Protein AF-A0A812QPU1-F1 (afdb_monomer)

Secondary structure (DSSP, 8-state):
-HHHHHHHHTTTS-----EESS--SS--HHHHHHHHHTT---TT---EEGGGGTTS--S-EEE--TTTTTTPPP-TT-S-EEE-----GGG--S-HHHHHHHHHHHHHHHHHHHHHHHSS--SEEETTEEE---SSSPP-------SS-----TTS-EEEEE-SSHHHHHHHHHHHHHTT---EEEEEEEETTEEEEEEEEE-TTS-EEEEEEEEES-----------S---PPPEEEEEEE-S-HHHHHHHHHHHHT-S-S-EEEEEEE---S-TTS-HHHHHTT-TTEEEEE-SS--HHHHHHHHTTSS--SEEEE--TT----TTHHHHHHHHHHH-TT-SEEE----EE-TTS-EE--HHHHHHHHHH--SS-----HHHHHHHHHHH----GGGEEEEGGGGTT----TT-SS-HHHHHHH-

Mean predicted aligned error: 20.41 Å

Foldseek 3Di:
DVQQVCCVVCVPVDRDDDEDLDFPQADDPVVQVVCVLVVTHCRVPTHHHQVVCQAPQAQEAEAEDPPPPPGHHHNPNHVYYYYDYDDDLVPDDDDPVSSVVVVVVVLVQLQVQVCLQLVHAFPDDDVSDGHHDDPPPDFDDDDDDDPDDDDDDPANDEGEGEHADPVVQVVSVVSCVVVVFDKDWDAQDDDPQFGKTWMWTAGPSGYIYIYMYTPGDHDDDDDDDDDDDDPPQAQEEEEEEDEDDLVLLLQQVVLQVLAPDPSYAAEYEYQPHPDPVSCNVVSQVVPPRYHYHYDPHRPPDQRSQQVQLVDPRQKYAYAYSNDHHHRHLSVVQSVVCVVCVLDQKDFDADFDADSVRHGDDDPLSVVCCVVPDDPDDDDDDDPRVLVSCVVRVRGDRRGMMGRSVNLVPQGFDPVDDPCSVVVSVVD

Solvent-accessible surface area (backbone atoms only — not comparable to full-atom values): 25826 Å² total; per-residue (Å²): 107,68,30,62,51,47,35,60,74,39,71,73,81,42,89,60,79,60,57,32,79,77,47,77,66,50,62,55,70,66,59,36,52,59,37,44,76,76,73,40,85,51,80,88,49,62,34,32,56,38,66,81,51,32,84,48,74,36,71,65,44,78,48,59,60,88,79,48,89,81,67,63,73,75,52,85,48,38,74,37,79,48,78,52,77,62,88,62,76,80,74,52,78,74,53,75,70,57,38,49,49,54,58,50,50,54,51,52,50,55,51,52,49,51,33,64,72,68,72,45,78,58,78,41,76,53,94,98,42,76,40,75,75,64,89,68,56,57,82,59,84,85,82,84,90,70,99,65,96,75,84,84,57,93,68,74,62,66,49,55,39,54,44,95,37,67,70,54,32,51,52,46,48,52,51,39,52,75,72,69,50,74,71,51,77,47,78,72,44,75,58,92,62,19,36,21,36,35,30,36,39,64,48,101,88,61,38,42,32,38,34,29,19,76,79,38,85,75,66,70,95,70,90,76,91,73,92,79,94,72,82,83,65,66,58,38,36,36,28,28,49,35,68,71,64,43,74,37,39,51,50,23,50,52,22,60,74,51,36,75,46,84,53,60,43,43,35,37,39,31,38,36,59,90,52,88,82,50,49,56,66,69,55,42,69,74,38,91,78,46,46,76,48,69,41,97,50,67,57,51,74,47,50,44,54,47,54,65,70,72,55,90,59,59,27,34,31,50,38,46,30,87,45,70,55,58,41,56,47,63,47,53,50,32,54,46,42,74,73,40,74,83,44,38,69,44,73,53,88,84,80,52,56,49,101,82,67,48,79,46,92,49,69,70,62,56,50,46,52,71,77,66,59,68,90,73,93,80,92,68,61,70,70,61,33,53,54,54,44,74,73,62,62,81,76,52,61,63,42,32,36,36,29,50,81,60,44,79,81,69,67,60,53,73,90,50,90,87,48,38,59,60,54,45,75,74,104

Nearest PDB structures (foldseek):
  6h4m-assembly4_Q  TM=7.814E-01  e=2.892E-09  Staphylococcus aureus subsp. aureus N315
  5v0f-assembly1_A  TM=5.474E-01  e=8.734E-08  Thermomonospora curvata DSM 43183
  1qgs-assembly1_A  TM=7.054E-01  e=6.122E-07  Bacillus subtilis
  5cb9-assembly1_A  TM=5.422E-01  e=9.282E-08  Thermomonospora curvata DSM 43183
  9fmv-assembly1_A  TM=7.334E-01  e=4.335E-05  Escherichia coli

Structure (mmCIF, N/CA/C/O backbone):
data_AF-A0A812QPU1-F1
#
_entry.id   AF-A0A812QPU1-F1
#
loop_
_atom_site.group_PDB
_atom_site.id
_atom_site.type_symbol
_atom_site.label_atom_id
_atom_site.label_alt_id
_atom_site.label_comp_id
_atom_site.label_asym_id
_atom_site.label_entity_id
_atom_site.label_seq_id
_atom_site.pdbx_PDB_ins_code
_atom_site.Cartn_x
_atom_site.Cartn_y
_atom_site.Cartn_z
_atom_site.occupancy
_atom_site.B_iso_or_equiv
_atom_site.auth_seq_id
_atom_site.auth_comp_id
_atom_site.auth_asym_id
_atom_site.auth_atom_id
_atom_site.pdbx_PDB_model_num
ATOM 1 N N . MET A 1 1 ? 9.754 3.186 -41.020 1.00 65.38 1 MET A N 1
ATOM 2 C CA . MET A 1 1 ? 8.805 2.048 -41.126 1.00 65.38 1 MET A CA 1
ATOM 3 C C . MET A 1 1 ? 7.471 2.398 -40.488 1.00 65.38 1 MET A C 1
ATOM 5 O O . MET A 1 1 ? 6.480 2.326 -41.197 1.00 65.38 1 MET A O 1
ATOM 9 N N . ALA A 1 2 ? 7.450 2.844 -39.224 1.00 73.69 2 ALA A N 1
ATOM 10 C CA . ALA A 1 2 ? 6.230 3.303 -38.550 1.00 73.69 2 ALA A CA 1
ATOM 11 C C . ALA A 1 2 ? 5.450 4.364 -39.354 1.00 73.69 2 ALA A C 1
ATOM 13 O O . ALA A 1 2 ? 4.275 4.152 -39.615 1.00 73.69 2 ALA A O 1
ATOM 14 N N . GLU A 1 3 ? 6.116 5.415 -39.856 1.00 81.94 3 GLU A N 1
ATOM 15 C CA . GLU A 1 3 ? 5.499 6.448 -40.720 1.00 81.94 3 GLU A CA 1
ATOM 16 C C . GLU A 1 3 ? 4.743 5.851 -41.918 1.00 81.94 3 GLU A C 1
ATOM 18 O O . GLU A 1 3 ? 3.584 6.164 -42.158 1.00 81.94 3 GLU A O 1
ATOM 23 N N . GLY A 1 4 ? 5.379 4.931 -42.652 1.00 75.50 4 GLY A N 1
ATOM 24 C CA . GLY A 1 4 ? 4.765 4.292 -43.818 1.00 75.50 4 GLY A CA 1
ATOM 25 C C . GLY A 1 4 ? 3.597 3.367 -43.467 1.00 75.50 4 GLY A C 1
ATOM 26 O O . GLY A 1 4 ? 2.638 3.291 -44.225 1.00 75.50 4 GLY A O 1
ATOM 27 N N . LEU A 1 5 ? 3.655 2.681 -42.320 1.00 74.50 5 LEU A N 1
ATOM 28 C CA . LEU A 1 5 ? 2.548 1.848 -41.838 1.00 74.50 5 LEU A CA 1
ATOM 29 C C . LEU A 1 5 ? 1.350 2.699 -41.427 1.00 74.50 5 LEU A C 1
ATOM 31 O O . LEU A 1 5 ? 0.229 2.394 -41.818 1.00 74.50 5 LEU A O 1
ATOM 35 N N . TRP A 1 6 ? 1.589 3.758 -40.659 1.00 70.94 6 TRP A N 1
ATOM 36 C CA . TRP A 1 6 ? 0.530 4.627 -40.159 1.00 70.94 6 TRP A CA 1
ATOM 37 C C . TRP A 1 6 ? -0.170 5.387 -41.282 1.00 70.94 6 TRP A C 1
ATOM 39 O O . TRP A 1 6 ? -1.396 5.409 -41.307 1.00 70.94 6 TRP A O 1
ATOM 49 N N . ASN A 1 7 ? 0.575 5.905 -42.261 1.00 76.69 7 ASN A N 1
ATOM 50 C CA . ASN A 1 7 ? -0.028 6.592 -43.406 1.00 76.69 7 ASN A CA 1
ATOM 51 C C . ASN A 1 7 ? -0.871 5.652 -44.279 1.00 76.69 7 ASN A C 1
ATOM 53 O O . ASN A 1 7 ? -1.946 6.038 -44.737 1.00 76.69 7 ASN A O 1
ATOM 57 N N . GLU A 1 8 ? -0.442 4.400 -44.466 1.00 76.12 8 GLU A N 1
ATOM 58 C CA . GLU A 1 8 ? -1.251 3.414 -45.190 1.00 76.12 8 GLU A CA 1
ATOM 59 C C . GLU A 1 8 ? -2.503 3.007 -44.396 1.00 76.12 8 GLU A C 1
ATOM 61 O O . GLU A 1 8 ? -3.612 2.971 -44.935 1.00 76.12 8 GLU A O 1
ATOM 66 N N . LEU A 1 9 ? -2.340 2.671 -43.112 1.00 66.75 9 LEU A N 1
ATOM 67 C CA . LEU A 1 9 ? -3.431 2.177 -42.269 1.00 66.75 9 LEU A CA 1
ATOM 68 C C . LEU A 1 9 ? -4.469 3.264 -41.982 1.00 66.75 9 LEU A C 1
ATOM 70 O O . LEU A 1 9 ? -5.663 2.968 -41.973 1.00 66.75 9 LEU A O 1
ATOM 74 N N . GLY A 1 10 ? -4.015 4.505 -41.809 1.00 64.50 10 GLY A N 1
ATOM 75 C CA . GLY A 1 10 ? -4.851 5.673 -41.566 1.00 64.50 10 GLY A CA 1
ATOM 76 C C . GLY A 1 10 ? -5.626 6.155 -42.792 1.00 64.50 10 GLY A C 1
ATOM 77 O O . GLY A 1 10 ? -6.510 6.986 -42.635 1.00 64.50 10 GLY A O 1
ATOM 78 N N . LYS A 1 11 ? -5.333 5.662 -44.008 1.00 73.62 11 LYS A N 1
ATOM 79 C CA . LYS A 1 11 ? -6.052 5.983 -45.263 1.00 73.62 11 LYS A CA 1
ATOM 80 C C . LYS A 1 11 ? -6.354 7.480 -45.480 1.00 73.62 11 LYS A C 1
ATOM 82 O O . LYS A 1 11 ? -7.382 7.827 -46.061 1.00 73.62 11 LYS A O 1
ATOM 87 N N . GLY A 1 12 ? -5.448 8.358 -45.050 1.00 70.75 12 GLY A N 1
ATOM 88 C CA . GLY A 1 12 ? -5.582 9.814 -45.179 1.00 70.75 12 GLY A CA 1
ATOM 89 C C . GLY A 1 12 ? -6.377 10.509 -44.067 1.00 70.75 12 GLY A C 1
ATOM 90 O O . GLY A 1 12 ? -6.554 11.720 -44.138 1.00 70.75 12 GLY A O 1
ATOM 91 N N . GLU A 1 13 ? -6.832 9.780 -43.046 1.00 68.62 13 GLU A N 1
ATOM 92 C CA . GLU A 1 13 ? -7.361 10.363 -41.802 1.00 68.62 13 GLU A CA 1
ATOM 93 C C . GLU A 1 13 ? -6.237 10.820 -40.859 1.00 68.62 13 GLU A C 1
ATOM 95 O O . GLU A 1 13 ? -6.461 11.667 -40.000 1.00 68.62 13 GLU A O 1
ATOM 100 N N . TRP A 1 14 ? -5.024 10.297 -41.059 1.00 73.00 14 TRP A N 1
ATOM 101 C CA . TRP A 1 14 ? -3.821 10.629 -40.300 1.00 73.00 14 TRP A CA 1
ATOM 102 C C . TRP A 1 14 ? -2.693 11.017 -41.253 1.00 73.00 14 TRP A C 1
ATOM 104 O O . TRP A 1 14 ? -2.534 10.393 -42.305 1.00 73.00 14 TRP A O 1
ATOM 114 N N . ASP A 1 15 ? -1.903 12.013 -40.858 1.00 79.00 15 ASP A N 1
ATOM 115 C CA . ASP A 1 15 ? -0.673 12.411 -41.543 1.00 79.00 15 ASP A CA 1
ATOM 116 C C . ASP A 1 15 ? 0.508 12.202 -40.589 1.00 79.00 15 ASP A C 1
ATOM 118 O O . ASP A 1 15 ? 0.799 13.021 -39.716 1.00 79.00 15 ASP A O 1
ATOM 122 N N . ALA A 1 16 ? 1.117 11.024 -40.683 1.00 83.00 16 ALA A N 1
ATOM 123 C CA . ALA A 1 16 ? 2.183 10.580 -39.805 1.00 83.00 16 ALA A CA 1
ATOM 124 C C . ALA A 1 16 ? 3.555 10.991 -40.341 1.00 83.00 16 ALA A C 1
ATOM 126 O O . ALA A 1 16 ? 3.847 10.888 -41.536 1.00 83.00 16 ALA A O 1
ATOM 127 N N . TYR A 1 17 ? 4.430 11.352 -39.403 1.00 84.25 17 TYR A N 1
ATOM 128 C CA . TYR A 1 17 ? 5.825 11.717 -39.629 1.00 84.25 17 TYR A CA 1
ATOM 129 C C . TYR A 1 17 ? 6.719 10.886 -38.701 1.00 84.25 17 TYR A C 1
ATOM 131 O O . TYR A 1 17 ? 6.343 10.571 -37.575 1.00 84.25 17 TYR A O 1
ATOM 139 N N . SER A 1 18 ? 7.916 10.519 -39.160 1.00 84.50 18 SER A N 1
ATOM 140 C CA . SER A 1 18 ? 8.953 9.902 -38.332 1.00 84.50 18 SER A CA 1
ATOM 141 C C . SER A 1 18 ? 10.262 10.673 -38.409 1.00 84.50 18 SER A C 1
ATOM 143 O O . SER A 1 18 ? 10.690 11.121 -39.475 1.00 84.50 18 SER A O 1
ATOM 145 N N . ALA A 1 19 ? 10.906 10.801 -37.253 1.00 82.62 19 ALA A N 1
ATOM 146 C CA . ALA A 1 19 ? 12.175 11.485 -37.093 1.00 82.62 19 ALA A CA 1
ATOM 147 C C . ALA A 1 19 ? 12.984 10.841 -35.959 1.00 82.62 19 ALA A C 1
ATOM 149 O O . ALA A 1 19 ? 12.420 10.231 -35.051 1.00 82.62 19 ALA A O 1
ATOM 150 N N . GLY A 1 20 ? 14.310 10.943 -36.038 1.00 78.69 20 GLY A N 1
ATOM 151 C CA . GLY A 1 20 ? 15.233 10.389 -35.045 1.00 78.69 20 GLY A CA 1
ATOM 152 C C . GLY A 1 20 ? 16.086 11.469 -34.384 1.00 78.69 20 GLY A C 1
ATOM 153 O O . GLY A 1 20 ? 16.313 12.531 -34.965 1.00 78.69 20 GLY A O 1
ATOM 154 N N . SER A 1 21 ? 16.602 11.188 -33.184 1.00 73.12 21 SER A N 1
ATOM 155 C CA . SER A 1 21 ? 17.559 12.064 -32.485 1.00 73.12 21 SER A CA 1
ATOM 156 C C . SER A 1 21 ? 18.915 12.139 -33.201 1.00 73.12 21 SER A C 1
ATOM 158 O O . SER A 1 21 ? 19.580 13.173 -33.183 1.00 73.12 21 SER A O 1
ATOM 160 N N . ARG A 1 22 ? 19.310 11.060 -33.891 1.00 73.56 22 ARG A N 1
ATOM 161 C CA . ARG A 1 22 ? 20.542 10.964 -34.694 1.00 73.56 22 ARG A CA 1
ATOM 162 C C . ARG A 1 22 ? 20.234 10.358 -36.072 1.00 73.56 22 ARG A C 1
ATOM 164 O O . ARG A 1 22 ? 20.447 9.160 -36.267 1.00 73.56 22 ARG A O 1
ATOM 171 N N . PRO A 1 23 ? 19.670 11.129 -37.015 1.00 78.69 23 PRO A N 1
ATOM 172 C CA . PRO A 1 23 ? 19.273 10.609 -38.315 1.00 78.69 23 PRO A CA 1
ATOM 173 C C . PRO A 1 23 ? 20.483 10.229 -39.171 1.00 78.69 23 PRO A C 1
ATOM 175 O O . PRO A 1 23 ? 21.500 10.919 -39.203 1.00 78.69 23 PRO A O 1
ATOM 178 N N . SER A 1 24 ? 20.348 9.146 -39.932 1.00 74.69 24 SER A N 1
ATOM 179 C CA . SER A 1 24 ? 21.346 8.707 -40.915 1.00 74.69 24 SER A CA 1
ATOM 180 C C . SER A 1 24 ? 21.235 9.445 -42.255 1.00 74.69 24 SER A C 1
ATOM 182 O O . SER A 1 24 ? 22.062 9.224 -43.136 1.00 74.69 24 SER A O 1
ATOM 184 N N . GLY A 1 25 ? 20.200 10.272 -42.446 1.00 75.06 25 GLY A N 1
ATOM 185 C CA . GLY A 1 25 ? 19.896 10.970 -43.704 1.00 75.06 25 GLY A CA 1
ATOM 186 C C . GLY A 1 25 ? 19.336 10.077 -44.820 1.00 75.06 25 GLY A C 1
ATOM 187 O O . GLY A 1 25 ? 18.933 10.572 -45.864 1.00 75.06 25 GLY A O 1
ATOM 188 N N . TYR A 1 26 ? 19.267 8.761 -44.614 1.00 78.88 26 TYR A N 1
ATOM 189 C CA . TYR A 1 26 ? 18.641 7.804 -45.529 1.00 78.88 26 TYR A CA 1
ATOM 190 C C . TYR A 1 26 ? 17.935 6.699 -44.744 1.00 78.88 26 TYR A C 1
ATOM 192 O O . TYR A 1 26 ? 18.321 6.379 -43.617 1.00 78.88 26 TYR A O 1
ATOM 200 N N . VAL A 1 27 ? 16.919 6.082 -45.347 1.00 80.81 27 VAL A N 1
ATOM 201 C CA . VAL A 1 27 ? 16.248 4.906 -44.780 1.00 80.81 27 VAL A CA 1
ATOM 202 C C . VAL A 1 27 ? 17.054 3.647 -45.092 1.00 80.81 27 VAL A C 1
ATOM 204 O O . VAL A 1 27 ? 17.413 3.388 -46.240 1.00 80.81 27 VAL A O 1
ATOM 207 N N . HIS A 1 28 ? 17.325 2.835 -44.069 1.00 80.44 28 HIS A N 1
ATOM 208 C CA . HIS A 1 28 ? 18.141 1.631 -44.207 1.00 80.44 28 HIS A CA 1
ATOM 209 C C . HIS A 1 28 ? 17.579 0.664 -45.281 1.00 80.44 28 HIS A C 1
ATOM 211 O O . HIS A 1 28 ? 16.386 0.343 -45.240 1.00 80.44 28 HIS A O 1
ATOM 217 N N . PRO A 1 29 ? 18.402 0.116 -46.201 1.00 81.06 29 PRO A N 1
ATOM 218 C CA . PRO A 1 29 ? 17.927 -0.741 -47.296 1.00 81.06 29 PRO A CA 1
ATOM 219 C C . PRO A 1 29 ? 17.118 -1.968 -46.854 1.00 81.06 29 PRO A C 1
ATOM 221 O O . PRO A 1 29 ? 16.185 -2.382 -47.543 1.00 81.06 29 PRO A O 1
ATOM 224 N N . LEU A 1 30 ? 17.434 -2.539 -45.686 1.00 72.25 30 LEU A N 1
ATOM 225 C CA . LEU A 1 30 ? 16.667 -3.659 -45.125 1.00 72.25 30 LEU A CA 1
ATOM 226 C C . LEU A 1 30 ? 15.257 -3.245 -44.680 1.00 72.25 30 LEU A C 1
ATOM 228 O O . LEU A 1 30 ? 14.326 -4.027 -44.847 1.00 72.25 30 LEU A O 1
ATOM 232 N N . ALA A 1 31 ? 15.076 -2.016 -44.191 1.00 72.19 31 ALA A N 1
ATOM 233 C CA . ALA A 1 31 ? 13.757 -1.489 -43.849 1.00 72.19 31 ALA A CA 1
ATOM 234 C C . ALA A 1 31 ? 12.904 -1.279 -45.111 1.00 72.19 31 ALA A C 1
ATOM 236 O O . ALA A 1 31 ? 11.732 -1.649 -45.131 1.00 72.19 31 ALA A O 1
ATOM 237 N N . ILE A 1 32 ? 13.505 -0.772 -46.195 1.00 83.12 32 ILE A N 1
ATOM 238 C CA . ILE A 1 32 ? 12.839 -0.638 -47.504 1.00 83.12 32 ILE A CA 1
ATOM 239 C C . ILE A 1 32 ? 12.403 -2.015 -48.018 1.00 83.12 32 ILE A C 1
ATOM 241 O O . ILE A 1 32 ? 11.263 -2.194 -48.445 1.00 83.12 32 ILE A O 1
ATOM 245 N N . ARG A 1 33 ? 13.289 -3.016 -47.941 1.00 74.81 33 ARG A N 1
ATOM 246 C CA . ARG A 1 33 ? 12.982 -4.389 -48.362 1.00 74.81 33 ARG A CA 1
ATOM 247 C C . ARG A 1 33 ? 11.854 -5.006 -47.531 1.00 74.81 33 ARG A C 1
ATOM 249 O O . ARG A 1 33 ? 10.932 -5.564 -48.116 1.00 74.81 33 ARG A O 1
ATOM 256 N N . ALA A 1 34 ? 11.898 -4.863 -46.207 1.00 68.19 34 ALA A N 1
ATOM 257 C CA . ALA A 1 34 ? 10.877 -5.391 -45.304 1.00 68.19 34 ALA A CA 1
ATOM 258 C C . ALA A 1 34 ? 9.490 -4.777 -45.561 1.00 68.19 34 ALA A C 1
ATOM 260 O O . ALA A 1 34 ? 8.488 -5.487 -45.571 1.00 68.19 34 ALA A O 1
ATOM 261 N N . MET A 1 35 ? 9.428 -3.472 -45.825 1.00 77.50 35 MET A N 1
ATOM 262 C CA . MET A 1 35 ? 8.171 -2.787 -46.145 1.00 77.50 35 MET A CA 1
ATOM 263 C C . MET A 1 35 ? 7.645 -3.166 -47.535 1.00 77.50 35 MET A C 1
ATOM 265 O O . MET A 1 35 ? 6.445 -3.370 -47.724 1.00 77.50 35 MET A O 1
ATOM 269 N N . LYS A 1 36 ? 8.539 -3.377 -48.506 1.00 83.88 36 LYS A N 1
ATOM 270 C CA . LYS A 1 36 ? 8.151 -3.809 -49.852 1.00 83.88 36 LYS A CA 1
ATOM 271 C C . LYS A 1 36 ? 7.509 -5.199 -49.865 1.00 83.88 36 LYS A C 1
ATOM 273 O O . LYS A 1 36 ? 6.615 -5.445 -50.671 1.00 83.88 36 LYS A O 1
ATOM 278 N N . GLU A 1 37 ? 7.909 -6.093 -48.959 1.00 79.56 37 GLU A N 1
ATOM 279 C CA . GLU A 1 37 ? 7.293 -7.422 -48.799 1.00 79.56 37 GLU A CA 1
ATOM 280 C C . GLU A 1 37 ? 5.808 -7.354 -48.412 1.00 79.56 37 GLU A C 1
ATOM 282 O O . GLU A 1 37 ? 5.036 -8.239 -48.786 1.00 79.56 37 GLU A O 1
ATOM 287 N N . ILE A 1 38 ? 5.390 -6.291 -47.719 1.00 68.12 38 ILE A N 1
ATOM 288 C CA . ILE A 1 38 ? 3.987 -6.047 -47.352 1.00 68.12 38 ILE A CA 1
ATOM 289 C C . ILE A 1 38 ? 3.265 -5.107 -48.330 1.00 68.12 38 ILE A C 1
ATOM 291 O O . ILE A 1 38 ? 2.103 -4.774 -48.113 1.00 68.12 38 ILE A O 1
ATOM 295 N N . GLY A 1 39 ? 3.914 -4.748 -49.442 1.00 79.94 39 GLY A N 1
ATOM 296 C CA . GLY A 1 39 ? 3.347 -3.910 -50.499 1.00 79.94 39 GLY A CA 1
ATOM 297 C C . GLY A 1 39 ? 3.499 -2.405 -50.279 1.00 79.94 39 GLY A C 1
ATOM 298 O O . GLY A 1 39 ? 2.877 -1.645 -51.013 1.00 79.94 39 GLY A O 1
ATOM 299 N N . LEU A 1 40 ? 4.321 -1.978 -49.315 1.00 77.69 40 LEU A N 1
ATOM 300 C CA . LEU A 1 40 ? 4.552 -0.568 -49.002 1.00 77.69 40 LEU A CA 1
ATOM 301 C C . LEU A 1 40 ? 5.922 -0.122 -49.495 1.00 77.69 40 LEU A C 1
ATOM 303 O O . LEU A 1 40 ? 6.953 -0.647 -49.072 1.00 77.69 40 LEU A O 1
ATOM 307 N N . ASP A 1 41 ? 5.933 0.853 -50.398 1.00 85.94 41 ASP A N 1
ATOM 308 C CA . ASP A 1 41 ? 7.172 1.434 -50.896 1.00 85.94 41 ASP A CA 1
ATOM 309 C C . ASP A 1 41 ? 7.547 2.671 -50.078 1.00 85.94 41 ASP A C 1
ATOM 311 O O . ASP A 1 41 ? 6.924 3.723 -50.193 1.00 85.94 41 ASP A O 1
ATOM 315 N N . ILE A 1 42 ? 8.582 2.530 -49.251 1.00 84.38 42 ILE A N 1
ATOM 316 C CA . ILE A 1 42 ? 9.158 3.634 -48.474 1.00 84.38 42 ILE A CA 1
ATOM 317 C C . ILE A 1 42 ? 10.519 4.077 -49.023 1.00 84.38 42 ILE A C 1
ATOM 319 O O . ILE A 1 42 ? 11.284 4.727 -48.318 1.00 84.38 42 ILE A O 1
ATOM 323 N N . ALA A 1 43 ? 10.866 3.713 -50.262 1.00 85.00 43 ALA A N 1
ATOM 324 C CA . ALA A 1 43 ? 12.161 4.069 -50.844 1.00 85.00 43 ALA A CA 1
ATOM 325 C C . ALA A 1 43 ? 12.369 5.588 -50.978 1.00 85.00 43 ALA A C 1
ATOM 327 O O . ALA A 1 43 ? 13.509 6.039 -50.988 1.00 85.00 43 ALA A O 1
ATOM 328 N N . GLY A 1 44 ? 11.281 6.361 -51.068 1.00 83.19 44 GLY A N 1
ATOM 329 C CA . GLY A 1 44 ? 11.311 7.826 -51.094 1.00 83.19 44 GLY A CA 1
ATOM 330 C C . GLY A 1 44 ? 11.301 8.494 -49.716 1.00 83.19 44 GLY A C 1
ATOM 331 O O . GLY A 1 44 ? 11.228 9.715 -49.651 1.00 83.19 44 GLY A O 1
ATOM 332 N N . TYR A 1 45 ? 11.314 7.724 -48.626 1.00 85.69 45 TYR A N 1
ATOM 333 C CA . TYR A 1 45 ? 11.306 8.275 -47.273 1.00 85.69 45 TYR A CA 1
ATOM 334 C C . TYR A 1 45 ? 12.732 8.629 -46.857 1.00 85.69 45 TYR A C 1
ATOM 336 O O . TYR A 1 45 ? 13.704 8.011 -47.296 1.00 85.69 45 TYR A O 1
ATOM 344 N N . GLU A 1 46 ? 12.847 9.582 -45.940 1.00 83.88 46 GLU A N 1
ATOM 345 C CA . GLU A 1 46 ? 14.128 10.054 -45.425 1.00 83.88 46 GLU A CA 1
ATOM 346 C C . GLU A 1 46 ? 14.193 9.894 -43.907 1.00 83.88 46 GLU A C 1
ATOM 348 O O . GLU A 1 46 ? 13.177 9.903 -43.212 1.00 83.88 46 GLU A O 1
ATOM 353 N N . SER A 1 47 ? 15.410 9.730 -43.388 1.00 82.69 47 SER A N 1
ATOM 354 C CA . SER A 1 47 ? 15.655 9.789 -41.949 1.00 82.69 47 SER A CA 1
ATOM 355 C C . SER A 1 47 ? 15.803 11.261 -41.565 1.00 82.69 47 SER A C 1
ATOM 357 O O . SER A 1 47 ? 16.827 11.872 -41.866 1.00 82.69 47 SER A O 1
ATOM 359 N N . LYS A 1 48 ? 14.749 11.824 -40.967 1.00 86.44 48 LYS A N 1
ATOM 360 C CA . LYS A 1 48 ? 14.616 13.253 -40.644 1.00 86.44 48 LYS A CA 1
ATOM 361 C C . LYS A 1 48 ? 15.089 13.532 -39.210 1.00 86.44 48 LYS A C 1
ATOM 363 O O . LYS A 1 48 ? 15.025 12.643 -38.355 1.00 86.44 48 LYS A O 1
ATOM 368 N N . GLN A 1 49 ? 15.555 14.750 -38.938 1.00 86.00 49 GLN A N 1
ATOM 369 C CA . GLN A 1 49 ? 15.990 15.163 -37.601 1.00 86.00 49 GLN A CA 1
ATOM 370 C C . GLN A 1 49 ? 14.770 15.487 -36.732 1.00 86.00 49 GLN A C 1
ATOM 372 O O . GLN A 1 49 ? 13.914 16.270 -37.126 1.00 86.00 49 GLN A O 1
ATOM 377 N N . ALA A 1 50 ? 14.703 14.915 -35.528 1.00 83.06 50 ALA A N 1
ATOM 378 C CA . ALA A 1 50 ? 13.592 15.138 -34.596 1.00 83.06 50 ALA A CA 1
ATOM 379 C C . ALA A 1 50 ? 13.392 16.623 -34.231 1.00 83.06 50 ALA A C 1
ATOM 381 O O . ALA A 1 50 ? 12.265 17.094 -34.127 1.00 83.06 50 ALA A O 1
ATOM 382 N N . ALA A 1 51 ? 14.483 17.384 -34.102 1.00 82.62 51 ALA A N 1
ATOM 383 C CA . ALA A 1 51 ? 14.434 18.801 -33.733 1.00 82.62 51 ALA A CA 1
ATOM 384 C C . ALA A 1 51 ? 13.744 19.692 -34.781 1.00 82.62 51 ALA A C 1
ATOM 386 O O . ALA A 1 51 ? 13.207 20.737 -34.424 1.00 82.62 51 ALA A O 1
ATOM 387 N N . ASP A 1 52 ? 13.692 19.273 -36.048 1.00 84.50 52 ASP A N 1
ATOM 388 C CA . ASP A 1 52 ? 13.051 20.053 -37.116 1.00 84.50 52 ASP A CA 1
ATOM 389 C C . ASP A 1 52 ? 11.525 20.139 -36.933 1.00 84.50 52 ASP A C 1
ATOM 391 O O . ASP A 1 52 ? 10.871 21.025 -37.479 1.00 84.50 52 ASP A O 1
ATOM 395 N N . PHE A 1 53 ? 10.965 19.235 -36.128 1.00 84.12 53 PHE A N 1
ATOM 396 C CA . PHE A 1 53 ? 9.536 19.082 -35.881 1.00 84.12 53 PHE A CA 1
ATOM 397 C C . PHE A 1 53 ? 9.071 19.712 -34.559 1.00 84.12 53 PHE A C 1
ATOM 399 O O . PHE A 1 53 ? 7.895 19.624 -34.215 1.00 84.12 53 PHE A O 1
ATOM 406 N N . GLN A 1 54 ? 9.972 20.353 -33.808 1.00 81.69 54 GLN A N 1
ATOM 407 C CA . GLN A 1 54 ? 9.737 20.772 -32.422 1.00 81.69 54 GLN A CA 1
ATOM 408 C C . GLN A 1 54 ? 8.543 21.731 -32.239 1.00 81.69 54 GLN A C 1
ATOM 410 O O . GLN A 1 54 ? 7.866 21.692 -31.215 1.00 81.69 54 GLN A O 1
ATOM 415 N N . HIS A 1 55 ? 8.281 22.578 -33.236 1.00 82.00 55 HIS A N 1
ATOM 416 C CA . HIS A 1 55 ? 7.211 23.587 -33.226 1.00 82.00 55 HIS A CA 1
ATOM 417 C C . HIS A 1 55 ? 6.034 23.221 -34.134 1.00 82.00 55 HIS A C 1
ATOM 419 O O . HIS A 1 55 ? 5.250 24.082 -34.522 1.00 82.00 55 HIS A O 1
ATOM 425 N N . GLN A 1 56 ? 5.939 21.960 -34.554 1.00 84.00 56 GLN A N 1
ATOM 426 C CA . GLN A 1 56 ? 4.808 21.513 -35.348 1.00 84.00 56 GLN A CA 1
ATOM 427 C C . GLN A 1 56 ? 3.665 21.092 -34.406 1.00 84.00 56 GLN A C 1
ATOM 429 O O . GLN A 1 56 ? 3.910 20.320 -33.475 1.00 84.00 56 GLN A O 1
ATOM 434 N N . PRO A 1 57 ? 2.427 21.579 -34.620 1.00 84.25 57 PRO A N 1
ATOM 435 C CA . PRO A 1 57 ? 1.311 21.321 -33.715 1.00 84.25 57 PRO A CA 1
ATOM 436 C C . PRO A 1 57 ? 0.716 19.931 -33.966 1.00 84.25 57 PRO A C 1
ATOM 438 O O . PRO A 1 57 ? -0.324 19.793 -34.610 1.00 84.25 57 PRO A O 1
ATOM 441 N N . PHE A 1 58 ? 1.408 18.885 -33.516 1.00 85.12 58 PHE A N 1
ATOM 442 C CA . PHE A 1 58 ? 0.922 17.513 -33.642 1.00 85.12 58 PHE A CA 1
ATOM 443 C C . PHE A 1 58 ? -0.246 17.241 -32.693 1.00 85.12 58 PHE A C 1
ATOM 445 O O . PHE A 1 58 ? -0.239 17.642 -31.534 1.00 85.12 58 PHE A O 1
ATOM 452 N N . ASP A 1 59 ? -1.238 16.484 -33.151 1.00 82.44 59 ASP A N 1
ATOM 453 C CA . ASP A 1 59 ? -2.273 15.980 -32.248 1.00 82.44 59 ASP A CA 1
ATOM 454 C C . ASP A 1 59 ? -1.725 14.883 -31.316 1.00 82.44 59 ASP A C 1
ATOM 456 O O . ASP A 1 59 ? -2.181 14.773 -30.184 1.00 82.44 59 ASP A O 1
ATOM 460 N N . LEU A 1 60 ? -0.714 14.122 -31.758 1.00 74.88 60 LEU A N 1
ATOM 461 C CA . LEU A 1 60 ? -0.121 13.014 -31.007 1.00 74.88 60 LEU A CA 1
ATOM 462 C C . LEU A 1 60 ? 1.373 12.837 -31.325 1.00 74.88 60 LEU A C 1
ATOM 464 O O . LEU A 1 60 ? 1.755 12.745 -32.494 1.00 74.88 60 LEU A O 1
ATOM 468 N N . VAL A 1 61 ? 2.212 12.718 -30.292 1.00 80.50 61 VAL A N 1
ATOM 469 C CA . VAL A 1 61 ? 3.641 12.373 -30.400 1.00 80.50 61 VAL A CA 1
ATOM 470 C C . VAL A 1 61 ? 3.911 11.050 -29.687 1.00 80.50 61 VAL A C 1
ATOM 472 O O . VAL A 1 61 ? 3.557 10.890 -28.527 1.00 80.50 61 VAL A O 1
ATOM 475 N N . ILE A 1 62 ? 4.574 10.101 -30.356 1.00 72.62 62 ILE A N 1
ATOM 476 C CA . ILE A 1 62 ? 4.933 8.797 -29.773 1.00 72.62 62 ILE A CA 1
ATOM 477 C C . ILE A 1 62 ? 6.456 8.651 -29.752 1.00 72.62 62 ILE A C 1
ATOM 479 O O . ILE A 1 62 ? 7.106 8.672 -30.799 1.00 72.62 62 ILE A O 1
ATOM 483 N N . THR A 1 63 ? 7.032 8.475 -28.564 1.00 72.44 63 THR A N 1
ATOM 484 C CA . THR A 1 63 ? 8.469 8.214 -28.379 1.00 72.44 63 THR A CA 1
ATOM 485 C C . THR A 1 63 ? 8.713 6.722 -28.164 1.00 72.44 63 THR A C 1
ATOM 487 O O . THR A 1 63 ? 7.978 6.081 -27.420 1.00 72.44 63 THR A O 1
ATOM 490 N N . VAL A 1 64 ? 9.720 6.161 -28.844 1.00 58.78 64 VAL A N 1
ATOM 491 C CA . VAL A 1 64 ? 9.837 4.699 -29.032 1.00 58.78 64 VAL A CA 1
ATOM 492 C C . VAL A 1 64 ? 11.187 4.081 -28.640 1.00 58.78 64 VAL A C 1
ATOM 494 O O . VAL A 1 64 ? 11.386 2.902 -28.906 1.00 58.78 64 VAL A O 1
ATOM 497 N N . CYS A 1 65 ? 12.148 4.832 -28.079 1.00 57.34 65 CYS A N 1
ATOM 498 C CA . CYS A 1 65 ? 13.445 4.256 -27.683 1.00 57.34 65 CYS A CA 1
ATOM 499 C C . CYS A 1 65 ? 13.774 4.436 -26.195 1.00 57.34 65 CYS A C 1
ATOM 501 O O . CYS A 1 65 ? 13.568 5.508 -25.629 1.00 57.34 65 CYS A O 1
ATOM 503 N N . ASP A 1 66 ? 14.360 3.399 -25.594 1.00 47.09 66 ASP A N 1
ATOM 504 C CA . ASP A 1 66 ? 14.650 3.333 -24.150 1.00 47.09 66 ASP A CA 1
ATOM 505 C C . ASP A 1 66 ? 15.867 4.171 -23.729 1.00 47.09 66 ASP A C 1
ATOM 507 O O . ASP A 1 66 ? 16.026 4.526 -22.564 1.00 47.09 66 ASP A O 1
ATOM 511 N N . ASN A 1 67 ? 16.701 4.574 -24.693 1.00 45.22 67 ASN A N 1
ATOM 512 C CA . ASN A 1 67 ? 17.835 5.483 -24.482 1.00 45.22 67 ASN A CA 1
ATOM 513 C C . ASN A 1 67 ? 17.479 6.964 -24.752 1.00 45.22 67 ASN A C 1
ATOM 515 O O . ASN A 1 67 ? 18.364 7.811 -24.870 1.00 45.22 67 ASN A O 1
ATOM 519 N N . ALA A 1 68 ? 16.186 7.297 -24.867 1.00 40.31 68 ALA A N 1
ATOM 520 C CA . ALA A 1 68 ? 15.695 8.633 -25.229 1.00 40.31 68 ALA A CA 1
ATOM 521 C C . ALA A 1 68 ? 15.790 9.698 -24.123 1.00 40.31 68 ALA A C 1
ATOM 523 O O . ALA A 1 68 ? 15.399 10.838 -24.368 1.00 40.31 68 ALA A O 1
ATOM 524 N N . LYS A 1 69 ? 16.279 9.372 -22.919 1.00 44.91 69 LYS A N 1
ATOM 525 C CA . LYS A 1 69 ? 16.298 10.328 -21.798 1.00 44.91 69 LYS A CA 1
ATOM 526 C C . LYS A 1 69 ? 17.373 11.421 -21.889 1.00 44.91 69 LYS A C 1
ATOM 528 O O . LYS A 1 69 ? 17.312 12.339 -21.081 1.00 44.91 69 LYS A O 1
ATOM 533 N N . GLU A 1 70 ? 18.289 11.396 -22.865 1.00 48.91 70 GLU A N 1
ATOM 534 C CA . GLU A 1 70 ? 19.330 12.444 -22.971 1.00 48.91 70 GLU A CA 1
ATOM 535 C C . GLU A 1 70 ? 19.332 13.305 -24.254 1.00 48.91 70 GLU A C 1
ATOM 537 O O . GLU A 1 70 ? 19.927 14.374 -24.218 1.00 48.91 70 GLU A O 1
ATOM 542 N N . ASP A 1 71 ? 18.632 12.948 -25.345 1.00 56.22 71 ASP A N 1
ATOM 543 C CA . ASP A 1 71 ? 18.804 13.648 -26.646 1.00 56.22 71 ASP A CA 1
ATOM 544 C C . ASP A 1 71 ? 17.504 13.949 -27.444 1.00 56.22 71 ASP A C 1
ATOM 546 O O . ASP A 1 71 ? 17.577 14.445 -28.574 1.00 56.22 71 ASP A O 1
ATOM 550 N N . CYS A 1 72 ? 16.303 13.651 -26.927 1.00 62.47 72 CYS A N 1
ATOM 551 C CA . CYS A 1 72 ? 15.050 13.912 -27.658 1.00 62.47 72 CYS A CA 1
ATOM 552 C C . CYS A 1 72 ? 14.491 15.330 -27.387 1.00 62.47 72 CYS A C 1
ATOM 554 O O . CYS A 1 72 ? 14.342 15.707 -26.224 1.00 62.47 72 CYS A O 1
ATOM 556 N N . PRO A 1 73 ? 14.142 16.119 -28.426 1.00 67.06 73 PRO A N 1
ATOM 557 C CA . PRO A 1 73 ? 13.506 17.428 -28.258 1.00 67.06 73 PRO A CA 1
ATOM 558 C C . PRO A 1 73 ? 12.132 17.324 -27.585 1.00 67.06 73 PRO A C 1
ATOM 560 O O . PRO A 1 73 ? 11.396 16.366 -27.808 1.00 67.06 73 PRO A O 1
ATOM 563 N N . ILE A 1 74 ? 11.765 18.349 -26.814 1.00 76.12 74 ILE A N 1
ATOM 564 C CA . ILE A 1 74 ? 10.414 18.511 -26.255 1.00 76.12 74 ILE A CA 1
ATOM 565 C C . ILE A 1 74 ? 9.517 19.147 -27.320 1.00 76.12 74 ILE A C 1
ATOM 567 O O . ILE A 1 74 ? 9.921 20.155 -27.897 1.00 76.12 74 ILE A O 1
ATOM 571 N N . TYR A 1 75 ? 8.308 18.613 -27.524 1.00 81.50 75 TYR A N 1
ATOM 572 C CA . TYR A 1 75 ? 7.310 19.101 -28.490 1.00 81.50 75 TYR A CA 1
ATOM 573 C C . TYR A 1 75 ? 6.176 19.862 -27.776 1.00 81.50 75 TYR A C 1
ATOM 575 O O . TYR A 1 75 ? 5.125 19.286 -27.509 1.00 81.50 75 TYR A O 1
ATOM 583 N N . PRO A 1 76 ? 6.362 21.147 -27.425 1.00 76.31 76 PRO A N 1
ATOM 584 C CA . PRO A 1 76 ? 5.419 21.900 -26.590 1.00 76.31 76 PRO A CA 1
ATOM 585 C C . PRO A 1 76 ? 4.058 22.173 -27.246 1.00 76.31 76 PRO A C 1
ATOM 587 O O . PRO A 1 76 ? 3.119 22.537 -26.547 1.00 76.31 76 PRO A O 1
ATOM 590 N N . GLU A 1 77 ? 3.953 22.047 -28.571 1.00 82.38 77 GLU A N 1
ATOM 591 C CA . GLU A 1 77 ? 2.705 22.270 -29.316 1.00 82.38 77 GLU A CA 1
ATOM 592 C C . GLU A 1 77 ? 1.927 20.971 -29.586 1.00 82.38 77 GLU A C 1
ATOM 594 O O . GLU A 1 77 ? 0.893 21.006 -30.255 1.00 82.38 77 GLU A O 1
ATOM 599 N N . ALA A 1 78 ? 2.403 19.831 -29.070 1.00 82.81 78 ALA A N 1
ATOM 600 C CA . ALA A 1 78 ? 1.695 18.563 -29.174 1.00 82.81 78 ALA A CA 1
ATOM 601 C C . ALA A 1 78 ? 0.508 18.507 -28.197 1.00 82.81 78 ALA A C 1
ATOM 603 O O . ALA A 1 78 ? 0.662 18.854 -27.027 1.00 82.81 78 ALA A O 1
ATOM 604 N N . LYS A 1 79 ? -0.669 18.051 -28.648 1.00 77.94 79 LYS A N 1
ATOM 605 C CA . LYS A 1 79 ? -1.845 17.898 -27.763 1.00 77.94 79 LYS A CA 1
ATOM 606 C C . LYS A 1 79 ? -1.727 16.705 -26.815 1.00 77.94 79 LYS A C 1
ATOM 608 O O . LYS A 1 79 ? -2.261 16.766 -25.714 1.00 77.94 79 LYS A O 1
ATOM 613 N N . GLU A 1 80 ? -1.043 15.647 -27.243 1.00 67.69 80 GLU A N 1
ATOM 614 C CA . GLU A 1 80 ? -0.850 14.418 -26.474 1.00 67.69 80 GLU A CA 1
ATOM 615 C C . GLU A 1 80 ? 0.530 13.811 -26.773 1.00 67.69 80 GLU A C 1
ATOM 617 O O . GLU A 1 80 ? 0.994 13.829 -27.918 1.00 67.69 80 GLU A O 1
ATOM 622 N N . THR A 1 81 ? 1.211 13.280 -25.751 1.00 70.88 81 THR A N 1
ATOM 623 C CA . THR A 1 81 ? 2.507 12.598 -25.902 1.00 70.88 81 THR A CA 1
ATOM 624 C C . THR A 1 81 ? 2.495 11.250 -25.188 1.00 70.88 81 THR A C 1
ATOM 626 O O . THR A 1 81 ? 2.259 11.181 -23.987 1.00 70.88 81 THR A O 1
ATOM 629 N N . LEU A 1 82 ? 2.811 10.182 -25.921 1.00 63.06 82 LEU A N 1
ATOM 630 C CA . LEU A 1 82 ? 2.900 8.812 -25.422 1.00 63.06 82 LEU A CA 1
ATOM 631 C C . LEU A 1 82 ? 4.344 8.295 -25.494 1.00 63.06 82 LEU A C 1
ATOM 633 O O . LEU A 1 82 ? 5.113 8.635 -26.402 1.00 63.06 82 LEU A O 1
ATOM 637 N N . HIS A 1 83 ? 4.715 7.437 -24.546 1.00 61.12 83 HIS A N 1
ATOM 638 C CA . HIS A 1 83 ? 5.979 6.704 -24.568 1.00 61.12 83 HIS A CA 1
ATOM 639 C C . HIS A 1 83 ? 5.693 5.208 -24.665 1.00 61.12 83 HIS A C 1
ATOM 641 O O . HIS A 1 83 ? 5.082 4.633 -23.768 1.00 61.12 83 HIS A O 1
ATOM 647 N N . TRP A 1 84 ? 6.116 4.592 -25.767 1.00 60.81 84 TRP A N 1
ATOM 648 C CA . TRP A 1 84 ? 5.953 3.163 -26.024 1.00 60.81 84 TRP A CA 1
ATOM 649 C C . TRP A 1 84 ? 7.329 2.511 -26.167 1.00 60.81 84 TRP A C 1
ATOM 651 O O . TRP A 1 84 ? 7.869 2.483 -27.278 1.00 60.81 84 TRP A O 1
ATOM 661 N N . PRO A 1 85 ? 7.916 2.021 -25.059 1.00 49.91 85 PRO A N 1
ATOM 662 C CA . PRO A 1 85 ? 9.171 1.288 -25.107 1.00 49.91 85 PRO A CA 1
ATOM 663 C C . PRO A 1 85 ? 8.955 -0.068 -25.795 1.00 49.91 85 PRO A C 1
ATOM 665 O O . PRO A 1 85 ? 7.966 -0.756 -25.537 1.00 49.91 85 PRO A O 1
ATOM 668 N N . PHE A 1 86 ? 9.872 -0.455 -26.680 1.00 44.81 86 PHE A N 1
ATOM 669 C CA . PHE A 1 86 ? 9.887 -1.775 -27.314 1.00 44.81 86 PHE A CA 1
ATOM 670 C C . PHE A 1 86 ? 11.249 -2.432 -27.067 1.00 44.81 86 PHE A C 1
ATOM 672 O O . PHE A 1 86 ? 12.273 -1.826 -27.387 1.00 44.81 86 PHE A O 1
ATOM 679 N N . GLU A 1 87 ? 11.268 -3.687 -26.596 1.00 40.34 87 GLU A N 1
ATOM 680 C CA . GLU A 1 87 ? 12.466 -4.532 -26.707 1.00 40.34 87 GLU A CA 1
ATOM 681 C C . GLU A 1 87 ? 12.778 -4.734 -28.193 1.00 40.34 87 GLU A C 1
ATOM 683 O O . GLU A 1 87 ? 11.926 -5.192 -28.962 1.00 40.34 87 GLU A O 1
ATOM 688 N N . ASP A 1 88 ? 13.987 -4.366 -28.619 1.00 44.16 88 ASP A N 1
ATOM 689 C CA . ASP A 1 88 ? 14.382 -4.467 -30.018 1.00 44.16 88 ASP A CA 1
ATOM 690 C C . ASP A 1 88 ? 14.732 -5.928 -30.344 1.00 44.16 88 ASP A C 1
ATOM 692 O O . ASP A 1 88 ? 15.750 -6.449 -29.883 1.00 44.16 88 ASP A O 1
ATOM 696 N N . PRO A 1 89 ? 13.967 -6.629 -31.199 1.00 42.50 89 PRO A N 1
ATOM 697 C CA . PRO A 1 89 ? 14.334 -7.974 -31.622 1.00 42.50 89 PRO A CA 1
ATOM 698 C C . PRO A 1 89 ? 15.630 -7.998 -32.474 1.00 42.50 89 PRO A C 1
ATOM 700 O O . PRO A 1 89 ? 16.094 -9.073 -32.869 1.00 42.50 89 PRO A O 1
ATOM 703 N N . ALA A 1 90 ? 16.261 -6.841 -32.732 1.00 43.84 90 ALA A N 1
ATOM 704 C CA . ALA A 1 90 ? 17.655 -6.721 -33.160 1.00 43.84 90 ALA A CA 1
ATOM 705 C C . ALA A 1 90 ? 18.678 -7.269 -32.146 1.00 43.84 90 ALA A C 1
ATOM 707 O O . ALA A 1 90 ? 19.777 -7.649 -32.574 1.00 43.84 90 ALA A O 1
ATOM 708 N N . ASP A 1 91 ? 18.308 -7.398 -30.867 1.00 46.41 91 ASP A N 1
ATOM 709 C CA . ASP A 1 91 ? 19.138 -7.993 -29.810 1.00 46.41 91 ASP A CA 1
ATOM 710 C C . ASP A 1 91 ? 19.254 -9.521 -29.925 1.00 46.41 91 ASP A C 1
ATOM 712 O O . ASP A 1 91 ? 20.117 -10.144 -29.298 1.00 46.41 91 ASP A O 1
ATOM 716 N N . ALA A 1 92 ? 18.460 -10.152 -30.803 1.00 52.03 92 ALA A N 1
ATOM 717 C CA . ALA A 1 92 ? 18.685 -11.537 -31.196 1.00 52.03 92 ALA A CA 1
ATOM 718 C C . ALA A 1 92 ? 20.093 -11.672 -31.802 1.00 52.03 92 ALA A C 1
ATOM 720 O O . ALA A 1 92 ? 20.413 -11.054 -32.819 1.00 52.03 92 ALA A O 1
ATOM 721 N N . THR A 1 93 ? 20.953 -12.487 -31.195 1.00 50.59 93 THR A N 1
ATOM 722 C CA . THR A 1 93 ? 22.319 -12.746 -31.671 1.00 50.59 93 THR A CA 1
ATOM 723 C C . THR A 1 93 ? 22.352 -13.981 -32.578 1.00 50.59 93 THR A C 1
ATOM 725 O O . THR A 1 93 ? 21.592 -14.925 -32.379 1.00 50.59 93 THR A O 1
ATOM 728 N N . GLY A 1 94 ? 23.199 -13.968 -33.614 1.00 64.12 94 GLY A N 1
ATOM 729 C CA . GLY A 1 94 ? 23.283 -15.041 -34.618 1.00 64.12 94 GLY A CA 1
ATOM 730 C C . GLY A 1 94 ? 23.210 -14.537 -36.062 1.00 64.12 94 GLY A C 1
ATOM 731 O O . GLY A 1 94 ? 23.181 -13.329 -36.312 1.00 64.12 94 GLY A O 1
ATOM 732 N N . SER A 1 95 ? 23.210 -15.468 -37.014 1.00 61.28 95 SER A N 1
ATOM 733 C CA . SER A 1 95 ? 23.046 -15.200 -38.449 1.00 61.28 95 SER A CA 1
ATOM 734 C C . SER A 1 95 ? 21.630 -14.721 -38.798 1.00 61.28 95 SER A C 1
ATOM 736 O O . SER A 1 95 ? 20.678 -14.974 -38.060 1.00 61.28 95 SER A O 1
ATOM 738 N N . ASP A 1 96 ? 21.466 -14.051 -39.944 1.00 48.75 96 ASP A N 1
ATOM 739 C CA . ASP A 1 96 ? 20.166 -13.533 -40.406 1.00 48.75 96 ASP A CA 1
ATOM 740 C C . ASP A 1 96 ? 19.073 -14.617 -40.463 1.00 48.75 96 ASP A C 1
ATOM 742 O O . ASP A 1 96 ? 17.913 -14.349 -40.144 1.00 48.75 96 ASP A O 1
ATOM 746 N N . ASP A 1 97 ? 19.438 -15.856 -40.804 1.00 54.19 97 ASP A N 1
ATOM 747 C CA . ASP A 1 97 ? 18.513 -16.991 -40.824 1.00 54.19 97 ASP A CA 1
ATOM 748 C C . ASP A 1 97 ? 18.098 -17.436 -39.409 1.00 54.19 97 ASP A C 1
ATOM 750 O O . ASP A 1 97 ? 16.931 -17.762 -39.191 1.00 54.19 97 ASP A O 1
ATOM 754 N N . GLU A 1 98 ? 19.007 -17.390 -38.431 1.00 53.22 98 GLU A N 1
ATOM 755 C CA . GLU A 1 98 ? 18.735 -17.734 -37.025 1.00 53.22 98 GLU A CA 1
ATOM 756 C C . GLU A 1 98 ? 17.874 -16.671 -36.340 1.00 53.22 98 GLU A C 1
ATOM 758 O O . GLU A 1 98 ? 16.886 -17.004 -35.681 1.00 53.22 98 GLU A O 1
ATOM 763 N N . LYS A 1 99 ? 18.165 -15.387 -36.580 1.00 50.91 99 LYS A N 1
ATOM 764 C CA . LYS A 1 99 ? 17.297 -14.289 -36.137 1.00 50.91 99 LYS A CA 1
ATOM 765 C C . LYS A 1 99 ? 15.902 -14.451 -36.741 1.00 50.91 99 LYS A C 1
ATOM 767 O O . LYS A 1 99 ? 14.905 -14.405 -36.026 1.00 50.91 99 LYS A O 1
ATOM 772 N N . MET A 1 100 ? 15.802 -14.759 -38.037 1.00 50.53 100 MET A N 1
ATOM 773 C CA . MET A 1 100 ? 14.508 -14.969 -38.693 1.00 50.53 100 MET A CA 1
ATOM 774 C C . MET A 1 100 ? 13.702 -16.152 -38.144 1.00 50.53 100 MET A C 1
ATOM 776 O O . MET A 1 100 ? 12.472 -16.114 -38.218 1.00 50.53 100 MET A O 1
ATOM 780 N N . VAL A 1 101 ? 14.337 -17.184 -37.584 1.00 58.31 101 VAL A N 1
ATOM 781 C CA . VAL A 1 101 ? 13.629 -18.270 -36.885 1.00 58.31 101 VAL A CA 1
ATOM 782 C C . VAL A 1 101 ? 12.966 -17.748 -35.609 1.00 58.31 101 VAL A C 1
ATOM 784 O O . VAL A 1 101 ? 11.786 -18.025 -35.395 1.00 58.31 101 VAL A O 1
ATOM 787 N N . THR A 1 102 ? 13.664 -16.929 -34.820 1.00 50.69 102 THR A N 1
ATOM 788 C CA . THR A 1 102 ? 13.127 -16.317 -33.591 1.00 50.69 102 THR A CA 1
ATOM 789 C C . THR A 1 102 ? 11.946 -15.393 -33.886 1.00 50.69 102 THR A C 1
ATOM 791 O O . THR A 1 102 ? 10.885 -15.538 -33.282 1.00 50.69 102 THR A O 1
ATOM 794 N N . PHE A 1 103 ? 12.065 -14.529 -34.898 1.00 47.69 103 PHE A N 1
ATOM 795 C CA . PHE A 1 103 ? 10.966 -13.654 -35.328 1.00 47.69 103 PHE A CA 1
ATOM 796 C C .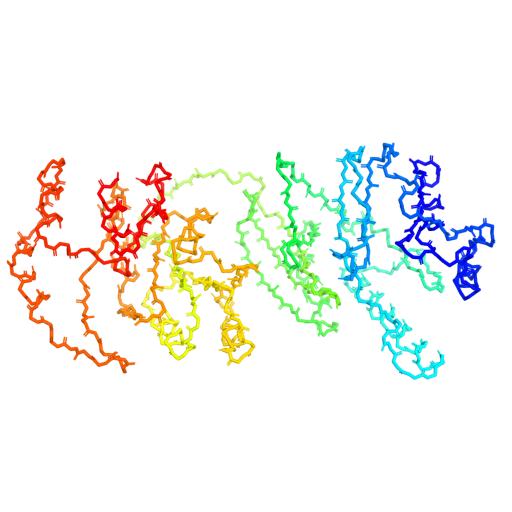 PHE A 1 103 ? 9.748 -14.436 -35.849 1.00 47.69 103 PHE A C 1
ATOM 798 O O . PHE A 1 103 ? 8.606 -14.027 -35.641 1.00 47.69 103 PHE A O 1
ATOM 805 N N . ARG A 1 104 ? 9.962 -15.558 -36.554 1.00 52.00 104 ARG A N 1
ATOM 806 C CA . ARG A 1 104 ? 8.865 -16.415 -37.042 1.00 52.00 104 ARG A CA 1
ATOM 807 C C . ARG A 1 104 ? 8.166 -17.140 -35.898 1.00 52.00 104 ARG A C 1
ATOM 809 O O . ARG A 1 104 ? 6.943 -17.215 -35.922 1.00 52.00 104 ARG A O 1
ATOM 816 N N . ARG A 1 105 ? 8.928 -17.619 -34.911 1.00 58.19 105 ARG A N 1
ATOM 817 C CA . ARG A 1 105 ? 8.400 -18.284 -33.719 1.00 58.19 105 ARG A CA 1
ATOM 818 C C . ARG A 1 105 ? 7.502 -17.344 -32.911 1.00 58.19 105 ARG A C 1
ATOM 820 O O . ARG A 1 105 ? 6.337 -17.668 -32.729 1.00 58.19 105 ARG A O 1
ATOM 827 N N . ILE A 1 106 ? 8.002 -16.162 -32.544 1.00 48.44 106 ILE A N 1
ATOM 828 C CA . ILE A 1 106 ? 7.252 -15.160 -31.763 1.00 48.44 106 ILE A CA 1
ATOM 829 C C . ILE A 1 106 ? 5.962 -14.751 -32.492 1.00 48.44 106 ILE A C 1
ATOM 831 O O . ILE A 1 106 ? 4.885 -14.718 -31.909 1.00 48.44 106 ILE A O 1
ATOM 835 N N . ARG A 1 107 ? 6.027 -14.531 -33.812 1.00 53.12 107 ARG A N 1
ATOM 836 C CA . ARG A 1 107 ? 4.838 -14.256 -34.638 1.00 53.12 107 ARG A CA 1
ATOM 837 C C . ARG A 1 107 ? 3.796 -15.375 -34.560 1.00 53.12 107 ARG A C 1
ATOM 839 O O . ARG A 1 107 ? 2.602 -15.094 -34.469 1.00 53.12 107 ARG A O 1
ATOM 846 N N . ASP A 1 108 ? 4.231 -16.624 -34.710 1.00 53.69 108 ASP A N 1
ATOM 847 C CA . ASP A 1 108 ? 3.327 -17.774 -34.728 1.00 53.69 108 ASP A CA 1
ATOM 848 C C . ASP A 1 108 ? 2.722 -18.026 -33.336 1.00 53.69 108 ASP A C 1
ATOM 850 O O . ASP A 1 108 ? 1.548 -18.387 -33.252 1.00 53.69 108 ASP A O 1
ATOM 854 N N . GLU A 1 109 ? 3.468 -17.727 -32.269 1.00 53.69 109 GLU A N 1
ATOM 855 C CA . GLU A 1 109 ? 3.002 -17.729 -30.875 1.00 53.69 109 GLU A CA 1
ATOM 856 C C . GLU A 1 109 ? 1.931 -16.651 -30.628 1.00 53.69 109 GLU A C 1
ATOM 858 O O . GLU A 1 109 ? 0.840 -16.976 -30.160 1.00 53.69 109 GLU A O 1
ATOM 863 N N . ILE A 1 110 ? 2.167 -15.404 -31.053 1.00 47.84 110 ILE A N 1
ATOM 864 C CA . ILE A 1 110 ? 1.189 -14.302 -30.955 1.00 47.84 110 ILE A CA 1
ATOM 865 C C . ILE A 1 110 ? -0.096 -14.635 -31.724 1.00 47.84 110 ILE A C 1
ATOM 867 O O . ILE A 1 110 ? -1.212 -14.426 -31.248 1.00 47.84 110 ILE A O 1
ATOM 871 N N . LYS A 1 111 ? 0.035 -15.197 -32.929 1.00 52.03 111 LYS A N 1
ATOM 872 C CA . LYS A 1 111 ? -1.123 -15.594 -33.733 1.00 52.03 111 LYS A CA 1
ATOM 873 C C . LYS A 1 111 ? -1.934 -16.703 -33.052 1.00 52.03 111 LYS A C 1
ATOM 875 O O . LYS A 1 111 ? -3.162 -16.620 -33.031 1.00 52.03 111 LYS A O 1
ATOM 880 N N . ALA A 1 112 ? -1.267 -17.732 -32.531 1.00 57.66 112 ALA A N 1
ATOM 881 C CA . ALA A 1 112 ? -1.921 -18.835 -31.834 1.00 57.66 112 ALA A CA 1
ATOM 882 C C . ALA A 1 112 ? -2.638 -18.354 -30.565 1.00 57.66 112 ALA A C 1
ATOM 884 O O . ALA A 1 112 ? -3.750 -18.804 -30.286 1.00 57.66 112 ALA A O 1
ATOM 885 N N . PHE A 1 113 ? -2.048 -17.389 -29.852 1.00 54.94 113 PHE A N 1
ATOM 886 C CA . PHE A 1 113 ? -2.676 -16.749 -28.704 1.00 54.94 113 PHE A CA 1
ATOM 887 C C . PHE A 1 113 ? -4.004 -16.077 -29.076 1.00 54.94 113 PHE A C 1
ATOM 889 O O . PHE A 1 113 ? -5.021 -16.369 -28.455 1.00 54.94 113 PHE A O 1
ATOM 896 N N . TYR A 1 114 ? -4.049 -15.249 -30.124 1.00 51.97 114 TYR A N 1
ATOM 897 C CA . TYR A 1 114 ? -5.296 -14.573 -30.507 1.00 51.97 114 TYR A CA 1
ATOM 898 C C . TYR A 1 114 ? -6.353 -15.513 -31.108 1.00 51.97 114 TYR A C 1
ATOM 900 O O . TYR A 1 114 ? -7.547 -15.301 -30.893 1.00 51.97 114 TYR A O 1
ATOM 908 N N . GLU A 1 115 ? -5.949 -16.582 -31.806 1.00 61.69 115 GLU A N 1
ATOM 909 C CA . GLU A 1 115 ? -6.873 -17.648 -32.236 1.00 61.69 115 GLU A CA 1
ATOM 910 C C . GLU A 1 115 ? -7.503 -18.368 -31.030 1.00 61.69 115 GLU A C 1
ATOM 912 O O . GLU A 1 115 ? -8.704 -18.651 -31.026 1.00 61.69 115 GLU A O 1
ATOM 917 N N . MET A 1 116 ? -6.707 -18.625 -29.987 1.00 69.94 116 MET A N 1
ATOM 918 C CA . MET A 1 116 ? -7.177 -19.180 -28.720 1.00 69.94 116 MET A CA 1
ATOM 919 C C . MET A 1 116 ? -8.075 -18.185 -27.971 1.00 69.94 116 MET A C 1
ATOM 921 O O . MET A 1 116 ? -9.150 -18.574 -27.524 1.00 69.94 116 MET A O 1
ATOM 925 N N . LEU A 1 117 ? -7.676 -16.920 -27.842 1.00 59.25 117 LEU A N 1
ATOM 926 C CA . LEU A 1 117 ? -8.414 -15.887 -27.114 1.00 59.25 117 LEU A CA 1
ATOM 927 C C . LEU A 1 117 ? -9.806 -15.674 -27.721 1.00 59.25 117 LEU A C 1
ATOM 929 O O . LEU A 1 117 ? -10.817 -15.844 -27.040 1.00 59.25 117 LEU A O 1
ATOM 933 N N . LEU A 1 118 ? -9.856 -15.396 -29.026 1.00 61.25 118 LEU A N 1
ATOM 934 C CA . LEU A 1 118 ? -11.072 -15.000 -29.740 1.00 61.25 118 LEU A CA 1
ATOM 935 C C . LEU A 1 118 ? -11.934 -16.187 -30.193 1.00 61.25 118 LEU A C 1
ATOM 937 O O . LEU A 1 118 ? -13.024 -15.986 -30.723 1.00 61.25 118 LEU A O 1
ATOM 941 N N . GLY A 1 119 ? -11.444 -17.423 -30.047 1.00 62.25 119 GLY A N 1
ATOM 942 C CA . GLY A 1 119 ? -12.176 -18.633 -30.435 1.00 62.25 119 GLY A CA 1
ATOM 943 C C . GLY A 1 119 ? -12.493 -18.727 -31.933 1.00 62.25 119 GLY A C 1
ATOM 944 O O . GLY A 1 119 ? -13.329 -19.533 -32.339 1.00 62.25 119 GLY A O 1
ATOM 945 N N . THR A 1 120 ? -11.838 -17.917 -32.769 1.00 59.53 120 THR A N 1
ATOM 946 C CA . THR A 1 120 ? -12.068 -17.852 -34.212 1.00 59.53 120 THR A CA 1
ATOM 947 C C . THR A 1 120 ? -10.755 -17.764 -34.973 1.00 59.53 120 THR A C 1
ATOM 949 O O . THR A 1 120 ? -9.751 -17.242 -34.488 1.00 59.53 120 THR A O 1
ATOM 952 N N . LYS A 1 121 ? -10.766 -18.272 -36.206 1.00 54.59 121 LYS A N 1
ATOM 953 C CA . LYS A 1 121 ? -9.635 -18.110 -37.119 1.00 54.59 121 LYS A CA 1
ATOM 954 C C . LYS A 1 121 ? -9.630 -16.685 -37.681 1.00 54.59 121 LYS A C 1
ATOM 956 O O . LYS A 1 121 ? -10.699 -16.106 -37.877 1.00 54.59 121 LYS A O 1
ATOM 961 N N . PRO A 1 122 ? -8.455 -16.127 -38.004 1.00 46.25 122 PRO A N 1
ATOM 962 C CA . PRO A 1 122 ? -8.365 -14.811 -38.619 1.00 46.25 122 PRO A CA 1
ATOM 963 C C . PRO A 1 122 ? -9.178 -14.750 -39.921 1.00 46.25 122 PRO A C 1
ATOM 965 O O . PRO A 1 122 ? -9.064 -15.630 -40.778 1.00 46.25 122 PRO A O 1
ATOM 968 N N . SER A 1 123 ? -9.958 -13.680 -40.098 1.00 37.81 123 SER A N 1
ATOM 969 C CA . SER A 1 123 ? -10.729 -13.403 -41.317 1.00 37.81 123 SER A CA 1
ATOM 970 C C . SER A 1 123 ? -9.820 -13.191 -42.535 1.00 37.81 123 SER A C 1
ATOM 972 O O . SER A 1 123 ? -10.241 -13.382 -43.679 1.00 37.81 123 SER A O 1
ATOM 974 N N . LYS A 1 124 ? -8.546 -12.833 -42.308 1.00 34.47 124 LYS A N 1
ATOM 975 C CA . LYS A 1 124 ? -7.523 -12.680 -43.351 1.00 34.47 124 LYS A CA 1
ATOM 976 C C . LYS A 1 124 ? -6.120 -12.980 -42.818 1.00 34.47 124 LYS A C 1
ATOM 978 O O . LYS A 1 124 ? -5.734 -12.474 -41.769 1.00 34.47 124 LYS A O 1
ATOM 983 N N . THR A 1 125 ? -5.320 -13.723 -43.584 1.00 33.88 125 THR A N 1
ATOM 984 C CA . THR A 1 125 ? -3.914 -14.036 -43.255 1.00 33.88 125 THR A CA 1
ATOM 985 C C . THR A 1 125 ? -2.965 -13.676 -44.397 1.00 33.88 125 THR A C 1
ATOM 987 O O . THR A 1 125 ? -3.255 -13.977 -45.556 1.00 33.88 125 THR A O 1
ATOM 990 N N . ARG A 1 126 ? -1.808 -13.088 -44.080 1.00 34.62 126 ARG A N 1
ATOM 991 C CA . ARG A 1 126 ? -0.655 -12.877 -44.976 1.00 34.62 126 ARG A CA 1
ATOM 992 C C . ARG A 1 126 ? 0.657 -13.099 -44.205 1.00 34.62 126 ARG A C 1
ATOM 994 O O . ARG A 1 126 ? 0.630 -13.144 -42.974 1.00 34.62 126 ARG A O 1
ATOM 1001 N N . PRO A 1 127 ? 1.816 -13.234 -44.878 1.00 33.88 127 PRO A N 1
ATOM 1002 C CA . PRO A 1 127 ? 3.101 -13.206 -44.187 1.00 33.88 127 PRO A CA 1
ATOM 1003 C C . PRO A 1 127 ? 3.197 -11.935 -43.329 1.00 33.88 127 PRO A C 1
ATOM 1005 O O . PRO A 1 127 ? 3.081 -10.837 -43.862 1.00 33.88 127 PRO A O 1
ATOM 1008 N N . ARG A 1 128 ? 3.378 -12.100 -42.009 1.00 34.09 128 ARG A N 1
ATOM 1009 C CA . ARG A 1 128 ? 3.438 -11.017 -40.999 1.00 34.09 128 ARG A CA 1
ATOM 1010 C C . ARG A 1 128 ? 2.116 -10.278 -40.712 1.00 34.09 128 ARG A C 1
ATOM 1012 O O . ARG A 1 128 ? 2.158 -9.205 -40.127 1.00 34.09 128 ARG A O 1
ATOM 1019 N N . TYR A 1 129 ? 0.958 -10.825 -41.093 1.00 31.94 129 TYR A N 1
ATOM 1020 C CA . TYR A 1 129 ? -0.338 -10.175 -40.854 1.00 31.94 129 TYR A CA 1
ATOM 1021 C C . TYR A 1 129 ? -1.468 -11.189 -40.629 1.00 31.94 129 TYR A C 1
ATOM 1023 O O . TYR A 1 129 ? -1.704 -12.069 -41.462 1.00 31.94 129 TYR A O 1
ATOM 1031 N N . ALA A 1 130 ? -2.206 -11.030 -39.533 1.00 29.56 130 ALA A N 1
ATOM 1032 C CA . ALA A 1 130 ? -3.450 -11.741 -39.259 1.00 29.56 130 ALA A CA 1
ATOM 1033 C C . ALA A 1 130 ? -4.509 -10.724 -38.811 1.00 29.56 130 ALA A C 1
ATOM 1035 O O . ALA A 1 130 ? -4.239 -9.900 -37.944 1.00 29.56 130 ALA A O 1
ATOM 1036 N N . LYS A 1 131 ? -5.689 -10.757 -39.436 1.00 34.56 131 LYS A N 1
ATOM 1037 C CA . LYS A 1 131 ? -6.830 -9.899 -39.094 1.00 34.56 131 LYS A CA 1
ATOM 1038 C C . LYS A 1 131 ? -7.923 -10.741 -38.463 1.00 34.56 131 LYS A C 1
ATOM 1040 O O . LYS A 1 131 ? -8.283 -11.766 -39.037 1.00 34.56 131 LYS A O 1
ATOM 1045 N N . PHE A 1 132 ? -8.475 -10.284 -37.348 1.00 40.97 132 PHE A N 1
ATOM 1046 C CA . PHE A 1 132 ? -9.618 -10.897 -36.684 1.00 40.97 132 PHE A CA 1
ATOM 1047 C C . PHE A 1 132 ? -10.792 -9.916 -36.724 1.00 40.97 132 PHE A C 1
ATOM 1049 O O . PHE A 1 132 ? -10.619 -8.731 -36.461 1.00 40.97 132 PHE A O 1
ATOM 1056 N N . GLU A 1 133 ? -11.968 -10.402 -37.109 1.00 41.16 133 GLU A N 1
ATOM 1057 C CA . GLU A 1 133 ? -13.222 -9.634 -37.133 1.00 41.16 133 GLU A CA 1
ATOM 1058 C C . GLU A 1 133 ? -14.312 -10.488 -36.473 1.00 41.16 133 GLU A C 1
ATOM 1060 O O . GLU A 1 133 ? -15.146 -11.066 -37.177 1.00 41.16 133 GLU A O 1
ATOM 1065 N N . PRO A 1 134 ? -14.257 -10.683 -35.142 1.00 52.75 134 PRO A N 1
ATOM 1066 C CA . PRO A 1 134 ? -15.289 -11.434 -34.446 1.00 52.75 134 PRO A CA 1
ATOM 1067 C C . PRO A 1 134 ? -16.615 -10.669 -34.543 1.00 52.75 134 PRO A C 1
ATOM 1069 O O . PRO A 1 134 ? -16.700 -9.493 -34.204 1.00 52.75 134 PRO A O 1
ATOM 1072 N N . VAL A 1 135 ? -17.647 -11.338 -35.061 1.00 49.62 135 VAL A N 1
ATOM 1073 C CA . VAL A 1 135 ? -19.023 -10.806 -35.113 1.00 49.62 135 VAL A CA 1
ATOM 1074 C C . VAL A 1 135 ? -19.667 -10.850 -33.715 1.00 49.62 135 VAL A C 1
ATOM 1076 O O . VAL A 1 135 ? -20.606 -10.110 -33.439 1.00 49.62 135 VAL A O 1
ATOM 1079 N N . ASP A 1 136 ? -19.138 -11.718 -32.849 1.00 50.62 136 ASP A N 1
ATOM 1080 C CA . ASP A 1 136 ? -19.511 -11.959 -31.457 1.00 50.62 136 ASP A CA 1
ATOM 1081 C C . ASP A 1 136 ? -18.337 -12.725 -30.802 1.00 50.62 136 ASP A C 1
ATOM 1083 O O . ASP A 1 136 ? -17.914 -13.732 -31.384 1.00 50.62 136 ASP A O 1
ATOM 1087 N N . PRO A 1 137 ? -17.757 -12.285 -29.672 1.00 49.81 137 PRO A N 1
ATOM 1088 C CA . PRO A 1 137 ? -18.115 -11.107 -28.882 1.00 49.81 137 PRO A CA 1
ATOM 1089 C C . PRO A 1 137 ? -17.678 -9.790 -29.542 1.00 49.81 137 PRO A C 1
ATOM 1091 O O . PRO A 1 137 ? -16.629 -9.707 -30.186 1.00 49.81 137 PRO A O 1
ATOM 1094 N N . SER A 1 138 ? -18.488 -8.743 -29.372 1.00 48.12 138 SER A N 1
ATOM 1095 C CA . SER A 1 138 ? -18.088 -7.368 -29.676 1.00 48.12 138 SER A CA 1
ATOM 1096 C C . SER A 1 138 ? -17.018 -6.930 -28.677 1.00 48.12 138 SER A C 1
ATOM 1098 O O . SER A 1 138 ? -17.261 -6.967 -27.473 1.00 48.12 138 SER A O 1
ATOM 1100 N N . VAL A 1 139 ? -15.847 -6.515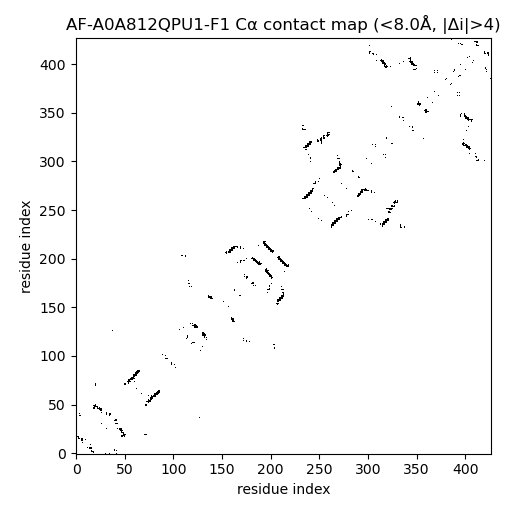 -29.166 1.00 46.72 139 VAL A N 1
ATOM 1101 C CA . VAL A 1 139 ? -14.796 -5.920 -28.326 1.00 46.72 139 VAL A CA 1
ATOM 1102 C C . VAL A 1 139 ? -15.380 -4.680 -27.647 1.00 46.72 139 VAL A C 1
ATOM 1104 O O . VAL A 1 139 ? -15.779 -3.740 -28.335 1.00 46.72 139 VAL A O 1
ATOM 1107 N N . ASN A 1 140 ? -15.474 -4.700 -26.317 1.00 37.09 140 ASN A N 1
ATOM 1108 C CA . ASN A 1 140 ? -15.998 -3.586 -25.538 1.00 37.09 140 ASN A CA 1
ATOM 1109 C C . ASN A 1 140 ? -14.811 -2.759 -25.029 1.00 37.09 140 ASN A C 1
ATOM 1111 O O . ASN A 1 140 ? -14.071 -3.204 -24.156 1.00 37.09 140 ASN A O 1
ATOM 1115 N N . LEU A 1 141 ? -14.579 -1.596 -25.641 1.00 34.78 141 LEU A N 1
ATOM 1116 C CA . LEU A 1 141 ? -13.532 -0.662 -25.234 1.00 34.78 141 LEU A CA 1
ATOM 1117 C C . LEU A 1 141 ? -14.169 0.427 -24.365 1.00 34.78 141 LEU A C 1
ATOM 1119 O O . LEU A 1 141 ? -14.777 1.360 -24.890 1.00 34.78 141 LEU A O 1
ATOM 1123 N N . SER A 1 142 ? -14.021 0.305 -23.050 1.00 30.56 142 SER A N 1
ATOM 1124 C CA . SER A 1 142 ? -14.433 1.335 -22.095 1.00 30.56 142 SER A CA 1
ATOM 1125 C C . SER A 1 142 ? -13.234 2.215 -21.755 1.00 30.56 142 SER A C 1
ATOM 1127 O O . SER A 1 142 ? -12.255 1.739 -21.187 1.00 30.56 142 SER A O 1
ATOM 1129 N N . LEU A 1 143 ? -13.306 3.495 -22.116 1.00 28.67 143 LEU A N 1
ATOM 1130 C CA . LEU A 1 143 ? -12.308 4.506 -21.773 1.00 28.67 143 LEU A CA 1
ATOM 1131 C C . LEU A 1 143 ? -12.914 5.460 -20.746 1.00 28.67 143 LEU A C 1
ATOM 1133 O O . LEU A 1 143 ? -13.966 6.048 -20.997 1.00 28.67 143 LEU A O 1
ATOM 1137 N N . ASN A 1 144 ? -12.237 5.622 -19.612 1.00 29.17 144 ASN A N 1
ATOM 1138 C CA . ASN A 1 144 ? -12.582 6.631 -18.618 1.00 29.17 144 ASN A CA 1
ATOM 1139 C C . ASN A 1 144 ? -11.751 7.888 -18.880 1.00 29.17 144 ASN A C 1
ATOM 1141 O O . ASN A 1 144 ? -10.532 7.813 -19.020 1.00 29.17 144 ASN A O 1
ATOM 1145 N N . GLN A 1 145 ? -12.418 9.038 -18.955 1.00 26.44 145 GLN A N 1
ATOM 1146 C CA . GLN A 1 145 ? -11.760 10.336 -19.045 1.00 26.44 145 GLN A CA 1
ATOM 1147 C C . GLN A 1 145 ? -11.286 10.755 -17.648 1.00 26.44 145 GLN A C 1
ATOM 1149 O O . GLN A 1 145 ? -12.083 10.768 -16.711 1.00 26.44 145 GLN A O 1
ATOM 1154 N N . ILE A 1 146 ? -10.009 11.107 -17.527 1.00 31.67 146 ILE A N 1
ATOM 1155 C CA . ILE A 1 146 ? -9.408 11.697 -16.326 1.00 31.67 146 ILE A CA 1
ATOM 1156 C C . ILE A 1 146 ? -8.742 13.024 -16.705 1.00 31.67 146 ILE A C 1
ATOM 1158 O O . ILE A 1 146 ? -8.236 13.165 -17.817 1.00 31.67 146 ILE A O 1
ATOM 1162 N N . ASP A 1 147 ? -8.790 14.004 -15.802 1.00 28.27 147 ASP A N 1
ATOM 1163 C CA . ASP A 1 147 ? -8.358 15.388 -16.063 1.00 28.27 147 ASP A CA 1
ATOM 1164 C C . ASP A 1 147 ? -6.843 15.620 -15.850 1.00 28.27 147 ASP A C 1
ATOM 1166 O O . ASP A 1 147 ? -6.363 16.739 -16.037 1.00 28.27 147 ASP A O 1
ATOM 1170 N N . GLU A 1 148 ? -6.071 14.585 -15.495 1.00 32.28 148 GLU A N 1
ATOM 1171 C CA . GLU A 1 148 ? -4.623 14.669 -15.240 1.00 32.28 148 GLU A CA 1
ATOM 1172 C C . GLU A 1 148 ? -3.823 13.604 -16.017 1.00 32.28 148 GLU A C 1
ATOM 1174 O O . GLU A 1 148 ? -4.309 12.503 -16.281 1.00 32.28 148 GLU A O 1
ATOM 1179 N N . GLU A 1 149 ? -2.578 13.940 -16.386 1.00 32.47 149 GLU A N 1
ATOM 1180 C CA . GLU A 1 149 ? -1.638 13.043 -17.074 1.00 32.47 149 GLU A CA 1
ATOM 1181 C C . GLU A 1 149 ? -1.293 11.827 -16.193 1.00 32.47 149 GLU A C 1
ATOM 1183 O O . GLU A 1 149 ? -0.638 11.964 -15.160 1.00 32.47 149 GLU A O 1
ATOM 1188 N N . PHE A 1 150 ? -1.683 10.622 -16.622 1.00 37.16 150 PHE A N 1
ATOM 1189 C CA . PHE A 1 150 ? -1.355 9.362 -15.948 1.00 37.16 150 PHE A CA 1
ATOM 1190 C C . PHE A 1 150 ? -0.470 8.476 -16.835 1.00 37.16 150 PHE A C 1
ATOM 1192 O O . PHE A 1 150 ? -0.749 8.273 -18.017 1.00 37.16 150 PHE A O 1
ATOM 1199 N N . GLN A 1 151 ? 0.598 7.920 -16.260 1.00 32.94 151 GLN A N 1
ATOM 1200 C CA . GLN A 1 151 ? 1.416 6.880 -16.887 1.00 32.94 151 GLN A CA 1
ATOM 1201 C C . GLN A 1 151 ? 0.887 5.513 -16.442 1.00 32.94 151 GLN A C 1
ATOM 1203 O O . GLN A 1 151 ? 0.959 5.168 -15.266 1.00 32.94 151 GLN A O 1
ATOM 1208 N N . VAL A 1 152 ? 0.363 4.730 -17.384 1.00 34.69 152 VAL A N 1
ATOM 1209 C CA . VAL A 1 152 ? -0.090 3.355 -17.140 1.00 34.69 152 VAL A CA 1
ATOM 1210 C C . VAL A 1 152 ? 1.139 2.460 -16.940 1.00 34.69 152 VAL A C 1
ATOM 1212 O O . VAL A 1 152 ? 1.866 2.187 -17.894 1.00 34.69 152 VAL A O 1
ATOM 1215 N N . GLU A 1 153 ? 1.392 2.008 -15.709 1.00 36.97 153 GLU A N 1
ATOM 1216 C CA . GLU A 1 153 ? 2.427 1.002 -15.429 1.00 36.97 153 GLU A CA 1
ATOM 1217 C C . GLU A 1 153 ? 2.084 -0.331 -16.117 1.00 36.97 153 GLU A C 1
ATOM 1219 O O . GLU A 1 153 ? 0.913 -0.733 -16.171 1.00 36.97 153 GLU A O 1
ATOM 1224 N N . GLN A 1 154 ? 3.098 -1.038 -16.632 1.00 33.53 154 GLN A N 1
ATOM 1225 C CA . GLN A 1 154 ? 2.917 -2.360 -17.240 1.00 33.53 154 GLN A CA 1
ATOM 1226 C C . GLN A 1 154 ? 2.171 -3.303 -16.281 1.00 33.53 154 GLN A C 1
ATOM 1228 O O . GLN A 1 154 ? 2.586 -3.509 -15.144 1.00 33.53 154 GLN A O 1
ATOM 1233 N N . GLY A 1 155 ? 1.057 -3.871 -16.751 1.00 37.41 155 GLY A N 1
ATOM 1234 C CA . GLY A 1 155 ? 0.221 -4.807 -15.989 1.00 37.41 155 GLY A CA 1
ATOM 1235 C C . GLY A 1 155 ? -1.000 -4.200 -15.282 1.00 37.41 155 GLY A C 1
ATOM 1236 O O . GLY A 1 155 ? -1.823 -4.962 -14.774 1.00 37.41 155 GLY A O 1
ATOM 1237 N N . SER A 1 156 ? -1.161 -2.870 -15.281 1.00 36.28 156 SER A N 1
ATOM 1238 C CA . SER A 1 156 ? -2.359 -2.193 -14.741 1.00 36.28 156 SER A CA 1
ATOM 1239 C C . SER A 1 156 ? -3.522 -2.109 -15.743 1.00 36.28 156 SER A C 1
ATOM 1241 O O . SER A 1 156 ? -4.686 -2.053 -15.345 1.00 36.28 156 SER A O 1
ATOM 1243 N N . ALA A 1 157 ? -3.230 -2.178 -17.045 1.00 42.78 157 ALA A N 1
ATOM 1244 C CA . ALA A 1 157 ? -4.238 -2.312 -18.090 1.00 42.78 157 ALA A CA 1
ATOM 1245 C C . ALA A 1 157 ? -4.610 -3.789 -18.298 1.00 42.78 157 ALA A C 1
ATOM 1247 O O . ALA A 1 157 ? -3.748 -4.621 -18.595 1.00 42.78 157 ALA A O 1
ATOM 1248 N N . HIS A 1 158 ? -5.899 -4.104 -18.167 1.00 48.19 158 HIS A N 1
ATOM 1249 C CA . HIS A 1 158 ? -6.466 -5.384 -18.577 1.00 48.19 158 HIS A CA 1
ATOM 1250 C C . HIS A 1 158 ? -7.523 -5.182 -19.661 1.00 48.19 158 HIS A C 1
ATOM 1252 O O . HIS A 1 158 ? -8.170 -4.138 -19.735 1.00 48.19 158 HIS A O 1
ATOM 1258 N N . PHE A 1 159 ? -7.685 -6.183 -20.519 1.00 56.41 159 PHE A N 1
ATOM 1259 C CA . PHE A 1 159 ? -8.583 -6.116 -21.667 1.00 56.41 159 PHE A CA 1
ATOM 1260 C C . PHE A 1 159 ? -9.755 -7.078 -21.480 1.00 56.41 159 PHE A C 1
ATOM 1262 O O . PHE A 1 159 ? -9.554 -8.274 -21.263 1.00 56.41 159 PHE A O 1
ATOM 1269 N N . GLY A 1 160 ? -10.980 -6.556 -21.571 1.00 52.38 160 GLY A N 1
ATOM 1270 C CA . GLY A 1 160 ? -12.199 -7.315 -21.310 1.00 52.38 160 GLY A CA 1
ATOM 1271 C C . GLY A 1 160 ? -12.967 -7.695 -22.571 1.00 52.38 160 GLY A C 1
ATOM 1272 O O . GLY A 1 160 ? -13.204 -6.876 -23.461 1.00 52.38 160 GLY A O 1
ATOM 1273 N N . ILE A 1 161 ? -13.401 -8.950 -22.638 1.00 64.88 161 ILE A N 1
ATOM 1274 C CA . ILE A 1 161 ? -14.289 -9.462 -23.677 1.00 64.88 161 ILE A CA 1
ATOM 1275 C C . ILE A 1 161 ? -15.571 -9.966 -23.010 1.00 64.88 161 ILE A C 1
ATOM 1277 O O . ILE A 1 161 ? -15.598 -11.030 -22.392 1.00 64.88 161 ILE A O 1
ATOM 1281 N N . GLN A 1 162 ? -16.656 -9.211 -23.168 1.00 60.09 162 GLN A N 1
ATOM 1282 C CA . GLN A 1 162 ? -17.952 -9.584 -22.614 1.00 60.09 162 GLN A CA 1
ATOM 1283 C C . GLN A 1 162 ? -18.668 -10.604 -23.513 1.00 60.09 162 GLN A C 1
ATOM 1285 O O . GLN A 1 162 ? -18.841 -10.375 -24.712 1.00 60.09 162 GLN A O 1
ATOM 1290 N N . VAL A 1 163 ? -19.120 -11.712 -22.930 1.00 63.53 163 VAL A N 1
ATOM 1291 C CA . VAL A 1 163 ? -19.901 -12.776 -23.583 1.00 63.53 163 VAL A CA 1
ATOM 1292 C C . VAL A 1 163 ? -21.344 -12.795 -23.068 1.00 63.53 163 VAL A C 1
ATOM 1294 O O . VAL A 1 163 ? -21.680 -12.122 -22.094 1.00 63.53 163 VAL A O 1
ATOM 1297 N N . LYS A 1 164 ? -22.240 -13.523 -23.744 1.00 65.56 164 LYS A N 1
ATOM 1298 C CA . LYS A 1 164 ? -23.696 -13.428 -23.524 1.00 65.56 164 LYS A CA 1
ATOM 1299 C C . LYS A 1 164 ? -24.228 -14.410 -22.487 1.00 65.56 164 LYS A C 1
ATOM 1301 O O . LYS A 1 164 ? -25.389 -14.306 -22.093 1.00 65.56 164 LYS A O 1
ATOM 1306 N N . SER A 1 165 ? -23.424 -15.388 -22.071 1.00 68.69 165 SER A N 1
ATOM 1307 C CA . SER A 1 165 ? -23.838 -16.392 -21.089 1.00 68.69 165 SER A CA 1
ATOM 1308 C C . SER A 1 165 ? -22.666 -16.979 -20.299 1.00 68.69 165 SER A C 1
ATOM 1310 O O . SER A 1 165 ? -21.541 -17.039 -20.786 1.00 68.69 165 SER A O 1
ATOM 1312 N N . VAL A 1 166 ? -22.957 -17.508 -19.106 1.00 63.47 166 VAL A N 1
ATOM 1313 C CA . VAL A 1 166 ? -22.003 -18.276 -18.275 1.00 63.47 166 VAL A CA 1
ATOM 1314 C C . VAL A 1 166 ? -21.431 -19.472 -19.033 1.00 63.47 166 VAL A C 1
ATOM 1316 O O . VAL A 1 166 ? -20.247 -19.780 -18.945 1.00 63.47 166 VAL A O 1
ATOM 1319 N N . ALA A 1 167 ? -22.256 -20.122 -19.857 1.00 68.56 167 ALA A N 1
ATOM 1320 C CA . ALA A 1 167 ? -21.814 -21.240 -20.681 1.00 68.56 167 ALA A CA 1
ATOM 1321 C C . ALA A 1 167 ? -20.695 -20.840 -21.661 1.00 68.56 167 ALA A C 1
ATOM 1323 O O . ALA A 1 167 ? -19.835 -21.662 -21.968 1.00 68.56 167 ALA A O 1
ATOM 1324 N N . GLU A 1 168 ? -20.674 -19.588 -22.128 1.00 62.41 168 GLU A N 1
ATOM 1325 C CA . GLU A 1 168 ? -19.621 -19.064 -23.005 1.00 62.41 168 GLU A CA 1
ATOM 1326 C C . GLU A 1 168 ? -18.335 -18.726 -22.236 1.00 62.41 168 GLU A C 1
ATOM 1328 O O . GLU A 1 168 ? -17.247 -18.955 -22.769 1.00 62.41 168 GLU A O 1
ATOM 1333 N N . VAL A 1 169 ? -18.439 -18.280 -20.976 1.00 61.41 169 VAL A N 1
ATOM 1334 C CA . VAL A 1 169 ? -17.287 -18.113 -20.065 1.00 61.41 169 VAL A CA 1
ATOM 1335 C C . VAL A 1 169 ? -16.646 -19.470 -19.776 1.00 61.41 169 VAL A C 1
ATOM 1337 O O . VAL A 1 169 ? -15.443 -19.646 -19.966 1.00 61.41 169 VAL A O 1
ATOM 1340 N N . HIS A 1 170 ? -17.452 -20.479 -19.441 1.00 71.12 170 HIS A N 1
ATOM 1341 C CA . HIS A 1 170 ? -16.967 -21.843 -19.219 1.00 71.12 170 HIS A CA 1
ATOM 1342 C C . HIS A 1 170 ? -16.357 -22.451 -20.491 1.00 71.12 170 HIS A C 1
ATOM 1344 O O . HIS A 1 170 ? -15.281 -23.044 -20.442 1.00 71.12 170 HIS A O 1
ATOM 1350 N N . ALA A 1 171 ? -16.979 -22.244 -21.658 1.00 71.31 171 ALA A N 1
ATOM 1351 C CA . ALA A 1 171 ? -16.423 -22.694 -22.935 1.00 71.31 171 ALA A CA 1
ATOM 1352 C C . ALA A 1 171 ? -15.091 -21.998 -23.278 1.00 71.31 171 ALA A C 1
ATOM 1354 O O . ALA A 1 171 ? -14.230 -22.593 -23.932 1.00 71.31 171 ALA A O 1
ATOM 1355 N N . ALA A 1 172 ? -14.899 -20.748 -22.846 1.00 65.88 172 ALA A N 1
ATOM 1356 C CA . ALA A 1 172 ? -13.617 -20.061 -22.940 1.00 65.88 172 ALA A CA 1
ATOM 1357 C C . ALA A 1 172 ? -12.572 -20.639 -21.983 1.00 65.88 172 ALA A C 1
ATOM 1359 O O . ALA A 1 172 ? -11.460 -20.940 -22.418 1.00 65.88 172 ALA A O 1
ATOM 1360 N N . ALA A 1 173 ? -12.942 -20.889 -20.728 1.00 65.25 173 ALA A N 1
ATOM 1361 C CA . ALA A 1 173 ? -12.069 -21.523 -19.747 1.00 65.25 173 ALA A CA 1
ATOM 1362 C C . ALA A 1 173 ? -11.600 -22.914 -20.208 1.00 65.25 173 ALA A C 1
ATOM 1364 O O . ALA A 1 173 ? -10.410 -23.231 -20.131 1.00 65.25 173 ALA A O 1
ATOM 1365 N N . ASP A 1 174 ? -12.506 -23.727 -20.752 1.00 68.69 174 ASP A N 1
ATOM 1366 C CA . ASP A 1 174 ? -12.188 -25.051 -21.292 1.00 68.69 174 ASP A CA 1
ATOM 1367 C C . ASP A 1 174 ? -11.271 -24.965 -22.517 1.00 68.69 174 ASP A C 1
ATOM 1369 O O . ASP A 1 174 ? -10.327 -25.749 -22.648 1.00 68.69 174 ASP A O 1
ATOM 1373 N N . ARG A 1 175 ? -11.486 -23.973 -23.392 1.00 75.06 175 ARG A N 1
ATOM 1374 C CA . ARG A 1 175 ? -10.619 -23.704 -24.549 1.00 75.06 175 ARG A CA 1
ATOM 1375 C C . ARG A 1 175 ? -9.205 -23.306 -24.120 1.00 75.06 175 ARG A C 1
ATOM 1377 O O . ARG A 1 175 ? -8.241 -23.810 -24.694 1.00 75.06 175 ARG A O 1
ATOM 1384 N N . PHE A 1 176 ? -9.070 -22.450 -23.109 1.00 70.00 176 PHE A N 1
ATOM 1385 C CA . PHE A 1 176 ? -7.773 -22.027 -22.574 1.00 70.00 176 PHE A CA 1
ATOM 1386 C C . PHE A 1 176 ? -7.025 -23.187 -21.909 1.00 70.00 176 PHE A C 1
ATOM 1388 O O . PHE A 1 176 ? -5.841 -23.398 -22.178 1.00 70.00 176 PHE A O 1
ATOM 1395 N N . LYS A 1 177 ? -7.734 -24.009 -21.124 1.00 63.62 177 LYS A N 1
ATOM 1396 C CA . LYS A 1 177 ? -7.181 -25.232 -20.520 1.00 63.62 177 LYS A CA 1
ATOM 1397 C C . LYS A 1 177 ? -6.726 -26.235 -21.581 1.00 63.62 177 LYS A C 1
ATOM 1399 O O . LYS A 1 177 ? -5.634 -26.786 -21.467 1.00 63.62 177 LYS A O 1
ATOM 1404 N N . ALA A 1 178 ? -7.515 -26.444 -22.637 1.00 65.50 178 ALA A N 1
ATOM 1405 C CA . ALA A 1 178 ? -7.164 -27.345 -23.738 1.00 65.50 178 ALA A CA 1
ATOM 1406 C C . ALA A 1 178 ? -5.938 -26.871 -24.544 1.00 65.50 178 ALA A C 1
ATOM 1408 O O . ALA A 1 178 ? -5.226 -27.699 -25.112 1.00 65.50 178 ALA A O 1
ATOM 1409 N N . ALA A 1 179 ? -5.673 -25.561 -24.571 1.00 59.75 179 ALA A N 1
ATOM 1410 C CA . ALA A 1 179 ? -4.489 -24.960 -25.185 1.00 59.75 179 ALA A CA 1
ATOM 1411 C C . ALA A 1 179 ? -3.256 -24.919 -24.255 1.00 59.75 179 ALA A C 1
ATOM 1413 O O . ALA A 1 179 ? -2.176 -24.532 -24.697 1.00 59.75 179 ALA A O 1
ATOM 1414 N N . GLY A 1 180 ? -3.392 -25.336 -22.988 1.00 52.56 180 GLY A N 1
ATOM 1415 C CA . GLY A 1 180 ? -2.302 -25.358 -22.007 1.00 52.56 180 GLY A CA 1
ATOM 1416 C C . GLY A 1 180 ? -1.976 -24.001 -21.371 1.00 52.56 180 GLY A C 1
ATOM 1417 O O . GLY A 1 180 ? -0.905 -23.859 -20.783 1.00 52.56 180 GLY A O 1
ATOM 1418 N N . ALA A 1 181 ? -2.867 -23.009 -21.479 1.00 56.88 181 ALA A N 1
ATOM 1419 C CA . ALA A 1 181 ? -2.690 -21.701 -20.851 1.00 56.88 181 ALA A CA 1
ATOM 1420 C C . ALA A 1 181 ? -2.888 -21.776 -19.324 1.00 56.88 181 ALA A C 1
ATOM 1422 O O . ALA A 1 181 ? -3.658 -22.600 -18.824 1.00 56.88 181 ALA A O 1
ATOM 1423 N N . LYS A 1 182 ? -2.212 -20.900 -18.566 1.00 51.25 182 LYS A N 1
ATOM 1424 C CA . LYS A 1 182 ? -2.523 -20.686 -17.143 1.00 51.25 182 LYS A CA 1
ATOM 1425 C C . LYS A 1 182 ? -3.796 -19.848 -17.051 1.00 51.25 182 LYS A C 1
ATOM 1427 O O . LYS A 1 182 ? -3.849 -18.761 -17.617 1.00 51.25 182 LYS A O 1
ATOM 1432 N N . VAL A 1 183 ? -4.801 -20.373 -16.357 1.00 50.84 183 VAL A N 1
ATOM 1433 C CA . VAL A 1 183 ? -6.148 -19.799 -16.289 1.00 50.84 183 VAL A CA 1
ATOM 1434 C C . VAL A 1 183 ? -6.526 -19.561 -14.834 1.00 50.84 183 VAL A C 1
ATOM 1436 O O . VAL A 1 183 ? -6.317 -20.445 -14.003 1.00 50.84 183 VAL A O 1
ATOM 1439 N N . MET A 1 184 ? -7.115 -18.404 -14.545 1.00 45.81 184 MET A N 1
ATOM 1440 C CA . MET A 1 184 ? -7.732 -18.078 -13.255 1.00 45.81 184 MET A CA 1
ATOM 1441 C C . MET A 1 184 ? -9.235 -17.884 -13.480 1.00 45.81 184 MET A C 1
ATOM 1443 O O . MET A 1 184 ? -9.619 -17.235 -14.450 1.00 45.81 184 MET A O 1
ATOM 1447 N N . HIS A 1 185 ? -10.074 -18.506 -12.652 1.00 42.53 185 HIS A N 1
ATOM 1448 C CA . HIS A 1 185 ? -11.535 -18.475 -12.781 1.00 42.53 185 HIS A CA 1
ATOM 1449 C C . HIS A 1 185 ? -12.130 -17.820 -11.539 1.00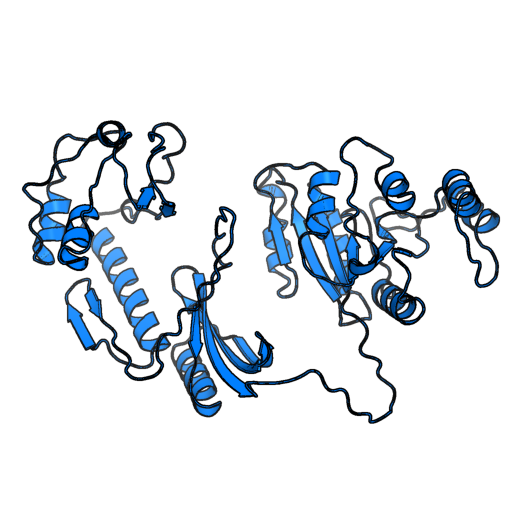 42.53 185 HIS A C 1
ATOM 1451 O O . HIS A 1 185 ? -11.757 -18.195 -10.428 1.00 42.53 185 HIS A O 1
ATOM 1457 N N . GLU A 1 186 ? -13.045 -16.880 -11.731 1.00 46.00 186 GLU A N 1
ATOM 1458 C CA . GLU A 1 186 ? -13.717 -16.151 -10.658 1.00 46.00 186 GLU A CA 1
ATOM 1459 C C . GLU A 1 186 ? -15.228 -16.206 -10.907 1.00 46.00 186 GLU A C 1
ATOM 1461 O O . GLU A 1 186 ? -15.737 -15.587 -11.841 1.00 46.00 186 GLU A O 1
ATOM 1466 N N . GLU A 1 187 ? -15.937 -16.973 -10.076 1.00 44.31 187 GLU A N 1
ATOM 1467 C CA . GLU A 1 187 ? -17.387 -17.159 -10.182 1.00 44.31 187 GLU A CA 1
ATOM 1468 C C . GLU A 1 187 ? -18.135 -16.115 -9.337 1.00 44.31 187 GLU A C 1
ATOM 1470 O O . GLU A 1 187 ? -17.806 -15.898 -8.171 1.00 44.31 187 GLU A O 1
ATOM 1475 N N . ALA A 1 188 ? -19.174 -15.497 -9.910 1.00 40.69 188 ALA A N 1
ATOM 1476 C CA . ALA A 1 188 ? -20.125 -14.607 -9.224 1.00 40.69 188 ALA A CA 1
ATOM 1477 C C . ALA A 1 188 ? -19.501 -13.404 -8.476 1.00 40.69 188 ALA A C 1
ATOM 1479 O O . ALA A 1 188 ? -19.925 -13.046 -7.377 1.00 40.69 188 ALA A O 1
ATOM 1480 N N . THR A 1 189 ? -18.508 -12.748 -9.077 1.00 40.31 189 THR A N 1
ATOM 1481 C CA . THR A 1 189 ? -17.839 -11.565 -8.518 1.00 40.31 189 THR A CA 1
ATOM 1482 C C . THR A 1 189 ? -18.522 -10.273 -8.963 1.00 40.31 189 THR A C 1
ATOM 1484 O O . THR A 1 189 ? -18.732 -10.052 -10.154 1.00 40.31 189 THR A O 1
ATOM 1487 N N . THR A 1 190 ? -18.845 -9.383 -8.025 1.00 34.38 190 THR A N 1
ATOM 1488 C CA . THR A 1 190 ? -19.401 -8.062 -8.349 1.00 34.38 190 THR A CA 1
ATOM 1489 C C . THR A 1 190 ? -18.282 -7.100 -8.741 1.00 34.38 190 THR A C 1
ATOM 1491 O O . THR A 1 190 ? -17.417 -6.788 -7.927 1.00 34.38 190 THR A O 1
ATOM 1494 N N . CYS A 1 191 ? -18.293 -6.613 -9.980 1.00 34.81 191 CYS A N 1
ATOM 1495 C CA . CYS A 1 191 ? -17.338 -5.626 -10.481 1.00 34.81 191 CYS A CA 1
ATOM 1496 C C . CYS A 1 191 ? -18.072 -4.665 -11.427 1.00 34.81 191 CYS A C 1
ATOM 1498 O O . CYS A 1 191 ? -18.885 -5.100 -12.241 1.00 34.81 191 CYS A O 1
ATOM 1500 N N . CYS A 1 192 ? -17.846 -3.356 -11.277 1.00 34.78 192 CYS A N 1
ATOM 1501 C CA . CYS A 1 192 ? -18.570 -2.298 -12.000 1.00 34.78 192 CYS A CA 1
ATOM 1502 C C . CYS A 1 192 ? -20.105 -2.334 -11.815 1.00 34.78 192 CYS A C 1
ATOM 1504 O O . CYS A 1 192 ? -20.846 -2.222 -12.788 1.00 34.78 192 CYS A O 1
ATOM 1506 N N . TYR A 1 193 ? -20.581 -2.474 -10.569 1.00 29.67 193 TYR A N 1
ATOM 1507 C CA . TYR A 1 193 ? -22.014 -2.473 -10.201 1.00 29.67 193 TYR A CA 1
ATOM 1508 C C . TYR A 1 193 ? -22.849 -3.639 -10.770 1.00 29.67 193 TYR A C 1
ATOM 1510 O O . TYR A 1 193 ? -24.078 -3.589 -10.762 1.00 29.67 193 TYR A O 1
ATOM 1518 N N . ALA A 1 194 ? -22.187 -4.704 -11.228 1.00 33.59 194 ALA A N 1
ATOM 1519 C CA . ALA A 1 194 ? -22.814 -5.860 -11.851 1.00 33.59 194 ALA A CA 1
ATOM 1520 C C . ALA A 1 194 ? -22.202 -7.170 -11.330 1.00 33.59 194 ALA A C 1
ATOM 1522 O O . ALA A 1 194 ? -20.986 -7.257 -11.161 1.00 33.59 194 ALA A O 1
ATOM 1523 N N . VAL A 1 195 ? -23.021 -8.198 -11.080 1.00 44.06 195 VAL A N 1
ATOM 1524 C CA . VAL A 1 195 ? -22.526 -9.541 -10.710 1.00 44.06 195 VAL A CA 1
ATOM 1525 C C . VAL A 1 195 ? -22.010 -10.219 -11.971 1.00 44.06 195 VAL A C 1
ATOM 1527 O O . VAL A 1 195 ? -22.743 -10.292 -12.954 1.00 44.06 195 VAL A O 1
ATOM 1530 N N . GLN A 1 196 ? -20.774 -10.710 -11.968 1.00 40.44 196 GLN A N 1
ATOM 1531 C CA . GLN A 1 196 ? -20.129 -11.276 -13.148 1.00 40.44 196 GLN A CA 1
ATOM 1532 C C . GLN A 1 196 ? -19.534 -12.658 -12.889 1.00 40.44 196 GLN A C 1
ATOM 1534 O O . GLN A 1 196 ? -19.155 -12.990 -11.772 1.00 40.44 196 GLN A O 1
ATOM 1539 N N . ASP A 1 197 ? -19.430 -13.455 -13.943 1.00 49.78 197 ASP A N 1
ATOM 1540 C CA . ASP A 1 197 ? -18.631 -14.683 -13.964 1.00 49.78 197 ASP A CA 1
ATOM 1541 C C . ASP A 1 197 ? -17.516 -14.487 -14.990 1.00 49.78 197 ASP A C 1
ATOM 1543 O O . ASP A 1 197 ? -17.809 -13.999 -16.090 1.00 49.78 197 ASP A O 1
ATOM 1547 N N . LYS A 1 198 ? -16.257 -14.771 -14.638 1.00 63.53 198 LYS A N 1
ATOM 1548 C CA . LYS A 1 198 ? -15.114 -14.398 -15.481 1.00 63.53 198 LYS A CA 1
ATOM 1549 C C . LYS A 1 198 ? -13.940 -15.367 -15.442 1.00 63.53 198 LYS A C 1
ATOM 1551 O O . LYS A 1 198 ? -13.670 -16.060 -14.463 1.00 63.53 198 LYS A O 1
ATOM 1556 N N . VAL A 1 199 ? -13.193 -15.368 -16.542 1.00 64.19 199 VAL A N 1
ATOM 1557 C CA . VAL A 1 199 ? -11.974 -16.154 -16.709 1.00 64.19 199 VAL A CA 1
ATOM 1558 C C . VAL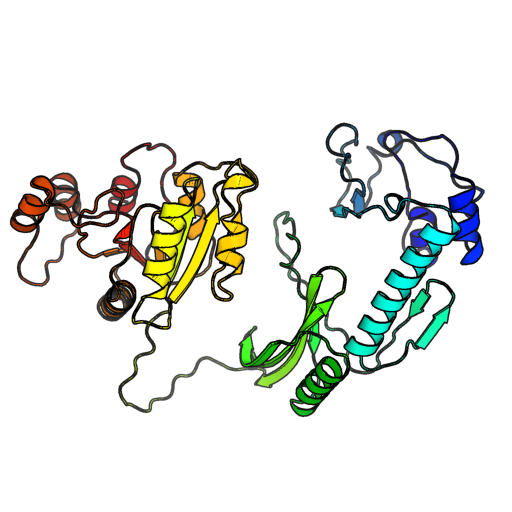 A 1 199 ? -10.835 -15.298 -17.247 1.00 64.19 199 VAL A C 1
ATOM 1560 O O . VAL A 1 199 ? -11.006 -14.570 -18.223 1.00 64.19 199 VAL A O 1
ATOM 1563 N N . TRP A 1 200 ? -9.658 -15.430 -16.638 1.00 70.38 200 TRP A N 1
ATOM 1564 C CA . TRP A 1 200 ? -8.464 -14.658 -16.965 1.00 70.38 200 TRP A CA 1
ATOM 1565 C C . TRP A 1 200 ? -7.415 -15.478 -17.719 1.00 70.38 200 TRP A C 1
ATOM 1567 O O . TRP A 1 200 ? -7.184 -16.653 -17.410 1.00 70.38 200 TRP A O 1
ATOM 1577 N N . VAL A 1 201 ? -6.719 -14.829 -18.655 1.00 64.56 201 VAL A N 1
ATOM 1578 C CA . VAL A 1 201 ? -5.527 -15.348 -19.340 1.00 64.56 201 VAL A CA 1
ATOM 1579 C C . VAL A 1 201 ? -4.528 -14.216 -19.597 1.00 64.56 201 VAL A C 1
ATOM 1581 O O . VAL A 1 201 ? -4.928 -13.085 -19.847 1.00 64.56 201 VAL A O 1
ATOM 1584 N N . ALA A 1 202 ? -3.227 -14.500 -19.526 1.00 58.03 202 ALA A N 1
ATOM 1585 C CA . ALA A 1 202 ? -2.187 -13.534 -19.886 1.00 58.03 202 ALA A CA 1
ATOM 1586 C C . ALA A 1 202 ? -1.781 -13.692 -21.359 1.00 58.03 202 ALA A C 1
ATOM 1588 O O . ALA A 1 202 ? -1.686 -14.822 -21.849 1.00 58.03 202 ALA A O 1
ATOM 1589 N N . ASP A 1 203 ? -1.540 -12.580 -22.053 1.00 55.25 203 ASP A N 1
ATOM 1590 C CA . ASP A 1 203 ? -0.962 -12.587 -23.397 1.00 55.25 203 ASP A CA 1
ATOM 1591 C C . ASP A 1 203 ? 0.565 -12.804 -23.379 1.00 55.25 203 ASP A C 1
ATOM 1593 O O . ASP A 1 203 ? 1.176 -12.799 -22.306 1.00 55.25 203 ASP A O 1
ATOM 1597 N N . PRO A 1 204 ? 1.201 -13.069 -24.540 1.00 46.91 204 PRO A N 1
ATOM 1598 C CA . PRO A 1 204 ? 2.643 -13.306 -24.617 1.00 46.91 204 PRO A CA 1
ATOM 1599 C C . PRO A 1 204 ? 3.507 -12.142 -24.117 1.00 46.91 204 PRO A C 1
ATOM 1601 O O . PRO A 1 204 ? 4.662 -12.375 -23.772 1.00 46.91 204 PRO A O 1
ATOM 1604 N N . ASP A 1 205 ? 2.943 -10.933 -24.059 1.00 44.34 205 ASP A N 1
ATOM 1605 C CA . ASP A 1 205 ? 3.599 -9.713 -23.590 1.00 44.34 205 ASP A CA 1
ATOM 1606 C C . ASP A 1 205 ? 3.287 -9.430 -22.101 1.00 44.34 205 ASP A C 1
ATOM 1608 O O . ASP A 1 205 ? 3.755 -8.446 -21.535 1.00 44.34 205 ASP A O 1
ATOM 1612 N N . GLY A 1 206 ? 2.525 -10.312 -21.438 1.00 49.44 206 GLY A N 1
ATOM 1613 C CA . GLY A 1 206 ? 2.228 -10.265 -20.006 1.00 49.44 206 GLY A CA 1
ATOM 1614 C C . GLY A 1 206 ? 0.955 -9.506 -19.619 1.00 49.44 206 GLY A C 1
ATOM 1615 O O . GLY A 1 206 ? 0.635 -9.451 -18.428 1.00 49.44 206 GLY A O 1
ATOM 1616 N N . HIS A 1 207 ? 0.189 -8.959 -20.569 1.00 55.59 207 HIS A N 1
ATOM 1617 C CA . HIS A 1 207 ? -1.057 -8.255 -20.251 1.00 55.59 207 HIS A CA 1
ATOM 1618 C C . HIS A 1 207 ? -2.180 -9.230 -19.902 1.00 55.59 207 HIS A C 1
ATOM 1620 O O . HIS A 1 207 ? -2.308 -10.306 -20.490 1.00 55.59 207 HIS A O 1
ATOM 1626 N N . LYS A 1 208 ? -3.035 -8.838 -18.954 1.00 57.41 208 LYS A N 1
ATOM 1627 C CA . LYS A 1 208 ? -4.157 -9.661 -18.491 1.00 57.41 208 LYS A CA 1
ATOM 1628 C C . LYS A 1 208 ? -5.391 -9.432 -19.364 1.00 57.41 208 LYS A C 1
ATOM 1630 O O . LYS A 1 208 ? -5.791 -8.298 -19.611 1.00 57.41 208 LYS A O 1
ATOM 1635 N N . TRP A 1 209 ? -6.015 -10.520 -19.791 1.00 63.69 209 TRP A N 1
ATOM 1636 C CA . TRP A 1 209 ? -7.261 -10.535 -20.549 1.00 63.69 209 TRP A CA 1
ATOM 1637 C C . TRP A 1 209 ? -8.339 -11.266 -19.755 1.00 63.69 209 TRP A C 1
ATOM 1639 O O . TRP A 1 209 ? -8.086 -12.373 -19.280 1.00 63.69 209 TRP A O 1
ATOM 1649 N N . GLU A 1 210 ? -9.535 -10.687 -19.652 1.00 66.19 210 GLU A N 1
ATOM 1650 C CA . GLU A 1 210 ? -10.709 -11.332 -19.054 1.00 66.19 210 GLU A CA 1
ATOM 1651 C C . GLU A 1 210 ? -11.784 -11.636 -20.107 1.00 66.19 210 GLU A C 1
ATOM 1653 O O . GLU A 1 210 ? -12.055 -10.839 -21.008 1.00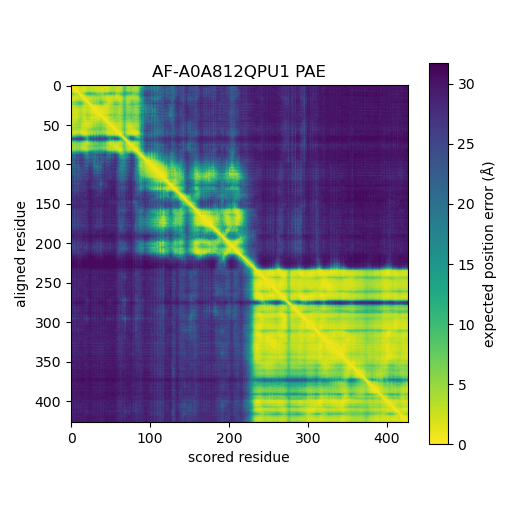 66.19 210 GLU A O 1
ATOM 1658 N N . ILE A 1 211 ? -12.424 -12.800 -19.985 1.00 65.31 211 ILE A N 1
ATOM 1659 C CA . ILE A 1 211 ? -13.692 -13.109 -20.652 1.00 65.31 211 ILE A CA 1
ATOM 1660 C C . ILE A 1 211 ? -14.755 -13.222 -19.572 1.00 65.31 211 ILE A C 1
ATOM 1662 O O . ILE A 1 211 ? -14.623 -14.070 -18.692 1.00 65.31 211 ILE A O 1
ATOM 1666 N N . PHE A 1 212 ? -15.799 -12.397 -19.643 1.00 62.81 212 PHE A N 1
ATOM 1667 C CA . PHE A 1 212 ? -16.785 -12.282 -18.568 1.00 62.81 212 PHE A CA 1
ATOM 1668 C C . PHE A 1 212 ? -18.225 -12.187 -19.076 1.00 62.81 212 PHE A C 1
ATOM 1670 O O . PHE A 1 212 ? -18.478 -11.737 -20.192 1.00 62.81 212 PHE A O 1
ATOM 1677 N N . VAL A 1 213 ? -19.193 -12.580 -18.251 1.00 60.84 213 VAL A N 1
ATOM 1678 C CA . VAL A 1 213 ? -20.625 -12.320 -18.471 1.00 60.84 213 VAL A CA 1
ATOM 1679 C C . VAL A 1 213 ? -21.186 -11.526 -17.301 1.00 60.84 213 VAL A C 1
ATOM 1681 O O . VAL A 1 213 ? -20.804 -11.759 -16.162 1.00 60.84 213 VAL A O 1
ATOM 1684 N N . VAL A 1 214 ? -22.122 -10.619 -17.576 1.00 52.25 214 VAL A N 1
ATOM 1685 C CA . VAL A 1 214 ? -22.898 -9.911 -16.550 1.00 52.25 214 VAL A CA 1
ATOM 1686 C C . VAL A 1 214 ? -24.176 -10.698 -16.252 1.00 52.25 214 VAL A C 1
ATOM 1688 O O . VAL A 1 214 ? -24.977 -10.943 -17.153 1.00 52.25 214 VAL A O 1
ATOM 1691 N N . LEU A 1 215 ? -24.354 -11.099 -14.997 1.00 51.28 215 LEU A N 1
ATOM 1692 C CA . LEU A 1 215 ? -25.493 -11.861 -14.476 1.00 51.28 215 LEU A CA 1
ATOM 1693 C C . LEU A 1 215 ? -26.623 -10.958 -13.972 1.00 51.28 215 LEU A C 1
ATOM 1695 O O . LEU A 1 215 ? -27.789 -11.327 -14.094 1.00 51.28 215 LEU A O 1
ATOM 1699 N N . ASP A 1 216 ? -26.285 -9.776 -13.455 1.00 47.09 216 ASP A N 1
ATOM 1700 C CA . ASP A 1 216 ? -27.235 -8.731 -13.064 1.00 47.09 216 ASP A CA 1
ATOM 1701 C C . ASP A 1 216 ? -26.642 -7.356 -13.396 1.00 47.09 216 ASP A C 1
ATOM 1703 O O . ASP A 1 216 ? -25.507 -7.076 -13.013 1.00 47.09 216 ASP A O 1
ATOM 1707 N N . ALA A 1 217 ? -27.376 -6.544 -14.158 1.00 38.41 217 ALA A N 1
ATOM 1708 C CA . ALA A 1 217 ? -26.891 -5.299 -14.757 1.00 38.41 217 ALA A CA 1
ATOM 1709 C C . ALA A 1 217 ? -27.277 -4.031 -13.971 1.00 38.41 217 ALA A C 1
ATOM 1711 O O . ALA A 1 217 ? -26.780 -2.964 -14.311 1.00 38.41 217 ALA A O 1
ATOM 1712 N N . ASP A 1 218 ? -28.135 -4.139 -12.947 1.00 38.72 218 ASP A N 1
ATOM 1713 C CA . ASP A 1 218 ? -28.597 -3.013 -12.118 1.00 38.72 218 ASP A CA 1
ATOM 1714 C C . ASP A 1 218 ? -28.792 -3.454 -10.651 1.00 38.72 218 ASP A C 1
ATOM 1716 O O . ASP A 1 218 ? -29.873 -3.316 -10.065 1.00 38.72 218 ASP A O 1
ATOM 1720 N N . ALA A 1 219 ? -27.741 -3.990 -10.024 1.00 32.12 219 ALA A N 1
ATOM 1721 C CA . ALA A 1 219 ? -27.786 -4.317 -8.602 1.00 32.12 219 ALA A CA 1
ATOM 1722 C C . ALA A 1 219 ? -27.750 -3.024 -7.766 1.00 32.12 219 ALA A C 1
ATOM 1724 O O . ALA A 1 219 ? -26.692 -2.455 -7.495 1.00 32.12 219 ALA A O 1
ATOM 1725 N N . LYS A 1 220 ? -28.930 -2.535 -7.366 1.00 27.97 220 LYS A N 1
ATOM 1726 C CA . LYS A 1 220 ? -29.056 -1.526 -6.310 1.00 27.97 220 LYS A CA 1
ATOM 1727 C C . LYS A 1 220 ? -28.844 -2.169 -4.950 1.00 27.97 220 LYS A C 1
ATOM 1729 O O . LYS A 1 220 ? -29.356 -3.249 -4.672 1.00 27.97 220 LYS A O 1
ATOM 1734 N N . ASP A 1 221 ? -28.111 -1.439 -4.126 1.00 34.91 221 ASP A N 1
ATOM 1735 C CA . ASP A 1 221 ? -27.790 -1.756 -2.745 1.00 34.91 221 ASP A CA 1
ATOM 1736 C C . ASP A 1 221 ? -29.081 -1.801 -1.904 1.00 34.91 221 ASP A C 1
ATOM 1738 O O . ASP A 1 221 ? -29.583 -0.778 -1.441 1.00 34.91 221 ASP A O 1
ATOM 1742 N N . GLU A 1 222 ? -29.687 -2.983 -1.776 1.00 27.84 222 GLU A N 1
ATOM 1743 C CA . GLU A 1 222 ? -30.820 -3.217 -0.881 1.00 27.84 222 GLU A CA 1
ATOM 1744 C C . GLU A 1 222 ? -30.565 -4.455 -0.020 1.00 27.84 222 GLU A C 1
ATOM 1746 O O . GLU A 1 222 ? -30.728 -5.612 -0.411 1.00 27.84 222 GLU A O 1
ATOM 1751 N N . THR A 1 223 ? -30.175 -4.163 1.214 1.00 30.94 223 THR A N 1
ATOM 1752 C CA . THR A 1 223 ? -30.215 -5.059 2.361 1.00 30.94 223 THR A CA 1
ATOM 1753 C C . THR A 1 223 ? -31.654 -5.511 2.635 1.00 30.94 223 THR A C 1
ATOM 1755 O O . THR A 1 223 ? -32.533 -4.695 2.904 1.00 30.94 223 THR A O 1
ATOM 1758 N N . VAL A 1 224 ? -31.901 -6.827 2.653 1.00 29.00 224 VAL A N 1
ATOM 1759 C CA . VAL A 1 224 ? -33.070 -7.413 3.332 1.00 29.00 224 VAL A CA 1
ATOM 1760 C C . VAL A 1 224 ? -32.632 -8.585 4.203 1.00 29.00 224 VAL A C 1
ATOM 1762 O O . VAL A 1 224 ? -32.481 -9.720 3.761 1.00 29.00 224 VAL A O 1
ATOM 1765 N N . ASP A 1 225 ? -32.421 -8.238 5.469 1.00 27.55 225 ASP A N 1
ATOM 1766 C CA . ASP A 1 225 ? -32.924 -8.911 6.667 1.00 27.55 225 ASP A CA 1
ATOM 1767 C C . ASP A 1 225 ? -33.242 -10.414 6.550 1.00 27.55 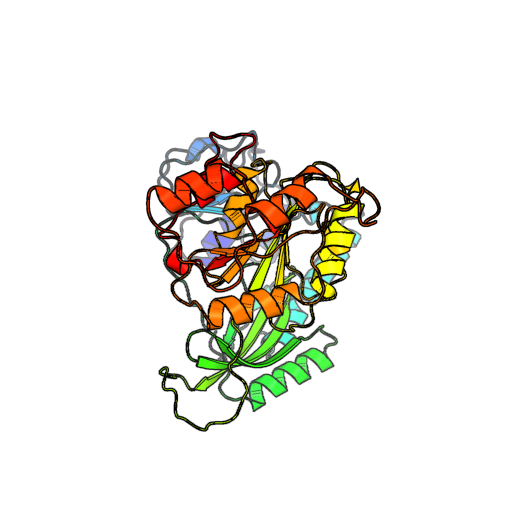225 ASP A C 1
ATOM 1769 O O . ASP A 1 225 ? -34.378 -10.831 6.301 1.00 27.55 225 ASP A O 1
ATOM 1773 N N . ARG A 1 226 ? -32.231 -11.231 6.856 1.00 27.31 226 ARG A N 1
ATOM 1774 C CA . ARG A 1 226 ? -32.404 -12.404 7.715 1.00 27.31 226 ARG A CA 1
ATOM 1775 C C . ARG A 1 226 ? -31.244 -12.474 8.699 1.00 27.31 226 ARG A C 1
ATOM 1777 O O . ARG A 1 226 ? -30.131 -12.845 8.346 1.00 27.31 226 ARG A O 1
ATOM 1784 N N . GLN A 1 227 ? -31.553 -12.081 9.927 1.00 32.62 227 GLN A N 1
ATOM 1785 C CA . GLN A 1 227 ? -30.824 -12.409 11.147 1.00 32.62 227 GLN A CA 1
ATOM 1786 C C . GLN A 1 227 ? -30.305 -13.858 11.098 1.00 32.62 227 GLN A C 1
ATOM 1788 O O . GLN A 1 227 ? -31.100 -14.782 10.939 1.00 32.62 227 GLN A O 1
ATOM 1793 N N . ASP A 1 228 ? -28.982 -14.040 11.130 1.00 28.27 228 ASP A N 1
ATOM 1794 C CA . ASP A 1 228 ? -28.291 -14.622 12.291 1.00 28.27 228 ASP A CA 1
ATOM 1795 C C . ASP A 1 228 ? -26.750 -14.654 12.081 1.00 28.27 228 ASP A C 1
ATOM 1797 O O . ASP A 1 228 ? -26.203 -15.381 11.257 1.00 28.27 228 ASP A O 1
ATOM 1801 N N . GLU A 1 229 ? -26.064 -13.820 12.874 1.00 29.03 229 GLU A N 1
ATOM 1802 C CA . GLU A 1 229 ? -24.742 -14.048 13.499 1.00 29.03 229 GLU A CA 1
ATOM 1803 C C . GLU A 1 229 ? -23.398 -13.974 12.733 1.00 29.03 229 GLU A C 1
ATOM 1805 O O . GLU A 1 229 ? -22.371 -14.218 13.362 1.00 29.03 229 GLU A O 1
ATOM 1810 N N . HIS A 1 230 ? -23.299 -13.515 11.483 1.00 31.73 230 HIS A N 1
ATOM 1811 C CA . HIS A 1 230 ? -22.004 -13.036 10.941 1.00 31.73 230 HIS A CA 1
ATOM 1812 C C . HIS A 1 230 ? -22.138 -11.621 10.377 1.00 31.73 230 HIS A C 1
ATOM 1814 O O . HIS A 1 230 ? -22.500 -11.412 9.224 1.00 31.73 230 HIS A O 1
ATOM 1820 N N . ARG A 1 231 ? -21.847 -10.623 11.218 1.00 39.34 231 ARG A N 1
ATOM 1821 C CA . ARG A 1 231 ? -21.566 -9.256 10.769 1.00 39.34 231 ARG A CA 1
ATOM 1822 C C . ARG A 1 231 ? -20.291 -9.347 9.925 1.00 39.34 231 ARG A C 1
ATOM 1824 O O . ARG A 1 231 ? -19.242 -9.619 10.498 1.00 39.34 231 ARG A O 1
ATOM 1831 N N . THR A 1 232 ? -20.385 -9.206 8.601 1.00 45.91 232 THR A N 1
ATOM 1832 C CA . THR A 1 232 ? -19.218 -9.204 7.703 1.00 45.91 232 THR A CA 1
ATOM 1833 C C . THR A 1 232 ? -18.252 -8.140 8.219 1.00 45.91 232 THR A C 1
ATOM 1835 O O . THR A 1 232 ? -18.593 -6.955 8.241 1.00 45.91 232 THR A O 1
ATOM 1838 N N . LYS A 1 233 ? -17.114 -8.567 8.774 1.00 57.41 233 LYS A N 1
ATOM 1839 C CA . LYS A 1 233 ? -16.101 -7.657 9.313 1.00 57.41 233 LYS A CA 1
ATOM 1840 C C . LYS A 1 233 ? -15.546 -6.837 8.141 1.00 57.41 233 LYS A C 1
ATOM 1842 O O . LYS A 1 233 ? -15.438 -7.343 7.028 1.00 57.41 233 LYS A O 1
ATOM 1847 N N . ALA A 1 234 ? -15.263 -5.552 8.361 1.00 72.94 234 ALA A N 1
ATOM 1848 C CA . ALA A 1 234 ? -14.690 -4.702 7.316 1.00 72.94 234 ALA A CA 1
ATOM 1849 C C . ALA A 1 234 ? -13.313 -5.245 6.905 1.00 72.94 234 ALA A C 1
ATOM 1851 O O . ALA A 1 234 ? -12.519 -5.583 7.780 1.00 72.94 234 ALA A O 1
ATOM 1852 N N . VAL A 1 235 ? -13.014 -5.323 5.607 1.00 88.88 235 VAL A N 1
ATOM 1853 C CA . VAL A 1 235 ? -11.687 -5.756 5.137 1.00 88.88 235 VAL A CA 1
ATOM 1854 C C . VAL A 1 235 ? -10.631 -4.767 5.634 1.00 88.88 235 VAL A C 1
ATOM 1856 O O . VAL A 1 235 ? -10.779 -3.561 5.444 1.00 88.88 235 VAL A O 1
ATOM 1859 N N . LEU A 1 236 ? -9.576 -5.273 6.277 1.00 94.88 236 LEU A N 1
ATOM 1860 C CA . LEU A 1 236 ? -8.455 -4.462 6.748 1.00 94.88 236 LEU A CA 1
ATOM 1861 C C . LEU A 1 236 ? -7.324 -4.486 5.716 1.00 94.88 236 LEU A C 1
ATOM 1863 O O . LEU A 1 236 ? -6.706 -5.530 5.493 1.00 94.88 236 LEU A O 1
ATOM 1867 N N . GLN A 1 237 ? -7.012 -3.332 5.129 1.00 96.44 237 GLN A N 1
ATOM 1868 C CA . GLN A 1 237 ? -5.862 -3.187 4.240 1.00 96.44 237 GLN A CA 1
ATOM 1869 C C . GLN A 1 237 ? -4.596 -2.871 5.047 1.00 96.44 237 GLN A C 1
ATOM 1871 O O . GLN A 1 237 ? -4.468 -1.818 5.663 1.00 96.44 237 GLN A O 1
ATOM 1876 N N . ILE A 1 238 ? -3.623 -3.771 5.042 1.00 97.44 238 ILE A N 1
ATOM 1877 C CA . ILE A 1 238 ? -2.334 -3.579 5.705 1.00 97.44 238 ILE A CA 1
ATOM 1878 C C . ILE A 1 238 ? -1.314 -3.123 4.667 1.00 97.44 238 ILE A C 1
ATOM 1880 O O . ILE A 1 238 ? -1.171 -3.728 3.602 1.00 97.44 238 ILE A O 1
ATOM 1884 N N . TYR A 1 239 ? -0.591 -2.061 4.998 1.00 97.75 239 TYR A N 1
ATOM 1885 C CA . TYR A 1 239 ? 0.543 -1.566 4.237 1.00 97.75 239 TYR A CA 1
ATOM 1886 C C . TYR A 1 239 ? 1.831 -1.796 5.011 1.00 97.75 239 TYR A C 1
ATOM 1888 O O . TYR A 1 239 ? 1.894 -1.473 6.196 1.00 97.75 239 TYR A O 1
ATOM 1896 N N . ILE A 1 240 ? 2.865 -2.303 4.337 1.00 97.38 240 ILE A N 1
ATOM 1897 C CA . ILE A 1 240 ? 4.229 -2.347 4.872 1.00 97.38 240 ILE A CA 1
ATOM 1898 C C . ILE A 1 240 ? 5.110 -1.380 4.080 1.00 97.38 240 ILE A C 1
ATOM 1900 O O . ILE A 1 240 ? 5.581 -1.735 2.996 1.00 97.38 240 ILE A O 1
ATOM 1904 N N . PRO A 1 241 ? 5.364 -0.163 4.595 1.00 95.62 241 PRO A N 1
ATOM 1905 C CA . PRO A 1 241 ? 6.398 0.706 4.057 1.00 95.62 241 PRO A CA 1
ATOM 1906 C C . PRO A 1 241 ? 7.764 0.055 4.272 1.00 95.62 241 PRO A C 1
ATOM 1908 O O . PRO A 1 241 ? 8.184 -0.190 5.405 1.00 95.62 241 PRO A O 1
ATOM 1911 N N . PHE A 1 242 ? 8.462 -0.221 3.179 1.00 94.12 242 PHE A N 1
ATOM 1912 C CA . PHE A 1 242 ? 9.711 -0.964 3.180 1.00 94.12 242 PHE A CA 1
ATOM 1913 C C . PHE A 1 242 ? 10.864 -0.115 2.647 1.00 94.12 242 PHE A C 1
ATOM 1915 O O . PHE A 1 242 ? 10.737 0.567 1.633 1.00 94.12 242 PHE A O 1
ATOM 1922 N N . TYR A 1 243 ? 12.007 -0.173 3.330 1.00 90.75 243 TYR A N 1
ATOM 1923 C CA . TYR A 1 243 ? 13.265 0.381 2.843 1.00 90.75 243 TYR A CA 1
ATOM 1924 C C . TYR A 1 243 ? 14.438 -0.405 3.428 1.00 90.75 243 TYR A C 1
ATOM 1926 O O . TYR A 1 243 ? 14.855 -0.147 4.561 1.00 90.75 243 TYR A O 1
ATOM 1934 N N . ARG A 1 244 ? 15.004 -1.316 2.625 1.00 86.44 244 ARG A N 1
ATOM 1935 C CA . ARG A 1 244 ? 16.098 -2.236 3.004 1.00 86.44 244 ARG A CA 1
ATOM 1936 C C . ARG A 1 244 ? 15.724 -3.183 4.160 1.00 86.44 244 ARG A C 1
ATOM 1938 O O . ARG A 1 244 ? 14.717 -3.010 4.832 1.00 86.44 244 ARG A O 1
ATOM 1945 N N . ASP A 1 245 ? 16.593 -4.163 4.415 1.00 86.69 245 ASP A N 1
ATOM 1946 C CA . ASP A 1 245 ? 16.467 -5.139 5.516 1.00 86.69 245 ASP A CA 1
ATOM 1947 C C . ASP A 1 245 ? 15.346 -6.176 5.305 1.00 86.69 245 ASP A C 1
ATOM 1949 O O . ASP A 1 245 ? 14.321 -6.215 5.988 1.00 86.69 245 ASP A O 1
ATOM 1953 N N . ARG A 1 246 ? 15.574 -7.044 4.312 1.00 87.88 246 ARG A N 1
ATOM 1954 C CA . ARG A 1 246 ? 14.675 -8.134 3.913 1.00 87.88 246 ARG A CA 1
ATOM 1955 C C . ARG A 1 246 ? 14.253 -9.030 5.083 1.00 87.88 246 ARG A C 1
ATOM 1957 O O . ARG A 1 246 ? 13.086 -9.374 5.166 1.00 87.88 246 ARG A O 1
ATOM 1964 N N . GLU A 1 247 ? 15.167 -9.400 5.982 1.00 89.12 247 GLU A N 1
ATOM 1965 C CA . GLU A 1 247 ? 14.873 -10.340 7.082 1.00 89.12 247 GLU A CA 1
ATOM 1966 C C . GLU A 1 247 ? 13.731 -9.835 7.976 1.00 89.12 247 GLU A C 1
ATOM 1968 O O . GLU A 1 247 ? 12.877 -10.604 8.418 1.00 89.12 247 GLU A O 1
ATOM 1973 N N . LYS A 1 248 ? 13.682 -8.522 8.206 1.00 90.75 248 LYS A N 1
ATOM 1974 C CA . LYS A 1 248 ? 12.599 -7.905 8.969 1.00 90.75 248 LYS A CA 1
ATOM 1975 C C . LYS A 1 248 ? 11.291 -7.875 8.183 1.00 90.75 248 LYS A C 1
ATOM 1977 O O . LYS A 1 248 ? 10.264 -8.277 8.722 1.00 90.75 248 LYS A O 1
ATOM 1982 N N . LEU A 1 249 ? 11.350 -7.521 6.896 1.00 92.50 249 LEU A N 1
ATOM 1983 C CA . LEU A 1 249 ? 10.189 -7.580 6.003 1.00 92.50 249 LEU A CA 1
ATOM 1984 C C . LEU A 1 249 ? 9.556 -8.978 5.982 1.00 92.50 249 LEU A C 1
ATOM 1986 O O . LEU A 1 249 ? 8.337 -9.088 6.079 1.00 92.50 249 LEU A O 1
ATOM 1990 N N . GLU A 1 250 ? 10.364 -10.038 5.887 1.00 92.56 250 GLU A N 1
ATOM 1991 C CA . GLU A 1 250 ? 9.864 -11.419 5.901 1.00 92.56 250 GLU A CA 1
ATOM 1992 C C . GLU A 1 250 ? 9.075 -11.707 7.184 1.00 92.56 250 GLU A C 1
ATOM 1994 O O . GLU A 1 250 ? 7.949 -12.196 7.116 1.00 92.56 250 GLU A O 1
ATOM 1999 N N . ARG A 1 251 ? 9.610 -11.324 8.350 1.00 93.50 251 ARG A N 1
ATOM 2000 C CA . ARG A 1 251 ? 8.921 -11.489 9.640 1.00 93.50 251 ARG A CA 1
ATOM 2001 C C . ARG A 1 251 ? 7.632 -10.678 9.731 1.00 93.50 251 ARG A C 1
ATOM 2003 O O . ARG A 1 251 ? 6.627 -11.194 10.223 1.00 93.50 251 ARG A O 1
ATOM 2010 N N . ALA A 1 252 ? 7.638 -9.439 9.243 1.00 95.38 252 ALA A N 1
ATOM 2011 C CA . ALA A 1 252 ? 6.445 -8.600 9.203 1.00 95.38 252 ALA A CA 1
ATOM 2012 C C . ALA A 1 252 ? 5.354 -9.246 8.329 1.00 95.38 252 ALA A C 1
ATOM 2014 O O . ALA A 1 252 ? 4.222 -9.412 8.789 1.00 95.38 252 ALA A O 1
ATOM 2015 N N . ILE A 1 253 ? 5.707 -9.712 7.124 1.00 95.25 253 ILE A N 1
ATOM 2016 C CA . ILE A 1 253 ? 4.806 -10.442 6.218 1.00 95.25 253 ILE A CA 1
ATOM 2017 C C . ILE A 1 253 ? 4.268 -11.712 6.886 1.00 95.25 253 ILE A C 1
ATOM 2019 O O . ILE A 1 253 ? 3.057 -11.926 6.912 1.00 95.25 253 ILE A O 1
ATOM 2023 N N . GLU A 1 254 ? 5.133 -12.537 7.477 1.00 94.31 254 GLU A N 1
ATOM 2024 C CA . GLU A 1 254 ? 4.718 -13.750 8.186 1.00 94.31 254 GLU A CA 1
ATOM 2025 C C . GLU A 1 254 ? 3.758 -13.442 9.344 1.00 94.31 254 GLU A C 1
ATOM 2027 O O . GLU A 1 254 ? 2.825 -14.203 9.597 1.00 94.31 254 GLU A O 1
ATOM 2032 N N . SER A 1 255 ? 3.939 -12.318 10.046 1.00 95.75 255 SER A N 1
ATOM 2033 C CA . SER A 1 255 ? 3.025 -11.894 11.112 1.00 95.75 255 SER A CA 1
ATOM 2034 C C . SER A 1 255 ? 1.623 -11.540 10.593 1.00 95.75 255 SER A C 1
ATOM 2036 O O . SER A 1 255 ? 0.629 -11.834 11.265 1.00 95.75 255 SER A O 1
ATOM 2038 N N . VAL A 1 256 ? 1.531 -11.001 9.372 1.00 95.88 256 VAL A N 1
ATOM 2039 C CA . VAL A 1 256 ? 0.261 -10.740 8.678 1.00 95.88 256 VAL A CA 1
ATOM 2040 C C . VAL A 1 256 ? -0.369 -12.044 8.178 1.00 95.88 256 VAL A C 1
ATOM 2042 O O . VAL A 1 256 ? -1.560 -12.266 8.363 1.00 95.88 256 VAL A O 1
ATOM 2045 N N . GLN A 1 257 ? 0.422 -12.965 7.628 1.00 93.38 257 GLN A N 1
ATOM 2046 C CA . GLN A 1 257 ? -0.075 -14.273 7.173 1.00 93.38 257 GLN A CA 1
ATOM 2047 C C . GLN A 1 257 ? -0.608 -15.152 8.324 1.00 93.38 257 GLN A C 1
ATOM 2049 O O . GLN A 1 257 ? -1.367 -16.091 8.100 1.00 93.38 257 GLN A O 1
ATOM 2054 N N . ARG A 1 258 ? -0.224 -14.855 9.574 1.00 95.00 258 ARG A N 1
ATOM 2055 C CA . ARG A 1 258 ? -0.712 -15.530 10.789 1.00 95.00 258 ARG A CA 1
ATOM 2056 C C . ARG A 1 258 ? -1.981 -14.907 11.384 1.00 95.00 258 ARG A C 1
ATOM 2058 O O . ARG A 1 258 ? -2.387 -15.347 12.462 1.00 95.00 258 ARG A O 1
ATOM 2065 N N . GLN A 1 259 ? -2.579 -13.894 10.751 1.00 94.94 259 GLN A N 1
ATOM 2066 C CA . GLN A 1 259 ? -3.815 -13.292 11.256 1.00 94.94 259 GLN A CA 1
ATOM 2067 C C . GLN A 1 259 ? -4.960 -14.316 11.296 1.00 94.94 259 GLN A C 1
ATOM 2069 O O . GLN A 1 259 ? -5.096 -15.158 10.411 1.00 94.94 259 GLN A O 1
ATOM 2074 N N . THR A 1 260 ? -5.793 -14.251 12.337 1.00 92.62 260 THR A N 1
ATOM 2075 C CA . THR A 1 260 ? -6.979 -15.112 12.483 1.00 92.62 260 THR A CA 1
ATOM 2076 C C . THR A 1 260 ? -8.115 -14.707 11.548 1.00 92.62 260 THR A C 1
ATOM 2078 O O . THR A 1 260 ? -8.938 -15.548 11.190 1.00 92.62 260 THR A O 1
ATOM 2081 N N . SER A 1 261 ? -8.158 -13.434 11.150 1.00 88.94 261 SER A N 1
ATOM 2082 C CA . SER A 1 261 ? -9.118 -12.903 10.182 1.00 88.94 261 SER A CA 1
ATOM 2083 C C . SER A 1 261 ? -8.663 -13.205 8.754 1.00 88.94 261 SER A C 1
ATOM 2085 O O . SER A 1 261 ? -7.521 -12.919 8.400 1.00 88.94 261 SER A O 1
ATOM 2087 N N . SER A 1 262 ? -9.561 -13.747 7.927 1.00 84.06 262 SER A N 1
ATOM 2088 C CA . SER A 1 262 ? -9.338 -13.909 6.482 1.00 84.06 262 SER A CA 1
ATOM 2089 C C . SER A 1 262 ? -9.563 -12.618 5.693 1.00 84.06 262 SER A C 1
ATOM 2091 O O . SER A 1 262 ? -9.178 -12.538 4.532 1.00 84.06 262 SER A O 1
ATOM 2093 N N . ASP A 1 263 ? -10.175 -11.606 6.312 1.00 89.38 263 ASP A N 1
ATOM 2094 C CA . ASP A 1 263 ? -10.543 -10.341 5.671 1.00 89.38 263 ASP A CA 1
ATOM 2095 C C . ASP A 1 263 ? -9.401 -9.320 5.788 1.00 89.38 263 ASP A C 1
ATOM 2097 O O . ASP A 1 263 ? -9.579 -8.200 6.275 1.00 89.38 263 ASP A O 1
ATOM 2101 N N . VAL A 1 264 ? -8.199 -9.734 5.382 1.00 92.69 264 VAL A N 1
ATOM 2102 C CA . VAL A 1 264 ? -6.974 -8.928 5.414 1.00 92.69 264 VAL A CA 1
ATOM 2103 C C . VAL A 1 264 ? -6.344 -8.916 4.030 1.00 92.69 264 VAL A C 1
ATOM 2105 O O . VAL A 1 264 ? -6.141 -9.964 3.422 1.00 92.69 264 VAL A O 1
ATOM 2108 N N . GLN A 1 265 ? -5.999 -7.729 3.542 1.00 94.06 265 GLN A N 1
ATOM 2109 C CA . GLN A 1 265 ? -5.220 -7.556 2.317 1.00 94.06 265 GLN A CA 1
ATOM 2110 C C . GLN A 1 265 ? -3.872 -6.938 2.665 1.00 94.06 265 GLN A C 1
ATOM 2112 O O . GLN A 1 265 ? -3.800 -6.070 3.530 1.00 94.06 265 GLN A O 1
ATOM 2117 N N . LEU A 1 266 ? -2.799 -7.378 2.008 1.00 95.81 266 LEU A N 1
ATOM 2118 C CA . LEU A 1 266 ? -1.446 -6.905 2.290 1.00 95.81 266 LEU A CA 1
ATOM 2119 C C . LEU A 1 266 ? -0.807 -6.291 1.047 1.00 95.81 266 LEU A C 1
ATOM 2121 O O . LEU A 1 266 ? -0.732 -6.928 -0.003 1.00 95.81 266 LEU A O 1
ATOM 2125 N N . THR A 1 267 ? -0.284 -5.078 1.209 1.00 95.81 267 THR A N 1
ATOM 2126 C CA . THR A 1 267 ? 0.503 -4.376 0.196 1.00 95.81 267 THR A CA 1
ATOM 2127 C C . THR A 1 267 ? 1.848 -3.939 0.775 1.00 95.81 267 THR A C 1
ATOM 2129 O O . THR A 1 267 ? 1.910 -3.228 1.776 1.00 95.81 267 THR A O 1
ATOM 2132 N N . VAL A 1 268 ? 2.945 -4.325 0.132 1.00 96.19 268 VAL A N 1
ATOM 2133 C CA . VAL A 1 268 ? 4.297 -3.847 0.445 1.00 96.19 268 VAL A CA 1
ATOM 2134 C C . VAL A 1 268 ? 4.619 -2.646 -0.442 1.00 96.19 268 VAL A C 1
ATOM 2136 O O . VAL A 1 268 ? 4.501 -2.724 -1.665 1.00 96.19 268 VAL A O 1
ATOM 2139 N N . LEU A 1 269 ? 5.037 -1.542 0.177 1.00 95.69 269 LEU A N 1
ATOM 2140 C CA . LEU A 1 269 ? 5.396 -0.288 -0.488 1.00 95.69 269 LEU A CA 1
ATOM 2141 C C . LEU A 1 269 ? 6.912 -0.073 -0.378 1.00 95.69 269 LEU A C 1
ATOM 2143 O O . LEU A 1 269 ? 7.395 0.412 0.644 1.00 95.69 269 LEU A O 1
ATOM 2147 N N . ASP A 1 270 ? 7.682 -0.456 -1.397 1.00 93.44 270 ASP A N 1
ATOM 2148 C CA . ASP A 1 270 ? 9.147 -0.315 -1.402 1.00 93.44 270 ASP A CA 1
ATOM 2149 C C . ASP A 1 270 ? 9.576 1.110 -1.774 1.00 93.44 270 ASP A C 1
ATOM 2151 O O . ASP A 1 270 ? 9.311 1.586 -2.878 1.00 93.44 270 ASP A O 1
ATOM 2155 N N . ASP A 1 271 ? 10.306 1.778 -0.881 1.00 93.25 271 ASP A N 1
ATOM 2156 C CA . ASP A 1 271 ? 10.801 3.143 -1.049 1.00 93.25 271 ASP A CA 1
ATOM 2157 C C . ASP A 1 271 ? 12.082 3.248 -1.895 1.00 93.25 271 ASP A C 1
ATOM 2159 O O . ASP A 1 271 ? 13.077 3.871 -1.504 1.00 93.25 271 ASP A O 1
ATOM 2163 N N . ALA A 1 272 ? 12.048 2.619 -3.071 1.00 88.94 272 ALA A N 1
ATOM 2164 C CA . ALA A 1 272 ? 13.146 2.555 -4.030 1.00 88.94 272 ALA A CA 1
ATOM 2165 C C . ALA A 1 272 ? 14.447 2.000 -3.425 1.00 88.94 272 ALA A C 1
ATOM 2167 O O . ALA A 1 272 ? 15.526 2.577 -3.591 1.00 88.94 272 ALA A O 1
ATOM 2168 N N . SER A 1 273 ? 14.366 0.857 -2.740 1.00 82.19 273 SER A N 1
ATOM 2169 C CA . SER A 1 273 ? 15.542 0.159 -2.215 1.00 82.19 273 SER A CA 1
ATOM 2170 C C . SER A 1 273 ? 16.560 -0.094 -3.346 1.00 82.19 273 SER A C 1
ATOM 2172 O O . SER A 1 273 ? 16.215 -0.577 -4.429 1.00 82.19 273 SER A O 1
ATOM 2174 N N . GLU A 1 274 ? 17.810 0.342 -3.135 1.00 65.75 274 GLU A N 1
ATOM 2175 C CA . GLU A 1 274 ? 18.843 0.500 -4.181 1.00 65.75 274 GLU A CA 1
ATOM 2176 C C . GLU A 1 274 ? 19.431 -0.828 -4.682 1.00 65.75 274 GLU A C 1
ATOM 2178 O O . GLU A 1 274 ? 20.065 -0.873 -5.737 1.00 65.75 274 GLU A O 1
ATOM 2183 N N . THR A 1 275 ? 19.261 -1.914 -3.931 1.00 54.66 275 THR A N 1
ATOM 2184 C CA . THR A 1 275 ? 19.956 -3.173 -4.182 1.00 54.66 275 THR A CA 1
ATOM 2185 C C . THR A 1 275 ? 19.027 -4.265 -4.697 1.00 54.66 275 THR A C 1
ATOM 2187 O O . THR A 1 275 ? 18.189 -4.777 -3.964 1.00 54.66 275 THR A O 1
ATOM 2190 N N . PHE A 1 276 ? 19.322 -4.757 -5.907 1.00 46.75 276 PHE A N 1
ATOM 2191 C CA . PHE A 1 276 ? 18.904 -6.077 -6.422 1.00 46.75 276 PHE A CA 1
ATOM 2192 C C . PHE A 1 276 ? 19.176 -7.234 -5.425 1.00 46.75 276 PHE A C 1
ATOM 2194 O O . PHE A 1 276 ? 18.663 -8.332 -5.596 1.00 46.75 276 PHE A O 1
ATOM 2201 N N . ALA A 1 277 ? 19.996 -7.006 -4.389 1.00 45.38 277 ALA A N 1
ATOM 2202 C CA . ALA A 1 277 ? 20.349 -7.974 -3.354 1.00 45.38 277 ALA A CA 1
ATOM 2203 C C . ALA A 1 277 ? 19.284 -8.170 -2.258 1.00 45.38 277 ALA A C 1
ATOM 2205 O O . ALA A 1 277 ? 19.376 -9.158 -1.533 1.00 45.38 277 ALA A O 1
ATOM 2206 N N . ASP A 1 278 ? 18.289 -7.284 -2.126 1.00 58.28 278 ASP A N 1
ATOM 2207 C CA . ASP A 1 278 ? 17.274 -7.443 -1.076 1.00 58.28 278 ASP A CA 1
ATOM 2208 C C . ASP A 1 278 ? 16.183 -8.454 -1.458 1.00 58.28 278 ASP A C 1
ATOM 2210 O O . ASP A 1 278 ? 15.498 -8.939 -0.568 1.00 58.28 278 ASP A O 1
ATOM 2214 N N . GLY A 1 279 ? 16.019 -8.811 -2.742 1.00 67.62 279 GLY A N 1
ATOM 2215 C CA . GLY A 1 279 ? 15.084 -9.857 -3.197 1.00 67.62 279 GLY A CA 1
ATOM 2216 C C . GLY A 1 279 ? 13.659 -9.730 -2.639 1.00 67.62 279 GLY A C 1
ATOM 2217 O O . GLY A 1 279 ? 12.973 -10.737 -2.500 1.00 67.62 279 GLY A O 1
ATOM 2218 N N . ALA A 1 280 ? 13.243 -8.520 -2.247 1.00 78.31 280 ALA A N 1
ATOM 2219 C CA . ALA A 1 280 ? 11.982 -8.280 -1.554 1.00 78.31 280 ALA A CA 1
ATOM 2220 C C . ALA A 1 280 ? 10.793 -8.553 -2.480 1.00 78.31 280 ALA A C 1
ATOM 2222 O O . ALA A 1 280 ? 9.837 -9.197 -2.056 1.00 78.31 280 ALA A O 1
ATOM 2223 N N . ASN A 1 281 ? 10.897 -8.142 -3.750 1.00 81.62 281 ASN A N 1
ATOM 2224 C CA . ASN A 1 281 ? 9.932 -8.503 -4.786 1.00 81.62 281 ASN A CA 1
ATOM 2225 C C . ASN A 1 281 ? 9.859 -10.030 -4.955 1.00 81.62 281 ASN A C 1
ATOM 2227 O O . ASN A 1 281 ? 8.795 -10.601 -4.762 1.00 81.62 281 ASN A O 1
ATOM 2231 N N . ASP A 1 282 ? 10.994 -10.703 -5.180 1.00 80.50 282 ASP A N 1
ATOM 2232 C CA . ASP A 1 282 ? 11.063 -12.169 -5.327 1.00 80.50 282 ASP A CA 1
ATOM 2233 C C . ASP A 1 282 ? 10.512 -12.926 -4.103 1.00 80.50 282 ASP A C 1
ATOM 2235 O O . ASP A 1 282 ? 10.016 -14.049 -4.216 1.00 80.50 282 ASP A O 1
ATOM 2239 N N . PHE A 1 283 ? 10.632 -12.352 -2.902 1.00 82.38 283 PHE A N 1
ATOM 2240 C CA . PHE A 1 283 ? 10.009 -12.899 -1.699 1.00 82.38 283 PHE A CA 1
ATOM 2241 C C . PHE A 1 283 ? 8.493 -12.694 -1.708 1.00 82.38 283 PHE A C 1
ATOM 2243 O O . PHE A 1 283 ? 7.757 -13.646 -1.465 1.00 82.38 283 PHE A O 1
ATOM 2250 N N . CYS A 1 284 ? 8.020 -11.488 -2.029 1.00 83.88 284 CYS A N 1
ATOM 2251 C CA . CYS A 1 284 ? 6.591 -11.192 -2.122 1.00 83.88 284 CYS A CA 1
ATOM 2252 C C . CYS A 1 284 ? 5.904 -12.026 -3.214 1.00 83.88 284 CYS A C 1
ATOM 2254 O O . CYS A 1 284 ? 4.813 -12.528 -2.979 1.00 83.88 284 CYS A O 1
ATOM 2256 N N . GLU A 1 285 ? 6.563 -12.271 -4.351 1.00 80.44 285 GLU A N 1
ATOM 2257 C CA . GLU A 1 285 ? 6.060 -13.109 -5.454 1.00 80.44 285 GLU A CA 1
ATOM 2258 C C . GLU A 1 285 ? 5.778 -14.568 -5.049 1.00 80.44 285 GLU A C 1
ATOM 2260 O O . GLU A 1 285 ? 5.043 -15.276 -5.741 1.00 80.44 285 GLU A O 1
ATOM 2265 N N . GLN A 1 286 ? 6.324 -15.037 -3.919 1.00 82.12 286 GLN A N 1
ATOM 2266 C CA . GLN A 1 286 ? 6.007 -16.363 -3.371 1.00 82.12 286 GLN A CA 1
ATOM 2267 C C . GLN A 1 286 ? 4.608 -16.422 -2.742 1.00 82.12 286 GLN A C 1
ATOM 2269 O O . GLN A 1 286 ? 4.081 -17.519 -2.543 1.00 82.12 286 GLN A O 1
ATOM 2274 N N . TYR A 1 287 ? 4.002 -15.269 -2.456 1.00 79.56 287 TYR A N 1
ATOM 2275 C CA . TYR A 1 287 ? 2.682 -15.143 -1.856 1.00 79.56 287 TYR A CA 1
ATOM 2276 C C . TYR A 1 287 ? 1.716 -14.513 -2.870 1.00 79.56 287 TYR A C 1
ATOM 2278 O O . TYR A 1 287 ? 1.770 -13.305 -3.098 1.00 79.56 287 TYR A O 1
ATOM 2286 N N . PRO A 1 288 ? 0.800 -15.293 -3.473 1.00 74.94 288 PRO A N 1
ATOM 2287 C CA . PRO A 1 288 ? -0.098 -14.781 -4.512 1.00 74.94 288 PRO A CA 1
ATOM 2288 C C . PRO A 1 288 ? -1.062 -13.694 -4.007 1.00 74.94 288 PRO A C 1
ATOM 2290 O O . PRO A 1 288 ? -1.556 -12.904 -4.807 1.00 74.94 288 PRO A O 1
ATOM 2293 N N . ASP A 1 289 ? -1.290 -13.638 -2.693 1.00 83.62 289 ASP A N 1
ATOM 2294 C CA . ASP A 1 289 ? -2.239 -12.727 -2.044 1.00 83.62 289 ASP A CA 1
ATOM 2295 C C . ASP A 1 289 ? -1.578 -11.429 -1.531 1.00 83.62 289 ASP A C 1
ATOM 2297 O O . ASP A 1 289 ? -2.229 -10.611 -0.880 1.00 83.62 289 ASP A O 1
ATOM 2301 N N . ILE A 1 290 ? -0.281 -11.227 -1.805 1.00 87.81 290 ILE A N 1
ATOM 2302 C CA . ILE A 1 290 ? 0.463 -10.016 -1.432 1.00 87.81 290 ILE A CA 1
ATOM 2303 C C . ILE A 1 290 ? 0.674 -9.141 -2.663 1.00 87.81 290 ILE A C 1
ATOM 2305 O O . ILE A 1 290 ? 1.192 -9.585 -3.687 1.00 87.81 290 ILE A O 1
ATOM 2309 N N . ARG A 1 291 ? 0.333 -7.856 -2.547 1.00 91.12 291 ARG A N 1
ATOM 2310 C CA . ARG A 1 291 ? 0.691 -6.843 -3.545 1.00 91.12 291 ARG A CA 1
ATOM 2311 C C . ARG A 1 291 ? 2.056 -6.254 -3.206 1.00 91.12 291 ARG A C 1
ATOM 2313 O O . ARG A 1 291 ? 2.343 -5.972 -2.046 1.00 91.12 291 ARG A O 1
ATOM 2320 N N . TYR A 1 292 ? 2.883 -6.013 -4.213 1.00 91.25 292 TYR A N 1
ATOM 2321 C CA . TYR A 1 292 ? 4.156 -5.312 -4.064 1.00 91.25 292 TYR A CA 1
ATOM 2322 C C . TYR A 1 292 ? 4.193 -4.134 -5.039 1.00 91.25 292 TYR A C 1
ATOM 2324 O O . TYR A 1 292 ? 3.886 -4.289 -6.219 1.00 91.25 292 TYR A O 1
ATOM 2332 N N . SER A 1 293 ? 4.543 -2.949 -4.542 1.00 91.75 293 SER A N 1
ATOM 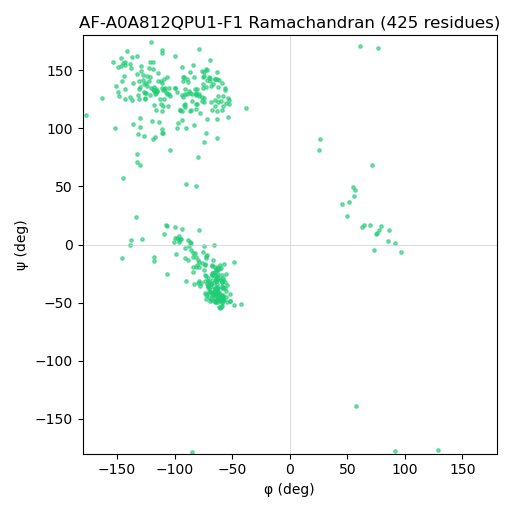2333 C CA . SER A 1 293 ? 4.655 -1.728 -5.338 1.00 91.75 293 SER A CA 1
ATOM 2334 C C . SER A 1 293 ? 5.913 -0.968 -4.942 1.00 91.75 293 SER A C 1
ATOM 2336 O O . SER A 1 293 ? 6.102 -0.624 -3.776 1.00 91.75 293 SER A O 1
ATOM 2338 N N . ARG A 1 294 ? 6.774 -0.679 -5.920 1.00 90.94 294 ARG A N 1
ATOM 2339 C CA . ARG A 1 294 ? 8.056 -0.003 -5.705 1.00 90.94 294 ARG A CA 1
ATOM 2340 C C . ARG A 1 294 ? 8.021 1.429 -6.221 1.00 90.94 294 ARG A C 1
ATOM 2342 O O . ARG A 1 294 ? 7.668 1.667 -7.369 1.00 90.94 294 ARG A O 1
ATOM 2349 N N . ASN A 1 295 ? 8.465 2.369 -5.393 1.00 90.94 295 ASN A N 1
ATOM 2350 C CA . ASN A 1 295 ? 8.610 3.770 -5.767 1.00 90.94 295 ASN A CA 1
ATOM 2351 C C . ASN A 1 295 ? 9.685 3.934 -6.857 1.00 90.94 295 ASN A C 1
ATOM 2353 O O . ASN A 1 295 ? 10.741 3.295 -6.785 1.00 90.94 295 ASN A O 1
ATOM 2357 N N . PRO A 1 296 ? 9.484 4.841 -7.831 1.00 86.88 296 PRO A N 1
ATOM 2358 C CA . PRO A 1 296 ? 10.493 5.138 -8.851 1.00 86.88 296 PRO A CA 1
ATOM 2359 C C . PRO A 1 296 ? 11.738 5.826 -8.270 1.00 86.88 296 PRO A C 1
ATOM 2361 O O . PRO A 1 296 ? 12.823 5.750 -8.845 1.00 86.88 296 PRO A O 1
ATOM 2364 N N . GLN A 1 297 ? 11.589 6.497 -7.127 1.00 90.88 297 GLN A N 1
ATOM 2365 C CA . GLN A 1 297 ? 12.653 7.157 -6.377 1.00 90.88 297 GLN A CA 1
ATOM 2366 C C . GLN A 1 297 ? 12.357 7.067 -4.879 1.00 90.88 297 GLN A C 1
ATOM 2368 O O . GLN A 1 297 ? 11.208 6.868 -4.491 1.00 90.88 297 GLN A O 1
ATOM 2373 N N . ASN A 1 298 ? 13.371 7.256 -4.037 1.00 92.12 298 ASN A N 1
ATOM 2374 C CA . ASN A 1 298 ? 13.166 7.285 -2.593 1.00 92.12 298 ASN A CA 1
ATOM 2375 C C . ASN A 1 298 ? 12.356 8.538 -2.209 1.00 92.12 298 ASN A C 1
ATOM 2377 O O . ASN A 1 298 ? 12.809 9.665 -2.420 1.00 92.12 298 ASN A O 1
ATOM 2381 N N . LEU A 1 299 ? 11.153 8.334 -1.677 1.00 92.69 299 LEU A N 1
ATOM 2382 C CA . LEU A 1 299 ? 10.240 9.374 -1.198 1.00 92.69 299 LEU A CA 1
ATOM 2383 C C . LEU A 1 299 ? 10.496 9.722 0.275 1.00 92.69 299 LEU A C 1
ATOM 2385 O O . LEU A 1 299 ? 9.997 10.730 0.784 1.00 92.69 299 LEU A O 1
ATOM 2389 N N . GLY A 1 300 ? 11.271 8.888 0.964 1.00 90.75 300 GLY A N 1
ATOM 2390 C CA . GLY A 1 300 ? 11.497 8.957 2.391 1.00 90.75 300 GLY A CA 1
ATOM 2391 C C . GLY A 1 300 ? 10.305 8.423 3.181 1.00 90.75 300 GLY A C 1
ATOM 2392 O O . GLY A 1 300 ? 9.204 8.228 2.670 1.00 90.75 300 GLY A O 1
ATOM 2393 N N . MET A 1 301 ? 10.522 8.244 4.485 1.00 90.12 301 MET A N 1
ATOM 2394 C CA . MET A 1 301 ? 9.569 7.605 5.400 1.00 90.12 301 MET A CA 1
ATOM 2395 C C . MET A 1 301 ? 8.140 8.158 5.281 1.00 90.12 301 MET A C 1
ATOM 2397 O O . MET A 1 301 ? 7.210 7.399 5.051 1.00 90.12 301 MET A O 1
ATOM 2401 N N . VAL A 1 302 ? 7.963 9.481 5.368 1.00 93.00 302 VAL A N 1
ATOM 2402 C CA . VAL A 1 302 ? 6.629 10.108 5.308 1.00 93.00 302 VAL A CA 1
ATOM 2403 C C . VAL A 1 302 ? 6.002 10.013 3.924 1.00 93.00 302 VAL A C 1
ATOM 2405 O O . VAL A 1 302 ? 4.802 9.771 3.819 1.00 93.00 302 VAL A O 1
ATOM 2408 N N . GLY A 1 303 ? 6.800 10.207 2.871 1.00 94.06 303 GLY A N 1
ATOM 2409 C CA . GLY A 1 303 ? 6.316 10.075 1.501 1.00 94.06 303 GLY A CA 1
ATOM 2410 C C . GLY A 1 303 ? 5.784 8.668 1.257 1.00 94.06 303 GLY A C 1
ATOM 2411 O O . GLY A 1 303 ? 4.663 8.510 0.787 1.00 94.06 303 GLY A O 1
ATOM 2412 N N . ASN A 1 304 ? 6.534 7.655 1.694 1.00 93.94 304 ASN A N 1
ATOM 2413 C CA . ASN A 1 304 ? 6.134 6.264 1.553 1.00 93.94 304 ASN A CA 1
ATOM 2414 C C . ASN A 1 304 ? 4.957 5.873 2.467 1.00 93.94 304 ASN A C 1
ATOM 2416 O O . ASN A 1 304 ? 4.092 5.114 2.053 1.00 93.94 304 ASN A O 1
ATOM 2420 N N . TRP A 1 305 ? 4.862 6.417 3.687 1.00 94.62 305 TRP A N 1
ATOM 2421 C CA . TRP A 1 305 ? 3.688 6.206 4.548 1.00 94.62 305 TRP A CA 1
ATOM 2422 C C . TRP A 1 305 ? 2.419 6.778 3.921 1.00 94.62 305 TRP A C 1
ATOM 2424 O O . TRP A 1 305 ? 1.377 6.125 3.950 1.00 94.62 305 TRP A O 1
ATOM 2434 N N . ASN A 1 306 ? 2.505 7.974 3.330 1.00 95.69 306 ASN A N 1
ATOM 2435 C CA . ASN A 1 306 ? 1.356 8.640 2.724 1.00 95.69 306 ASN A CA 1
ATOM 2436 C C . ASN A 1 306 ? 0.802 7.902 1.498 1.00 95.69 306 ASN A C 1
ATOM 2438 O O . ASN A 1 306 ? -0.398 8.015 1.253 1.00 95.69 306 ASN A O 1
ATOM 2442 N N . ARG A 1 307 ? 1.621 7.091 0.812 1.00 95.44 307 ARG A N 1
ATOM 2443 C CA . ARG A 1 307 ? 1.151 6.193 -0.254 1.00 95.44 307 ARG A CA 1
ATOM 2444 C C . ARG A 1 307 ? 0.085 5.203 0.213 1.00 95.44 307 ARG A C 1
ATOM 2446 O O . ARG A 1 307 ? -0.787 4.833 -0.560 1.00 95.44 307 ARG A O 1
ATOM 2453 N N . SER A 1 308 ? 0.096 4.826 1.493 1.00 94.56 308 SER A N 1
ATOM 2454 C CA . SER A 1 308 ? -0.928 3.943 2.074 1.00 94.56 308 SER A CA 1
ATOM 2455 C C . SER A 1 308 ? -2.344 4.520 1.936 1.00 94.56 308 SER A C 1
ATOM 2457 O O . SER A 1 308 ? -3.305 3.767 1.891 1.00 94.56 308 SER A O 1
ATOM 2459 N N . PHE A 1 309 ? -2.483 5.848 1.847 1.00 94.31 309 PHE A N 1
ATOM 2460 C CA . PHE A 1 309 ? -3.771 6.539 1.716 1.00 94.31 309 PHE A CA 1
ATOM 2461 C C . PHE A 1 309 ? -4.110 6.948 0.270 1.00 94.31 309 PHE A C 1
ATOM 2463 O O . PHE A 1 309 ? -4.937 7.845 0.079 1.00 94.31 309 PHE A O 1
ATOM 2470 N N . GLU A 1 310 ? -3.411 6.400 -0.726 1.00 90.88 310 GLU A N 1
ATOM 2471 C CA . GLU A 1 310 ? -3.738 6.578 -2.152 1.00 90.88 310 GLU A CA 1
ATOM 2472 C C . GLU A 1 310 ? -4.808 5.580 -2.624 1.00 90.88 310 GLU A C 1
ATOM 2474 O O . GLU A 1 310 ? -5.450 5.815 -3.641 1.00 90.88 310 GLU A O 1
ATOM 2479 N N . ASP A 1 311 ? -5.008 4.488 -1.883 1.00 84.69 311 ASP A N 1
ATOM 2480 C CA . ASP A 1 311 ? -6.053 3.488 -2.117 1.00 84.69 311 ASP A CA 1
ATOM 2481 C C . ASP A 1 311 ? -7.372 3.899 -1.433 1.00 84.69 311 ASP A C 1
ATOM 2483 O O . ASP A 1 311 ? -7.363 4.509 -0.359 1.00 84.69 311 ASP A O 1
ATOM 2487 N N . ASP A 1 312 ? -8.504 3.518 -2.028 1.00 82.81 312 ASP A N 1
ATOM 2488 C CA . ASP A 1 312 ? -9.861 3.799 -1.534 1.00 82.81 312 ASP A CA 1
ATOM 2489 C C . ASP A 1 312 ? -10.312 2.866 -0.387 1.00 82.81 312 ASP A C 1
ATOM 2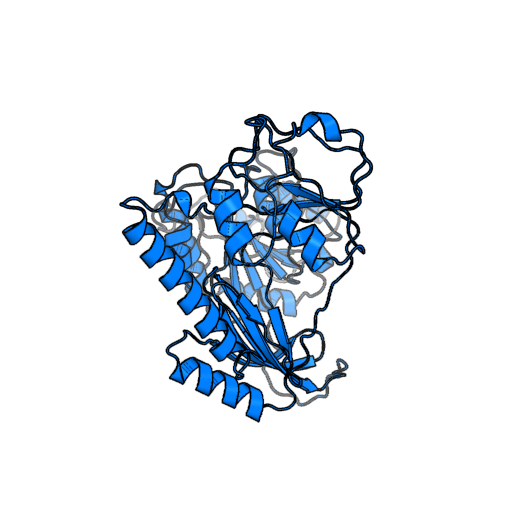491 O O . ASP A 1 312 ? -11.492 2.806 -0.033 1.00 82.81 312 ASP A O 1
ATOM 2495 N N . SER A 1 313 ? -9.384 2.113 0.206 1.00 87.12 313 SER A N 1
ATOM 2496 C CA . SER A 1 313 ? -9.635 1.220 1.334 1.00 87.12 313 SER A CA 1
ATOM 2497 C C . SER A 1 313 ? -10.282 1.975 2.506 1.00 87.12 313 SER A C 1
ATOM 2499 O O . SER A 1 313 ? -9.671 2.896 3.054 1.00 87.12 313 SER A O 1
ATOM 2501 N N . PRO A 1 314 ? -11.476 1.567 2.980 1.00 89.44 314 PRO A N 1
ATOM 2502 C CA . PRO A 1 314 ? -12.180 2.275 4.053 1.00 89.44 314 PRO A CA 1
ATOM 2503 C C . PRO A 1 314 ? -11.451 2.163 5.396 1.00 89.44 314 PRO A C 1
ATOM 2505 O O . PRO A 1 314 ? -11.581 3.028 6.266 1.00 89.44 314 PRO A O 1
ATOM 2508 N N . MET A 1 315 ? -10.667 1.096 5.567 1.00 94.25 315 MET A N 1
ATOM 2509 C CA . MET A 1 315 ? -9.902 0.820 6.769 1.00 94.25 315 MET A CA 1
ATOM 2510 C C . MET A 1 315 ? -8.511 0.305 6.415 1.00 94.25 315 MET A C 1
ATOM 2512 O O . MET A 1 315 ? -8.378 -0.679 5.684 1.00 94.25 315 MET A O 1
ATOM 2516 N N . LEU A 1 316 ? -7.475 0.935 6.973 1.00 96.12 316 LEU A N 1
ATOM 2517 C CA . LEU A 1 316 ? -6.093 0.523 6.738 1.00 96.12 316 LEU A CA 1
ATOM 2518 C C . LEU A 1 316 ? -5.236 0.508 8.000 1.00 96.12 316 LEU A C 1
ATOM 2520 O O . LEU A 1 316 ? -5.563 1.159 8.984 1.00 96.12 316 LEU A O 1
ATOM 2524 N N . SER A 1 317 ? -4.114 -0.202 7.966 1.00 96.81 317 SER A N 1
ATOM 2525 C CA . SER A 1 317 ? -3.059 -0.156 8.982 1.00 96.81 317 SER A CA 1
ATOM 2526 C C . SER A 1 317 ? -1.694 -0.025 8.311 1.00 96.81 317 SER A C 1
ATOM 2528 O O . SER A 1 317 ? -1.487 -0.545 7.215 1.00 96.81 317 SER A O 1
ATOM 2530 N N . ILE A 1 318 ? -0.763 0.672 8.962 1.00 96.94 318 ILE A N 1
ATOM 2531 C CA . ILE A 1 318 ? 0.608 0.859 8.476 1.00 96.94 318 ILE A CA 1
ATOM 2532 C C . ILE A 1 318 ? 1.542 0.076 9.398 1.00 96.94 318 ILE A C 1
ATOM 2534 O O . ILE A 1 318 ? 1.939 0.563 10.454 1.00 96.94 318 ILE A O 1
ATOM 2538 N N . LEU A 1 319 ? 1.892 -1.143 8.997 1.00 97.00 319 LEU A N 1
ATOM 2539 C CA . LEU A 1 319 ? 2.827 -2.007 9.710 1.00 97.00 319 LEU A CA 1
ATOM 2540 C C . LEU A 1 319 ? 4.254 -1.670 9.277 1.00 97.00 319 LEU A C 1
ATOM 2542 O O . LEU A 1 319 ? 4.618 -1.855 8.120 1.00 97.00 319 LEU A O 1
ATOM 2546 N N . HIS A 1 320 ? 5.091 -1.183 10.188 1.00 94.50 320 HIS A N 1
ATOM 2547 C CA . HIS A 1 320 ? 6.494 -0.956 9.852 1.00 94.50 320 HIS A CA 1
ATOM 2548 C C . HIS A 1 320 ? 7.224 -2.292 9.673 1.00 94.50 320 HIS A C 1
ATOM 2550 O O . HIS A 1 320 ? 6.947 -3.263 10.375 1.00 94.50 320 HIS A O 1
ATOM 2556 N N . ALA A 1 321 ? 8.164 -2.344 8.725 1.00 92.94 321 ALA A N 1
ATOM 2557 C CA . ALA A 1 321 ? 8.834 -3.586 8.347 1.00 92.94 321 ALA A CA 1
ATOM 2558 C C . ALA A 1 321 ? 9.644 -4.235 9.486 1.00 92.94 321 ALA A C 1
ATOM 2560 O O . ALA A 1 321 ? 9.955 -5.414 9.389 1.00 92.94 321 ALA A O 1
ATOM 2561 N N . ASP A 1 322 ? 10.006 -3.495 10.537 1.00 92.69 322 ASP A N 1
ATOM 2562 C CA . ASP A 1 322 ? 10.727 -3.987 11.714 1.00 92.69 322 ASP A CA 1
ATOM 2563 C C . ASP A 1 322 ? 9.837 -4.401 12.898 1.00 92.69 322 ASP A C 1
ATOM 2565 O O . ASP A 1 322 ? 10.363 -4.823 13.932 1.00 92.69 322 ASP A O 1
ATOM 2569 N N . ASP A 1 323 ? 8.515 -4.366 12.721 1.00 95.31 323 ASP A N 1
ATOM 2570 C CA . ASP A 1 323 ? 7.514 -4.766 13.707 1.00 95.31 323 ASP A CA 1
ATOM 2571 C C . ASP A 1 323 ? 6.770 -6.054 13.296 1.00 95.31 323 ASP A C 1
ATOM 2573 O O . ASP A 1 323 ? 6.799 -6.495 12.147 1.00 95.31 323 ASP A O 1
ATOM 2577 N N . GLU A 1 324 ? 6.073 -6.676 14.252 1.00 95.81 324 GLU A N 1
ATOM 2578 C CA . GLU A 1 324 ? 5.223 -7.850 14.018 1.00 95.81 324 GLU A CA 1
ATOM 2579 C C . GLU A 1 324 ? 3.839 -7.663 14.646 1.00 95.81 324 GLU A C 1
ATOM 2581 O O . GLU A 1 324 ? 3.711 -7.197 15.783 1.00 95.81 324 GLU A O 1
ATOM 2586 N N . LEU A 1 325 ? 2.800 -8.110 13.939 1.00 95.88 325 LEU A N 1
ATOM 2587 C CA . LEU A 1 325 ? 1.442 -8.165 14.469 1.00 95.88 325 LEU A CA 1
ATOM 2588 C C . LEU A 1 325 ? 1.210 -9.438 15.290 1.00 95.88 325 LEU A C 1
ATOM 2590 O O . LEU A 1 325 ? 1.685 -10.529 14.962 1.00 95.88 325 LEU A O 1
ATOM 2594 N N . LEU A 1 326 ? 0.417 -9.307 16.355 1.00 95.44 326 LEU A N 1
ATOM 2595 C CA . LEU A 1 326 ? -0.145 -10.467 17.046 1.00 95.44 326 LEU A CA 1
ATOM 2596 C C . LEU A 1 326 ? -1.235 -11.115 16.175 1.00 95.44 326 LEU A C 1
ATOM 2598 O O . LEU A 1 326 ? -1.897 -10.391 15.433 1.00 95.44 326 LEU A O 1
ATOM 2602 N N . PRO A 1 327 ? -1.457 -12.443 16.265 1.00 96.25 327 PRO A N 1
ATOM 2603 C CA . PRO A 1 327 ? -2.404 -13.158 15.399 1.00 96.25 327 PRO A CA 1
ATOM 2604 C C . PRO A 1 327 ? -3.842 -12.620 15.405 1.00 96.25 327 PRO A C 1
ATOM 2606 O O . PRO A 1 327 ? -4.567 -12.812 14.441 1.00 96.25 327 PRO A O 1
ATOM 2609 N N . ASP A 1 328 ? -4.264 -11.964 16.483 1.00 95.69 328 ASP A N 1
ATOM 2610 C CA . ASP A 1 328 ? -5.615 -11.438 16.689 1.00 95.69 328 ASP A CA 1
ATOM 2611 C C . ASP A 1 328 ? -5.753 -9.937 16.373 1.00 95.69 328 ASP A C 1
ATOM 2613 O O . ASP A 1 328 ? -6.815 -9.359 16.602 1.00 95.69 328 ASP A O 1
ATOM 2617 N N . TYR A 1 329 ? -4.707 -9.286 15.851 1.00 96.12 329 TYR A N 1
ATOM 2618 C CA . TYR A 1 329 ? -4.706 -7.840 15.608 1.00 96.12 329 TYR A CA 1
ATOM 2619 C C . TYR A 1 329 ? -5.833 -7.397 14.667 1.00 96.12 329 TYR A C 1
ATOM 2621 O O . TYR A 1 329 ? -6.614 -6.514 15.023 1.00 96.12 329 TYR A O 1
ATOM 2629 N N . ALA A 1 330 ? -5.941 -8.009 13.485 1.00 95.50 330 ALA A N 1
ATOM 2630 C CA . ALA A 1 330 ? -6.916 -7.622 12.471 1.00 95.50 330 ALA A CA 1
ATOM 2631 C C . ALA A 1 330 ? -8.349 -7.781 12.987 1.00 95.50 330 ALA A C 1
ATOM 2633 O O . ALA A 1 330 ? -9.150 -6.853 12.900 1.00 95.50 330 ALA A O 1
ATOM 2634 N N . GLU A 1 331 ? -8.634 -8.923 13.612 1.00 95.00 331 GLU A N 1
ATOM 2635 C CA . GLU A 1 331 ? -9.918 -9.201 14.248 1.00 95.00 331 GLU A CA 1
ATOM 2636 C C . GLU A 1 331 ? -10.252 -8.166 15.334 1.00 95.00 331 GLU A C 1
ATOM 2638 O O . GLU A 1 331 ? -11.362 -7.631 15.341 1.00 95.00 331 GLU A O 1
ATOM 2643 N N . ALA A 1 332 ? -9.293 -7.823 16.199 1.00 94.44 332 ALA A N 1
ATOM 2644 C CA . ALA A 1 332 ? -9.492 -6.827 17.247 1.00 94.44 332 ALA A CA 1
ATOM 2645 C C . ALA A 1 332 ? -9.768 -5.424 16.683 1.00 94.44 332 ALA A C 1
ATOM 2647 O O . ALA A 1 332 ? -10.634 -4.715 17.199 1.00 94.44 332 ALA A O 1
ATOM 2648 N N . MET A 1 333 ? -9.059 -5.017 15.624 1.00 95.06 333 MET A N 1
ATOM 2649 C CA . MET A 1 333 ? -9.289 -3.729 14.964 1.00 95.06 333 MET A CA 1
ATOM 2650 C C . MET A 1 333 ? -10.656 -3.692 14.278 1.00 95.06 333 MET A C 1
ATOM 2652 O O . MET A 1 333 ? -11.388 -2.717 14.432 1.00 95.06 333 MET A O 1
ATOM 2656 N N . GLN A 1 334 ? -11.035 -4.761 13.578 1.00 94.69 334 GLN A N 1
ATOM 2657 C CA . GLN A 1 334 ? -12.338 -4.891 12.922 1.00 94.69 334 GLN A CA 1
ATOM 2658 C C . GLN A 1 334 ? -13.491 -4.849 13.933 1.00 94.69 334 GLN A C 1
ATOM 2660 O O . GLN A 1 334 ? -14.476 -4.140 13.724 1.00 94.69 334 GLN A O 1
ATOM 2665 N N . ASP A 1 335 ? -13.357 -5.550 15.061 1.00 93.56 335 ASP A N 1
ATOM 2666 C CA . ASP A 1 335 ? -14.345 -5.519 16.143 1.00 93.56 335 ASP A CA 1
ATOM 2667 C C . ASP A 1 335 ? -14.439 -4.128 16.783 1.00 93.56 335 ASP A C 1
ATOM 2669 O O . ASP A 1 335 ? -15.534 -3.659 17.110 1.00 93.56 335 ASP A O 1
ATOM 2673 N N . ALA A 1 336 ? -13.306 -3.433 16.925 1.00 92.12 336 ALA A N 1
ATOM 2674 C CA . ALA A 1 336 ? -13.275 -2.066 17.427 1.00 92.12 336 ALA A CA 1
ATOM 2675 C C . ALA A 1 336 ? -13.936 -1.078 16.449 1.00 92.12 336 ALA A C 1
ATOM 2677 O O . ALA A 1 336 ? -14.747 -0.267 16.891 1.00 92.12 336 ALA A O 1
ATOM 2678 N N . ALA A 1 337 ? -13.680 -1.190 15.142 1.00 92.62 337 ALA A N 1
ATOM 2679 C CA . ALA A 1 337 ? -14.334 -0.387 14.102 1.00 92.62 337 ALA A CA 1
ATOM 2680 C C . ALA A 1 337 ? -15.850 -0.610 14.103 1.00 92.62 337 ALA A C 1
ATOM 2682 O O . ALA A 1 337 ? -16.648 0.324 14.091 1.00 92.62 337 ALA A O 1
ATOM 2683 N N . ALA A 1 338 ? -16.258 -1.872 14.227 1.00 91.38 338 ALA A N 1
ATOM 2684 C CA . ALA A 1 338 ? -17.653 -2.263 14.308 1.00 91.38 338 ALA A CA 1
ATOM 2685 C C . ALA A 1 338 ? -18.350 -1.714 15.572 1.00 91.38 338 ALA A C 1
ATOM 2687 O O . ALA A 1 338 ? -19.567 -1.486 15.557 1.00 91.38 338 ALA A O 1
ATOM 2688 N N . LYS A 1 339 ? -17.610 -1.526 16.672 1.00 91.19 339 LYS A N 1
ATOM 2689 C CA . LYS A 1 339 ? -18.112 -0.952 17.930 1.00 91.19 339 LYS A CA 1
ATOM 2690 C C . LYS A 1 339 ? -18.117 0.583 17.924 1.00 91.19 339 LYS A C 1
ATOM 2692 O O . LYS A 1 339 ? -19.018 1.159 18.529 1.00 91.19 339 LYS A O 1
ATOM 2697 N N . TYR A 1 340 ? -17.155 1.212 17.251 1.00 90.00 340 TYR A N 1
ATOM 2698 C CA . TYR A 1 340 ? -16.938 2.663 17.220 1.00 90.00 340 TYR A CA 1
ATOM 2699 C C . TYR A 1 340 ? -16.792 3.174 15.771 1.00 90.00 340 TYR A C 1
ATOM 2701 O O . TYR A 1 340 ? -15.698 3.575 15.360 1.00 90.00 340 TYR A O 1
ATOM 2709 N N . PRO A 1 341 ? -17.869 3.148 14.966 1.00 90.62 341 PRO A N 1
ATOM 2710 C CA . PRO A 1 341 ? -17.820 3.543 13.553 1.00 90.62 341 PRO A CA 1
ATOM 2711 C C . PRO A 1 341 ? -17.459 5.022 13.340 1.00 90.62 341 PRO A C 1
ATOM 2713 O O . PRO A 1 341 ? -16.993 5.400 12.272 1.00 90.62 341 PRO A O 1
ATOM 2716 N N . GLU A 1 342 ? -17.650 5.873 14.347 1.00 90.06 342 GLU A N 1
ATOM 2717 C CA . GLU A 1 342 ? -17.300 7.295 14.318 1.00 90.06 342 GLU A CA 1
ATOM 2718 C C . GLU A 1 342 ? -15.817 7.585 14.598 1.00 90.06 342 GLU A C 1
ATOM 2720 O O . GLU A 1 342 ? -15.377 8.727 14.463 1.00 90.06 342 GLU A O 1
ATOM 2725 N N . ALA A 1 343 ? -15.042 6.590 15.040 1.00 89.94 343 ALA A N 1
ATOM 2726 C CA . ALA A 1 343 ? -13.643 6.796 15.393 1.00 89.94 343 ALA A CA 1
ATOM 2727 C C . ALA A 1 343 ? -12.779 6.996 14.140 1.00 89.94 343 ALA A C 1
ATOM 2729 O O . ALA A 1 343 ? -12.866 6.226 13.191 1.00 89.94 343 ALA A O 1
ATOM 2730 N N . SER A 1 344 ? -11.878 7.976 14.142 1.00 92.00 344 SER A N 1
ATOM 2731 C CA . SER A 1 344 ? -10.889 8.118 13.061 1.00 92.00 344 SER A CA 1
ATOM 2732 C C . SER A 1 344 ? -9.736 7.120 13.199 1.00 92.00 344 SER A C 1
ATOM 2734 O O . SER A 1 344 ? -9.237 6.606 12.201 1.00 92.00 344 SER A O 1
ATOM 2736 N N . LEU A 1 345 ? -9.334 6.826 14.440 1.00 92.50 345 LEU A N 1
ATOM 2737 C CA . LEU A 1 345 ? -8.207 5.958 14.779 1.00 92.50 345 LEU A CA 1
ATOM 2738 C C . LEU A 1 345 ? -8.626 4.906 15.807 1.00 92.50 345 LEU A C 1
ATOM 2740 O O . LEU A 1 345 ? -9.258 5.222 16.816 1.00 92.50 345 LEU A O 1
ATOM 2744 N N . LEU A 1 346 ? -8.205 3.670 15.575 1.00 92.75 346 LEU A N 1
ATOM 2745 C CA . LEU A 1 346 ? -8.349 2.529 16.472 1.00 92.75 346 LEU A CA 1
ATOM 2746 C C . LEU A 1 346 ? -6.942 2.036 16.787 1.00 92.75 346 LEU A C 1
ATOM 2748 O O . LEU A 1 346 ? -6.121 1.949 15.883 1.00 92.75 346 LEU A O 1
ATOM 2752 N N . PHE A 1 347 ? -6.621 1.744 18.045 1.00 92.19 347 PHE A N 1
ATOM 2753 C CA . PHE A 1 347 ? -5.266 1.319 18.393 1.00 92.19 347 PHE A CA 1
ATOM 2754 C C . PHE A 1 347 ? -5.246 0.277 19.503 1.00 92.19 347 PHE A C 1
ATOM 2756 O O . PHE A 1 347 ? -6.156 0.202 20.332 1.00 92.19 347 PHE A O 1
ATOM 2763 N N . CYS A 1 348 ? -4.170 -0.507 19.546 1.00 90.06 348 CYS A N 1
ATOM 2764 C CA . CYS A 1 348 ? -3.897 -1.451 20.625 1.00 90.06 348 CYS A CA 1
ATOM 2765 C C . CYS A 1 348 ? -2.566 -1.167 21.330 1.00 90.06 348 CYS A C 1
ATOM 2767 O O . CYS A 1 348 ? -1.771 -0.310 20.938 1.00 90.06 348 CYS A O 1
ATOM 2769 N N . TRP A 1 349 ? -2.320 -1.918 22.404 1.00 87.06 349 TRP A N 1
ATOM 2770 C CA . TRP A 1 349 ? -1.021 -1.945 23.066 1.00 87.06 349 TRP A CA 1
ATOM 2771 C C . TRP A 1 349 ? -0.007 -2.740 22.245 1.00 87.06 349 TRP A C 1
ATOM 2773 O O . TRP A 1 349 ? -0.352 -3.747 21.634 1.00 87.06 349 TRP A O 1
ATOM 2783 N N . ALA A 1 350 ? 1.259 -2.337 22.332 1.00 88.50 350 ALA A N 1
ATOM 2784 C CA . ALA A 1 350 ? 2.381 -3.098 21.801 1.00 88.50 350 ALA A CA 1
ATOM 2785 C C . ALA A 1 350 ? 3.100 -3.900 22.895 1.00 88.50 350 ALA A C 1
ATOM 2787 O O . ALA A 1 350 ? 3.001 -3.626 24.103 1.00 88.50 350 ALA A O 1
ATOM 2788 N N . LYS A 1 351 ? 3.880 -4.877 22.438 1.00 89.75 351 LYS A N 1
ATOM 2789 C CA . LYS A 1 351 ? 4.971 -5.498 23.185 1.00 89.75 351 LYS A CA 1
ATOM 2790 C C . LYS A 1 351 ? 6.276 -5.076 22.525 1.00 89.75 351 LYS A C 1
ATOM 2792 O O . LYS A 1 351 ? 6.355 -5.054 21.305 1.00 89.75 351 LYS A O 1
ATOM 2797 N N . ILE A 1 352 ? 7.284 -4.756 23.328 1.00 91.06 352 ILE A N 1
ATOM 2798 C CA . ILE A 1 352 ? 8.607 -4.429 22.796 1.00 91.06 352 ILE A CA 1
ATOM 2799 C C . ILE A 1 352 ? 9.330 -5.733 22.494 1.00 91.06 352 ILE A C 1
ATOM 2801 O O . ILE A 1 352 ? 9.329 -6.636 23.330 1.00 91.06 352 ILE A O 1
ATOM 2805 N N . ILE A 1 353 ? 9.942 -5.825 21.321 1.00 92.19 353 ILE A N 1
ATOM 2806 C CA . ILE A 1 353 ? 10.736 -6.973 20.885 1.00 92.19 353 ILE A CA 1
ATOM 2807 C C . ILE A 1 353 ? 12.165 -6.534 20.563 1.00 92.19 353 ILE A C 1
ATOM 2809 O O . ILE A 1 353 ? 12.426 -5.355 20.327 1.00 92.19 353 ILE A O 1
ATOM 2813 N N . ASP A 1 354 ? 13.106 -7.472 20.608 1.00 91.19 354 ASP A N 1
ATOM 2814 C CA . ASP A 1 354 ? 14.451 -7.254 20.082 1.00 91.19 354 ASP A CA 1
ATOM 2815 C C . ASP A 1 354 ? 14.540 -7.524 18.571 1.00 91.19 354 ASP A C 1
ATOM 2817 O O . ASP A 1 354 ? 13.565 -7.896 17.915 1.00 91.19 354 ASP A O 1
ATOM 2821 N N . ASP A 1 355 ? 15.748 -7.384 18.024 1.00 87.88 355 ASP A N 1
ATOM 2822 C CA . ASP A 1 355 ? 16.074 -7.655 16.622 1.00 87.88 355 ASP A CA 1
ATOM 2823 C C . ASP A 1 355 ? 15.736 -9.087 16.171 1.00 87.88 355 ASP A C 1
ATOM 2825 O O . ASP A 1 355 ? 15.616 -9.339 14.977 1.00 87.88 355 ASP A O 1
ATOM 2829 N N . LYS A 1 356 ? 15.521 -10.014 17.112 1.00 86.06 356 LYS A N 1
ATOM 2830 C CA . LYS A 1 356 ? 15.195 -11.427 16.875 1.00 86.06 356 LYS A CA 1
ATOM 2831 C C . LYS A 1 356 ? 13.749 -11.780 17.225 1.00 86.06 356 LYS A C 1
ATOM 2833 O O . LYS A 1 356 ? 13.424 -12.965 17.289 1.00 86.06 356 LYS A O 1
ATOM 2838 N N . GLY A 1 357 ? 12.900 -10.792 17.508 1.00 85.06 357 GLY A N 1
ATOM 2839 C CA . GLY A 1 357 ? 11.485 -11.005 17.831 1.00 85.06 357 GLY A CA 1
ATOM 2840 C C . GLY A 1 357 ? 11.218 -11.491 19.250 1.00 85.06 357 GLY A C 1
ATOM 2841 O O . GLY A 1 357 ? 10.111 -11.923 19.566 1.00 85.06 357 GLY A O 1
ATOM 2842 N N . ARG A 1 358 ? 12.214 -11.445 20.141 1.00 90.81 358 ARG A N 1
ATOM 2843 C CA . ARG A 1 358 ? 12.036 -11.865 21.535 1.00 90.81 358 ARG A CA 1
ATOM 2844 C C . ARG A 1 358 ? 11.478 -10.705 22.343 1.00 90.81 358 ARG A C 1
ATOM 2846 O O . ARG A 1 358 ? 12.042 -9.615 22.322 1.00 90.81 358 ARG A O 1
ATOM 2853 N N . GLU A 1 359 ? 10.404 -10.956 23.089 1.00 92.44 359 GLU A N 1
ATOM 2854 C CA . GLU A 1 359 ? 9.784 -9.953 23.960 1.00 92.44 359 GLU A CA 1
ATOM 2855 C C . GLU A 1 359 ? 10.792 -9.424 24.997 1.00 92.44 359 GLU A C 1
ATOM 2857 O O . GLU A 1 359 ? 11.433 -10.187 25.728 1.00 92.44 359 GLU A O 1
ATOM 2862 N N . LEU A 1 360 ? 10.918 -8.100 25.065 1.00 93.06 360 LEU A N 1
ATOM 2863 C CA . LEU A 1 360 ? 11.747 -7.367 26.005 1.00 93.06 360 LEU A CA 1
ATOM 2864 C C . LEU A 1 360 ? 10.885 -6.642 27.035 1.00 93.06 360 LEU A C 1
ATOM 2866 O O . LEU A 1 360 ? 9.852 -6.040 26.736 1.00 93.06 360 LEU A O 1
ATOM 2870 N N . PHE A 1 361 ? 11.375 -6.616 28.271 1.00 89.94 361 PHE A N 1
ATOM 2871 C CA . PHE A 1 361 ? 10.830 -5.722 29.279 1.00 89.94 361 PHE A CA 1
ATOM 2872 C C . PHE A 1 361 ? 11.286 -4.282 29.014 1.00 89.94 361 PHE A C 1
ATOM 2874 O O . PHE A 1 361 ? 12.481 -3.986 29.044 1.00 89.94 361 PHE A O 1
ATOM 2881 N N . SER A 1 362 ? 10.323 -3.378 28.847 1.00 86.19 362 SER A N 1
ATOM 2882 C CA . SER A 1 362 ? 10.548 -1.934 28.792 1.00 86.19 362 SER A CA 1
ATOM 2883 C C . SER A 1 362 ? 9.968 -1.272 30.039 1.00 86.19 362 SER A C 1
ATOM 2885 O O . SER A 1 362 ? 8.755 -1.282 30.258 1.00 86.19 362 SER A O 1
ATOM 2887 N N . PHE A 1 363 ? 10.832 -0.686 30.874 1.00 87.06 363 PHE A N 1
ATOM 2888 C CA . PHE A 1 363 ? 10.390 0.056 32.057 1.00 87.06 363 PHE A CA 1
ATOM 2889 C C . PHE A 1 363 ? 9.494 1.258 31.697 1.00 87.06 363 PHE A C 1
ATOM 2891 O O . PHE A 1 363 ? 8.450 1.402 32.336 1.00 87.06 363 PHE A O 1
ATOM 2898 N N . PRO A 1 364 ? 9.818 2.087 30.678 1.00 83.31 364 PRO A N 1
ATOM 2899 C CA . PRO A 1 364 ? 8.913 3.138 30.218 1.00 83.31 364 PRO A CA 1
ATOM 2900 C C . PRO A 1 364 ? 7.520 2.620 29.844 1.00 83.31 364 PRO A C 1
ATOM 2902 O O . PRO A 1 364 ? 6.532 3.150 30.346 1.00 83.31 364 PRO A O 1
ATOM 2905 N N . ASP A 1 365 ? 7.418 1.560 29.039 1.00 82.00 365 ASP A N 1
ATOM 2906 C CA . ASP A 1 365 ? 6.115 1.043 28.591 1.00 82.00 365 ASP A CA 1
ATOM 2907 C C . ASP A 1 365 ? 5.351 0.341 29.716 1.00 82.00 365 ASP A C 1
ATOM 2909 O O . ASP A 1 365 ? 4.130 0.473 29.825 1.00 82.00 365 ASP A O 1
ATOM 2913 N N . TYR A 1 366 ? 6.069 -0.321 30.628 1.00 83.69 366 TYR A N 1
ATOM 2914 C CA . TYR A 1 366 ? 5.494 -0.827 31.869 1.00 83.69 366 TYR A CA 1
ATOM 2915 C C . TYR A 1 366 ? 4.853 0.306 32.678 1.00 83.69 366 TYR A C 1
ATOM 2917 O O . TYR A 1 366 ? 3.701 0.183 33.081 1.00 83.69 366 TYR A O 1
ATOM 2925 N N . VAL A 1 367 ? 5.548 1.433 32.869 1.00 83.44 367 VAL A N 1
ATOM 2926 C CA . VAL A 1 367 ? 5.009 2.602 33.584 1.00 83.44 367 VAL A CA 1
ATOM 2927 C C . VAL A 1 367 ? 3.825 3.227 32.835 1.00 83.44 367 VAL A C 1
ATOM 2929 O O . VAL A 1 367 ? 2.819 3.546 33.472 1.00 83.44 367 VAL A O 1
ATOM 2932 N N . LYS A 1 368 ? 3.890 3.350 31.500 1.00 80.19 368 LYS A N 1
ATOM 2933 C CA . LYS A 1 368 ? 2.780 3.864 30.673 1.00 80.19 368 LYS A CA 1
ATOM 2934 C C . LYS A 1 368 ? 1.492 3.071 30.895 1.00 80.19 368 LYS A C 1
ATOM 2936 O O . LYS A 1 368 ? 0.430 3.678 31.021 1.00 80.19 368 LYS A O 1
ATOM 2941 N N . ARG A 1 369 ? 1.577 1.742 31.034 1.00 77.00 369 ARG A N 1
ATOM 2942 C CA . ARG A 1 369 ? 0.407 0.907 31.347 1.00 77.00 369 ARG A CA 1
ATOM 2943 C C . ARG A 1 369 ? -0.267 1.315 32.654 1.00 77.00 369 ARG A C 1
ATOM 2945 O O . ARG A 1 369 ? -1.480 1.314 32.700 1.00 77.00 369 ARG A O 1
ATOM 2952 N N . PHE A 1 370 ? 0.454 1.721 33.697 1.00 76.88 370 PHE A N 1
ATOM 2953 C CA . PHE A 1 370 ? -0.194 2.162 34.945 1.00 76.88 370 PHE A CA 1
ATOM 2954 C C . PHE A 1 370 ? -0.723 3.593 34.882 1.00 76.88 370 PHE A C 1
ATOM 2956 O O . PHE A 1 370 ? -1.725 3.894 35.524 1.00 76.88 370 PHE A O 1
ATOM 2963 N N . LEU A 1 371 ? -0.044 4.473 34.146 1.00 74.50 371 LEU A N 1
ATOM 2964 C CA . LEU A 1 371 ? -0.412 5.888 34.069 1.00 74.50 371 LEU A CA 1
ATOM 2965 C C . LEU A 1 371 ? -1.587 6.150 33.120 1.00 74.50 371 LEU A C 1
ATOM 2967 O O . LEU A 1 371 ? -2.361 7.071 33.370 1.00 74.50 371 LEU A O 1
ATOM 2971 N N . TYR A 1 372 ? -1.720 5.351 32.057 1.00 72.12 372 TYR A N 1
ATOM 2972 C CA . TYR A 1 372 ? -2.680 5.592 30.973 1.00 72.12 372 TYR A CA 1
ATOM 2973 C C . TYR A 1 372 ? -3.738 4.488 30.814 1.00 72.12 372 TYR A C 1
ATOM 2975 O O . TYR A 1 372 ? -4.737 4.715 30.138 1.00 72.12 372 TYR A O 1
ATOM 2983 N N . SER A 1 373 ? -3.598 3.327 31.475 1.00 63.56 373 SER A N 1
ATOM 2984 C CA . SER A 1 373 ? -4.678 2.328 31.559 1.00 63.56 373 SER A CA 1
ATOM 2985 C C . SER A 1 373 ? -5.760 2.794 32.532 1.00 63.56 373 SER A C 1
ATOM 2987 O O . SER A 1 373 ? -5.762 2.437 33.713 1.00 63.56 373 SER A O 1
ATOM 2989 N N . GLN A 1 374 ? -6.730 3.546 32.032 1.00 62.97 374 GLN A N 1
ATOM 2990 C CA . GLN A 1 374 ? -8.003 3.707 32.727 1.00 62.97 374 GLN A CA 1
ATOM 2991 C C . GLN A 1 374 ? -8.767 2.371 32.676 1.00 62.97 374 GLN A C 1
ATOM 2993 O O . GLN A 1 374 ? -8.718 1.651 31.680 1.00 62.97 374 GLN A O 1
ATOM 2998 N N . LYS A 1 375 ? -9.445 1.990 33.765 1.00 62.62 375 LYS A N 1
ATOM 2999 C CA . LYS A 1 375 ? -10.347 0.828 33.745 1.00 62.62 375 LYS A CA 1
ATOM 3000 C C . LYS A 1 375 ? -11.685 1.256 33.142 1.00 62.62 375 LYS A C 1
ATOM 3002 O O . LYS A 1 375 ? -12.358 2.090 33.739 1.00 62.62 375 LYS A O 1
ATOM 3007 N N . GLY A 1 376 ? -12.086 0.616 32.047 1.00 69.12 376 GLY A N 1
ATOM 3008 C CA . GLY A 1 376 ? -13.352 0.882 31.357 1.00 69.12 376 GLY A CA 1
ATOM 3009 C C . GLY A 1 376 ? -13.229 1.930 30.250 1.00 69.12 376 GLY A C 1
ATOM 3010 O O . GLY A 1 376 ? -12.138 2.423 29.972 1.00 69.12 376 GLY A O 1
ATOM 3011 N N . ASP A 1 377 ? -14.359 2.243 29.622 1.00 71.75 377 ASP A N 1
ATOM 3012 C CA . ASP A 1 377 ? -14.427 3.168 28.490 1.00 71.75 377 ASP A CA 1
ATOM 3013 C C . ASP A 1 377 ? -14.273 4.617 28.990 1.00 71.75 377 ASP A C 1
ATOM 3015 O O . ASP A 1 377 ? -14.998 5.060 29.885 1.00 71.75 377 ASP A O 1
ATOM 3019 N N . VAL A 1 378 ? -13.324 5.362 28.417 1.00 73.75 378 VAL A N 1
ATOM 3020 C CA . VAL A 1 378 ? -13.084 6.781 28.722 1.00 73.75 378 VAL A CA 1
ATOM 3021 C C . VAL A 1 378 ? -13.119 7.581 27.429 1.00 73.75 378 VAL A C 1
ATOM 3023 O O . VAL A 1 378 ? -12.372 7.293 26.499 1.00 73.75 378 VAL A O 1
ATOM 3026 N N . THR A 1 379 ? -13.956 8.615 27.386 1.00 76.31 379 THR A N 1
ATOM 3027 C CA . THR A 1 379 ? -13.992 9.574 26.278 1.00 76.31 379 THR A CA 1
ATOM 3028 C C . THR A 1 379 ? -13.072 10.744 26.598 1.00 76.31 379 THR A C 1
ATOM 3030 O O . THR A 1 379 ? -13.279 11.442 27.589 1.00 76.31 379 THR A O 1
ATOM 3033 N N . LEU A 1 380 ? -12.065 10.968 25.756 1.00 73.94 380 LEU A N 1
ATOM 3034 C CA . LEU A 1 380 ? -11.211 12.152 25.806 1.00 73.94 380 LEU A CA 1
ATOM 3035 C C . LEU A 1 380 ? -11.531 13.037 24.602 1.00 73.94 380 LEU A C 1
ATOM 3037 O O . LEU A 1 380 ? -11.614 12.543 23.482 1.00 73.94 380 LEU A O 1
ATOM 3041 N N . ALA A 1 381 ? -11.688 14.341 24.823 1.00 78.31 381 ALA A N 1
ATOM 3042 C CA . ALA A 1 381 ? -11.935 15.307 23.756 1.00 78.31 381 ALA A CA 1
ATOM 3043 C C . ALA A 1 381 ? -11.218 16.636 24.032 1.00 78.31 381 ALA A C 1
ATOM 3045 O O . ALA A 1 381 ? -10.903 16.963 25.179 1.00 78.31 381 ALA A O 1
ATOM 3046 N N . GLY A 1 382 ? -10.971 17.412 22.973 1.00 81.81 382 GLY A N 1
ATOM 3047 C CA . GLY A 1 382 ? -10.372 18.745 23.068 1.00 81.81 382 GLY A CA 1
ATOM 3048 C C . GLY A 1 382 ? -9.008 18.755 23.768 1.00 81.81 382 GLY A C 1
ATOM 3049 O O . GLY A 1 382 ? -8.178 17.868 23.570 1.00 81.81 382 GLY A O 1
ATOM 3050 N N . GLU A 1 383 ? -8.775 19.763 24.611 1.00 86.50 383 GLU A N 1
ATOM 3051 C CA . GLU A 1 383 ? -7.491 19.961 25.298 1.00 86.50 383 GLU A CA 1
ATOM 3052 C C . GLU A 1 383 ? -7.114 18.807 26.236 1.00 86.50 383 GLU A C 1
ATOM 3054 O O . GLU A 1 383 ? -5.929 18.529 26.413 1.00 86.50 383 GLU A O 1
ATOM 3059 N N . GLU A 1 384 ? -8.088 18.104 26.822 1.00 82.25 384 GLU A N 1
ATOM 3060 C CA . GLU A 1 384 ? -7.810 16.972 27.713 1.00 82.25 384 GLU A CA 1
ATOM 3061 C C . GLU A 1 384 ? -7.257 15.763 26.950 1.00 82.25 384 GLU A C 1
ATOM 3063 O O . GLU A 1 384 ? -6.341 15.098 27.442 1.00 82.25 384 GLU A O 1
ATOM 3068 N N . ALA A 1 385 ? -7.751 15.514 25.730 1.00 80.94 385 ALA A N 1
ATOM 3069 C CA . ALA A 1 385 ? -7.207 14.484 24.846 1.00 80.94 385 ALA A CA 1
ATOM 3070 C C . ALA A 1 385 ? -5.767 14.814 24.442 1.00 80.94 385 ALA A C 1
ATOM 3072 O O . ALA A 1 385 ? -4.863 13.998 24.630 1.00 80.94 385 ALA A O 1
ATOM 3073 N N . VAL A 1 386 ? -5.538 16.051 23.993 1.00 84.88 386 VAL A N 1
ATOM 3074 C CA . VAL A 1 386 ? -4.208 16.544 23.609 1.00 84.88 386 VAL A CA 1
ATOM 3075 C C . VAL A 1 386 ? -3.234 16.470 24.789 1.00 84.88 386 VAL A C 1
ATOM 3077 O O . VAL A 1 386 ? -2.138 15.927 24.664 1.00 84.88 386 VAL A O 1
ATOM 3080 N N . ALA A 1 387 ? -3.634 16.948 25.971 1.00 86.06 387 ALA A N 1
ATOM 3081 C CA . ALA A 1 387 ? -2.804 16.900 27.170 1.00 86.06 387 ALA A CA 1
ATOM 3082 C C . ALA A 1 387 ? -2.503 15.461 27.615 1.00 86.06 387 ALA A C 1
ATOM 3084 O O . ALA A 1 387 ? -1.416 15.198 28.129 1.00 86.06 387 ALA A O 1
ATOM 3085 N N . SER A 1 388 ? -3.440 14.526 27.431 1.00 83.06 388 SER A N 1
ATOM 3086 C CA . SER A 1 388 ? -3.227 13.103 27.713 1.00 83.06 388 SER A CA 1
ATOM 3087 C C . SER A 1 388 ? -2.169 12.497 26.786 1.00 83.06 388 SER A C 1
ATOM 3089 O O . SER A 1 388 ? -1.205 11.897 27.268 1.00 83.06 388 SER A O 1
ATOM 3091 N N . LEU A 1 389 ? -2.291 12.721 25.472 1.00 81.38 389 LEU A N 1
ATOM 3092 C CA . LEU A 1 389 ? -1.329 12.245 24.473 1.00 81.38 389 LEU A CA 1
ATOM 3093 C C . LEU A 1 389 ? 0.070 12.834 24.702 1.00 81.38 389 LEU A C 1
ATOM 3095 O O . LEU A 1 389 ? 1.052 12.093 24.741 1.00 81.38 389 LEU A O 1
ATOM 3099 N N . LEU A 1 390 ? 0.171 14.141 24.965 1.00 82.69 390 LEU A N 1
ATOM 3100 C CA . LEU A 1 390 ? 1.453 14.819 25.190 1.00 82.69 390 LEU A CA 1
ATOM 3101 C C . LEU A 1 390 ? 2.175 14.382 26.474 1.00 82.69 390 LEU A C 1
ATOM 3103 O O . LEU A 1 390 ? 3.396 14.499 26.557 1.00 82.69 390 LEU A O 1
ATOM 3107 N N . ARG A 1 391 ? 1.459 13.878 27.489 1.00 79.75 391 ARG A N 1
ATOM 3108 C CA . ARG A 1 391 ? 2.091 13.407 28.735 1.00 79.75 391 ARG A CA 1
ATOM 3109 C C . ARG A 1 391 ? 2.834 12.086 28.565 1.00 79.75 391 ARG A C 1
ATOM 3111 O O . ARG A 1 391 ? 3.756 11.819 29.336 1.00 79.75 391 ARG A O 1
ATOM 3118 N N . GLY A 1 392 ? 2.427 11.244 27.616 1.00 67.62 392 GLY A N 1
ATOM 3119 C CA . GLY A 1 392 ? 2.866 9.850 27.612 1.00 67.62 392 GLY A CA 1
ATOM 3120 C C . GLY A 1 392 ? 3.086 9.179 26.278 1.00 67.62 392 GLY A C 1
ATOM 3121 O O . GLY A 1 392 ? 3.652 8.090 26.311 1.00 67.62 392 GLY A O 1
ATOM 3122 N N . ASN A 1 393 ? 2.646 9.790 25.173 1.00 76.94 393 ASN A N 1
ATOM 3123 C CA . ASN A 1 393 ? 2.569 9.217 23.829 1.00 76.94 393 ASN A CA 1
ATOM 3124 C C . ASN A 1 393 ? 2.441 7.682 23.842 1.00 76.94 393 ASN A C 1
ATOM 3126 O O . ASN A 1 393 ? 3.435 6.946 23.788 1.00 76.94 393 ASN A O 1
ATOM 3130 N N . TYR A 1 394 ? 1.214 7.210 24.051 1.00 77.69 394 TYR A N 1
ATOM 3131 C CA . TYR A 1 394 ? 0.894 5.787 24.189 1.00 77.69 394 TYR A CA 1
ATOM 3132 C C . TYR A 1 394 ? 0.326 5.168 22.905 1.00 77.69 394 TYR A C 1
ATOM 3134 O O . TYR A 1 394 ? -0.067 4.005 22.930 1.00 77.69 394 TYR A O 1
ATOM 3142 N N . ILE A 1 395 ? 0.287 5.929 21.808 1.00 83.25 395 ILE A N 1
ATOM 3143 C CA . ILE A 1 395 ? -0.120 5.458 20.484 1.00 83.25 395 ILE A CA 1
ATOM 3144 C C . ILE A 1 395 ? 1.144 5.341 19.637 1.00 83.25 395 ILE A C 1
ATOM 3146 O O . ILE A 1 395 ? 1.949 6.268 19.597 1.00 83.25 395 ILE A O 1
ATOM 3150 N N . PHE A 1 396 ? 1.322 4.194 18.991 1.00 82.25 396 PHE A N 1
ATOM 3151 C CA . PHE A 1 396 ? 2.444 3.927 18.099 1.00 82.25 396 PHE A CA 1
ATOM 3152 C C . PHE A 1 396 ? 1.873 3.640 16.717 1.00 82.25 396 PHE A C 1
ATOM 3154 O O . PHE A 1 396 ? 0.939 2.856 16.619 1.00 82.25 396 PHE A O 1
ATOM 3161 N N . CYS A 1 397 ? 2.431 4.228 15.658 1.00 83.06 397 CYS A N 1
ATOM 3162 C CA . CYS A 1 397 ? 1.956 4.025 14.281 1.00 83.06 397 CYS A CA 1
ATOM 3163 C C . CYS A 1 397 ? 1.594 2.558 13.924 1.00 83.06 397 CYS A C 1
ATOM 3165 O O . CYS A 1 397 ? 0.452 2.334 13.522 1.00 83.06 397 CYS A O 1
ATOM 3167 N N . PRO A 1 398 ? 2.456 1.542 14.166 1.00 86.62 398 PRO A N 1
ATOM 3168 C CA . PRO A 1 398 ? 2.149 0.148 13.816 1.00 86.62 398 PRO A CA 1
ATOM 3169 C C . PRO A 1 398 ? 1.001 -0.473 14.623 1.00 86.62 398 PRO A C 1
ATOM 3171 O O . PRO A 1 398 ? 0.506 -1.537 14.267 1.00 86.62 398 PRO A O 1
ATOM 3174 N N . THR A 1 399 ? 0.562 0.153 15.721 1.00 88.06 399 THR A N 1
ATOM 3175 C CA . THR A 1 399 ? -0.577 -0.341 16.506 1.00 88.06 399 THR A CA 1
ATOM 3176 C C . THR A 1 399 ? -1.909 0.238 16.059 1.00 88.06 399 THR A C 1
ATOM 3178 O O . THR A 1 399 ? -2.937 -0.144 16.621 1.00 88.06 399 THR A O 1
ATOM 3181 N N . VAL A 1 400 ? -1.910 1.141 15.076 1.00 94.44 400 VAL A N 1
ATOM 3182 C CA . VAL A 1 400 ? -3.086 1.903 14.656 1.00 94.44 400 VAL A CA 1
ATOM 3183 C C . VAL A 1 400 ? -3.717 1.296 13.406 1.00 94.44 400 VAL A C 1
ATOM 3185 O O . VAL A 1 400 ? -3.033 0.985 12.431 1.00 94.44 400 VAL A O 1
ATOM 3188 N N . ALA A 1 401 ? -5.040 1.180 13.432 1.00 95.69 401 ALA A N 1
ATOM 3189 C CA . ALA A 1 401 ? -5.868 1.078 12.246 1.00 95.69 401 ALA A CA 1
ATOM 3190 C C . ALA A 1 401 ? -6.651 2.386 12.057 1.00 95.69 401 ALA A C 1
ATOM 3192 O O . ALA A 1 401 ? -7.208 2.957 12.998 1.00 95.69 401 ALA A O 1
ATOM 3193 N N . PHE A 1 402 ? -6.667 2.869 10.826 1.00 95.62 402 PHE A N 1
ATOM 3194 C CA . PHE A 1 402 ? -7.227 4.138 10.404 1.00 95.62 402 PHE A CA 1
ATOM 3195 C C . PHE A 1 402 ? -8.563 3.878 9.711 1.00 95.62 402 PHE A C 1
ATOM 3197 O O . PHE A 1 402 ? -8.607 3.082 8.775 1.00 95.62 402 PHE A O 1
ATOM 3204 N N . GLN A 1 403 ? -9.630 4.556 10.135 1.00 93.88 403 GLN A N 1
ATOM 3205 C CA . GLN A 1 403 ? -10.886 4.605 9.379 1.00 93.88 403 GLN A CA 1
ATOM 3206 C C . GLN A 1 403 ? -10.811 5.803 8.431 1.00 93.88 403 GLN A C 1
ATOM 3208 O O . GLN A 1 403 ? -10.960 6.951 8.856 1.00 93.88 403 GLN A O 1
ATOM 3213 N N . VAL A 1 404 ? -10.505 5.538 7.161 1.00 92.88 404 VAL A N 1
ATOM 3214 C CA . VAL A 1 404 ? -10.032 6.543 6.194 1.00 92.88 404 VAL A CA 1
ATOM 3215 C C . VAL A 1 404 ? -11.075 7.627 5.936 1.00 92.88 404 VAL A C 1
ATOM 3217 O O . VAL A 1 404 ? -10.735 8.812 5.897 1.00 92.88 404 VAL A O 1
ATOM 3220 N N . GLU A 1 405 ? -12.350 7.247 5.864 1.00 90.25 405 GLU A N 1
ATOM 3221 C CA . GLU A 1 405 ? -13.477 8.170 5.681 1.00 90.25 405 GLU A CA 1
ATOM 3222 C C . GLU A 1 405 ? -13.559 9.226 6.800 1.00 90.25 405 GLU A C 1
ATOM 3224 O O . GLU A 1 405 ? -13.895 10.385 6.555 1.00 90.25 405 GLU A O 1
ATOM 3229 N N . ASN A 1 406 ? -13.158 8.858 8.021 1.00 91.50 406 ASN A N 1
ATOM 3230 C CA . ASN A 1 406 ? -13.216 9.715 9.205 1.00 91.50 406 ASN A CA 1
ATOM 3231 C C . ASN A 1 406 ? -11.966 10.600 9.378 1.00 91.50 406 ASN A C 1
ATOM 3233 O O . ASN A 1 406 ? -11.889 11.370 10.339 1.00 91.50 406 ASN A O 1
ATOM 3237 N N . LEU A 1 407 ? -10.969 10.501 8.489 1.00 90.62 407 LEU A N 1
ATOM 3238 C CA . LEU A 1 407 ? -9.731 11.289 8.568 1.00 90.62 407 LEU A CA 1
ATOM 3239 C C . LEU A 1 407 ? -9.846 12.682 7.942 1.00 90.62 407 LEU A C 1
ATOM 3241 O O . LEU A 1 407 ? -8.924 13.479 8.091 1.00 90.62 407 LEU A O 1
ATOM 3245 N N . ASN A 1 408 ? -10.921 12.996 7.211 1.00 88.31 408 ASN A N 1
ATOM 3246 C CA . ASN A 1 408 ? -11.092 14.290 6.530 1.00 88.31 408 ASN A CA 1
ATOM 3247 C C . ASN A 1 408 ? -9.885 14.695 5.650 1.00 88.31 408 ASN A C 1
ATOM 3249 O O . ASN A 1 408 ? -9.504 15.865 5.594 1.00 88.31 408 ASN A O 1
ATOM 3253 N N . GLY A 1 409 ? -9.245 13.723 4.990 1.00 90.06 409 GLY A N 1
ATOM 3254 C CA . GLY A 1 409 ? -8.093 13.965 4.113 1.00 90.06 409 GLY A CA 1
ATOM 3255 C C . GLY A 1 409 ? -6.770 14.255 4.833 1.00 90.06 409 GLY A C 1
ATOM 3256 O O . GLY A 1 409 ? -5.792 14.616 4.180 1.00 90.06 409 GLY A O 1
ATOM 3257 N N . ILE A 1 410 ? -6.699 14.091 6.158 1.00 92.69 410 ILE A N 1
ATOM 3258 C CA . ILE A 1 410 ? -5.456 14.241 6.921 1.00 92.69 410 ILE A CA 1
ATOM 3259 C C . ILE A 1 410 ? -4.393 13.249 6.414 1.00 92.69 410 ILE A C 1
ATOM 3261 O O . ILE A 1 410 ? -4.678 12.094 6.090 1.00 92.69 410 ILE A O 1
ATOM 3265 N N . ARG A 1 411 ? -3.150 13.733 6.316 1.00 94.50 411 ARG A N 1
ATOM 3266 C CA . ARG A 1 411 ? -1.950 12.986 5.904 1.00 94.50 411 ARG A CA 1
ATOM 3267 C C . ARG A 1 411 ? -0.796 13.258 6.867 1.00 94.50 411 ARG A C 1
ATOM 3269 O O . ARG A 1 411 ? -0.826 14.250 7.607 1.00 94.50 411 ARG A O 1
ATOM 3276 N N . PHE A 1 412 ? 0.224 12.401 6.859 1.00 93.81 412 PHE A N 1
ATOM 3277 C CA . PHE A 1 412 ? 1.454 12.619 7.622 1.00 93.81 412 PHE A CA 1
ATOM 3278 C C . PHE A 1 412 ? 2.219 13.820 7.069 1.00 93.81 412 PHE A C 1
ATOM 3280 O O . PHE A 1 412 ? 2.335 13.997 5.856 1.00 93.81 412 PHE A O 1
ATOM 3287 N N . ASP A 1 413 ? 2.748 14.647 7.968 1.00 92.12 413 ASP A N 1
ATOM 3288 C CA . ASP A 1 413 ? 3.431 15.880 7.596 1.00 92.12 413 ASP A CA 1
ATOM 3289 C C . ASP A 1 413 ? 4.942 15.646 7.390 1.00 92.12 413 ASP A C 1
ATOM 3291 O O . ASP A 1 413 ? 5.644 15.280 8.342 1.00 92.12 413 ASP A O 1
ATOM 3295 N N . PRO A 1 414 ? 5.482 15.881 6.178 1.00 89.44 414 PRO A N 1
ATOM 3296 C CA . PRO A 1 414 ? 6.887 15.615 5.871 1.00 89.44 414 PRO A CA 1
ATOM 3297 C C . PRO A 1 414 ? 7.860 16.595 6.539 1.00 89.44 414 PRO A C 1
ATOM 3299 O O . PRO A 1 414 ? 9.071 16.379 6.497 1.00 89.44 414 PRO A O 1
ATOM 3302 N N . ARG A 1 415 ? 7.372 17.678 7.163 1.00 88.94 415 ARG A N 1
ATOM 3303 C CA . ARG A 1 415 ? 8.216 18.644 7.887 1.00 88.94 415 ARG A CA 1
ATOM 3304 C C . ARG A 1 415 ? 8.839 18.036 9.141 1.00 88.94 415 ARG A C 1
ATOM 3306 O O . ARG A 1 415 ? 9.889 18.499 9.592 1.00 88.94 415 ARG A O 1
ATOM 3313 N N . TRP A 1 416 ? 8.200 17.022 9.719 1.00 83.81 416 TRP A N 1
ATOM 3314 C CA . TRP A 1 416 ? 8.661 16.363 10.933 1.00 83.81 416 TRP A CA 1
ATOM 3315 C C . TRP A 1 416 ? 9.555 15.166 10.613 1.00 83.81 416 TRP A C 1
ATOM 3317 O O . TRP A 1 416 ? 9.326 14.435 9.653 1.00 83.81 416 TRP A O 1
ATOM 3327 N N . ARG A 1 417 ? 10.578 14.951 11.453 1.00 77.81 417 ARG A N 1
ATOM 3328 C CA . ARG A 1 417 ? 11.543 13.849 11.289 1.00 77.81 417 ARG A CA 1
ATOM 3329 C C . ARG A 1 417 ? 11.380 12.702 12.293 1.00 77.81 417 ARG A C 1
ATOM 3331 O O . ARG A 1 417 ? 11.760 11.586 11.961 1.00 77.81 417 ARG A O 1
ATOM 3338 N N . PHE A 1 418 ? 10.820 12.964 13.475 1.00 78.75 418 PHE A N 1
ATOM 3339 C CA . PHE A 1 418 ? 10.745 11.982 14.573 1.00 78.75 418 PHE A CA 1
ATOM 3340 C C . PHE A 1 418 ? 9.410 11.955 15.335 1.00 78.75 418 PHE A C 1
ATOM 3342 O O . PHE A 1 418 ? 9.300 11.238 16.320 1.00 78.75 418 PHE A O 1
ATOM 3349 N N . VAL A 1 419 ? 8.445 12.797 14.959 1.00 86.69 419 VAL A N 1
ATOM 3350 C CA . VAL A 1 419 ? 7.176 12.990 15.694 1.00 86.69 419 VAL A CA 1
ATOM 3351 C C . VAL A 1 419 ? 5.970 12.977 14.756 1.00 86.69 419 VAL A C 1
ATOM 3353 O O . VAL A 1 419 ? 4.954 13.599 15.036 1.00 86.69 419 VAL A O 1
ATOM 3356 N N . GLN A 1 420 ? 6.111 12.341 13.594 1.00 89.50 420 GLN A N 1
ATOM 3357 C CA . GLN A 1 420 ? 5.103 12.352 12.534 1.00 89.50 420 GLN A CA 1
ATOM 3358 C C . GLN A 1 420 ? 3.812 11.665 12.961 1.00 89.50 420 GLN A C 1
ATOM 3360 O O . GLN A 1 420 ? 2.732 12.138 12.631 1.00 89.50 420 GLN A O 1
ATOM 3365 N N . ASP A 1 421 ? 3.940 10.571 13.703 1.00 87.56 421 ASP A N 1
ATOM 3366 C CA . ASP A 1 421 ? 2.837 9.828 14.298 1.00 87.56 421 ASP A CA 1
ATOM 3367 C C . ASP A 1 421 ? 2.093 10.670 15.338 1.00 87.56 421 ASP A C 1
ATOM 3369 O O . ASP A 1 421 ? 0.878 10.817 15.258 1.00 87.56 421 ASP A O 1
ATOM 3373 N N . LEU A 1 422 ? 2.819 11.305 16.259 1.00 88.06 422 LEU A N 1
ATOM 3374 C CA . LEU A 1 422 ? 2.231 12.188 17.260 1.00 88.06 422 LEU A CA 1
ATOM 3375 C C . LEU A 1 422 ? 1.554 13.407 16.618 1.00 88.06 422 LEU A C 1
ATOM 3377 O O . LEU A 1 422 ? 0.458 13.777 17.024 1.00 88.06 422 LEU A O 1
ATOM 3381 N N . ASP A 1 423 ? 2.187 14.026 15.622 1.00 89.62 423 ASP A N 1
ATOM 3382 C CA . ASP A 1 423 ? 1.606 15.138 14.864 1.00 89.62 423 ASP A CA 1
ATOM 3383 C C . ASP A 1 423 ? 0.333 14.719 14.121 1.00 89.62 423 ASP A C 1
ATOM 3385 O O . ASP A 1 423 ? -0.643 15.462 14.140 1.00 89.62 423 ASP A O 1
ATOM 3389 N N . PHE A 1 424 ? 0.324 13.531 13.510 1.00 91.06 424 PHE A N 1
ATOM 3390 C CA . PHE A 1 424 ? -0.856 12.991 12.841 1.00 91.06 424 PHE A CA 1
ATOM 3391 C C . PHE A 1 424 ? -2.002 12.784 13.829 1.00 91.06 424 PHE A C 1
ATOM 3393 O O . PHE A 1 424 ? -3.103 13.245 13.581 1.00 91.06 424 PHE A O 1
ATOM 3400 N N . VAL A 1 425 ? -1.740 12.126 14.961 1.00 88.31 425 VAL A N 1
ATOM 3401 C CA . VAL A 1 425 ? -2.761 11.813 15.975 1.00 88.31 425 VAL A CA 1
ATOM 3402 C C . VAL A 1 425 ? -3.357 13.078 16.611 1.00 88.31 425 VAL A C 1
ATOM 3404 O O . VAL A 1 425 ? -4.494 13.062 17.076 1.00 88.31 425 VAL A O 1
ATOM 3407 N N . LEU A 1 426 ? -2.588 14.168 16.682 1.00 87.31 426 LEU A N 1
ATOM 3408 C CA . LEU A 1 426 ? -3.037 15.437 17.260 1.00 87.31 426 LEU A CA 1
ATOM 3409 C C . LEU A 1 426 ? -3.881 16.296 16.309 1.00 87.31 426 LEU A C 1
ATOM 3411 O O . LEU A 1 426 ? -4.539 17.224 16.790 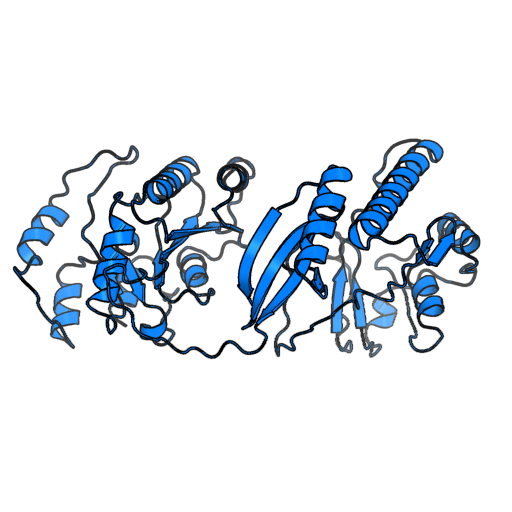1.00 87.31 426 LEU A O 1
ATOM 3415 N N . ARG A 1 427 ? -3.813 16.047 15.000 1.00 87.38 427 ARG A N 1
ATOM 3416 C CA . ARG A 1 427 ? -4.575 16.764 13.971 1.00 87.38 427 ARG A CA 1
ATOM 3417 C C . ARG A 1 427 ? -5.860 16.020 13.657 1.00 87.38 427 ARG A C 1
ATOM 3419 O O . ARG A 1 427 ? -6.859 16.735 13.421 1.00 87.38 427 ARG A O 1
#

Radius of gyration: 28.29 Å; Cα contacts (8 Å, |Δi|>4): 584; chains: 1; bounding box: 56×51×86 Å

Sequence (427 aa):
MAEGLWNELGKGEWDAYSAGSRPSGYVHPLAIRAMKEIGLDIAGYESKQAADFQHQPFDLVITVCDNAKEDCPIYPEAKETLHWPFEDPADATGSDDEKMVTFRRIRDEIKAFYEMLLGTKPSKTRPRYAKFEPVDPSVNLSLNQIDEEFQVEQGSAHFGIQVKSVAEVHAAADRFKAAGAKVMHEEATTCCYAVQDKVWVADPDGHKWEIFVVLDADAKDETVDRQDEHRTKAVLQIYIPFYRDREKLERAIESVQRQTSSDVQLTVLDDASETFADGANDFCEQYPDIRYSRNPQNLGMVGNWNRSFEDDSPMLSILHADDELLPDYAEAMQDAAAKYPEASLLFCWAKIIDDKGRELFSFPDYVKRFLYSQKGDVTLAGEEAVASLLRGNYIFCPTVAFQVENLNGIRFDPRWRFVQDLDFVLR

pLDDT: mean 71.18, std 20.59, range [26.44, 97.75]